Protein AF-0000000077735512 (afdb_homodimer)

Sequence (444 aa):
MRFQRARKKEQIESRRQEILCAAEQLFHEGGLDNVTFSHIAKQVSFTRQTIYTYYQTREEVLLDLLGQRLEHFYQSLEAMFPGDELLRRRAFCQRLAHHFIEHRETLRLFSLRHTVLEENVRYENLVAFNRIMLQVFPTVKHILRRQCPASSDETFDTLTFTLIPYFASIYPILEPHPNQLKAICEAIGHLDNPPTSEEVLVASLELMTSALTFAADTDEKKMRFQRARKKEQIESRRQEILCAAEQLFHEGGLDNVTFSHIAKQVSFTRQTIYTYYQTREEVLLDLLGQRLEHFYQSLEAMFPGDELLRRRAFCQRLAHHFIEHRETLRLFSLRHTVLEENVRYENLVAFNRIMLQVFPTVKHILRRQCPASSDETFDTLTFTLIPYFASIYPILEPHPNQLKAICEAIGHLDNPPTSEEVLVASLELMTSALTFAADTDEKK

Structure (mmCIF, N/CA/C/O backbone):
data_AF-0000000077735512-model_v1
#
loop_
_entity.id
_entity.type
_entity.pdbx_description
1 polymer 'TetR/AcrR family transcriptional regulator'
#
loop_
_atom_site.group_PDB
_atom_site.id
_atom_site.type_symbol
_atom_site.label_atom_id
_atom_site.label_alt_id
_atom_site.label_comp_id
_atom_site.label_asym_id
_atom_site.label_entity_id
_atom_site.label_seq_id
_atom_site.pdbx_PDB_ins_code
_atom_site.Cartn_x
_atom_site.Cartn_y
_atom_site.Cartn_z
_atom_site.occupancy
_atom_site.B_iso_or_equiv
_atom_site.auth_seq_id
_atom_site.auth_comp_id
_atom_site.auth_asym_id
_atom_site.auth_atom_id
_atom_site.pdbx_PDB_model_num
ATOM 1 N N . MET A 1 1 ? 46.312 -15.562 -10.93 1 69.69 1 MET A N 1
ATOM 2 C CA . MET A 1 1 ? 45.281 -16.016 -9.992 1 69.69 1 MET A CA 1
ATOM 3 C C . MET A 1 1 ? 44.25 -14.922 -9.727 1 69.69 1 MET A C 1
ATOM 5 O O . MET A 1 1 ? 43.062 -15.141 -9.867 1 69.69 1 MET A O 1
ATOM 9 N N . ARG A 1 2 ? 44.719 -13.75 -9.461 1 74.56 2 ARG A N 1
ATOM 10 C CA . ARG A 1 2 ? 43.844 -12.609 -9.195 1 74.56 2 ARG A CA 1
ATOM 11 C C . ARG A 1 2 ? 43.031 -12.234 -10.445 1 74.56 2 ARG A C 1
ATOM 13 O O . ARG A 1 2 ? 41.844 -11.922 -10.352 1 74.56 2 ARG A O 1
ATOM 20 N N . PHE A 1 3 ? 43.75 -12.398 -11.531 1 78.19 3 PHE A N 1
ATOM 21 C CA . PHE A 1 3 ? 43.125 -12.047 -12.805 1 78.19 3 PHE A CA 1
ATOM 22 C C . PHE A 1 3 ? 42.031 -13.031 -13.156 1 78.19 3 PHE A C 1
ATOM 24 O O . PHE A 1 3 ? 40.969 -12.625 -13.648 1 78.19 3 PHE A O 1
ATOM 31 N N . GLN A 1 4 ? 42.219 -14.266 -12.984 1 75.38 4 GLN A N 1
ATOM 32 C CA . GLN A 1 4 ? 41.219 -15.305 -13.242 1 75.38 4 GLN A CA 1
ATOM 33 C C . GLN A 1 4 ? 40 -15.125 -12.352 1 75.38 4 GLN A C 1
ATOM 35 O O . GLN A 1 4 ? 38.844 -15.281 -12.805 1 75.38 4 GLN A O 1
ATOM 40 N N . ARG A 1 5 ? 40.312 -14.742 -11.125 1 74.88 5 ARG A N 1
ATOM 41 C CA . ARG A 1 5 ? 39.188 -14.508 -10.195 1 74.88 5 ARG A CA 1
ATOM 42 C C . ARG A 1 5 ? 38.375 -13.297 -10.625 1 74.88 5 ARG A C 1
ATOM 44 O O . ARG A 1 5 ? 37.156 -13.32 -10.547 1 74.88 5 ARG A O 1
ATOM 51 N N . 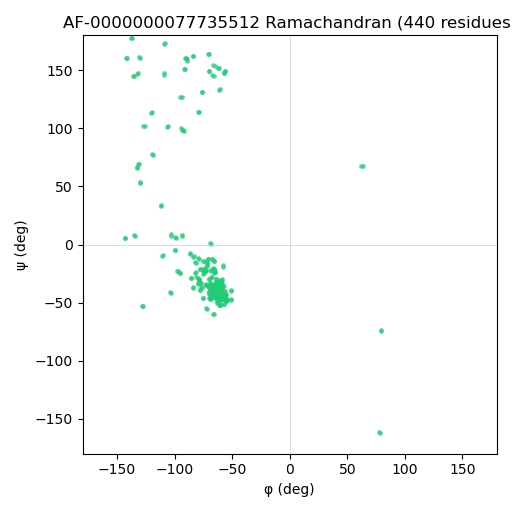ALA A 1 6 ? 39.031 -12.32 -11.023 1 75.12 6 ALA A N 1
ATOM 52 C CA . ALA A 1 6 ? 38.375 -11.109 -11.5 1 75.12 6 ALA A CA 1
ATOM 53 C C . ALA A 1 6 ? 37.5 -11.406 -12.727 1 75.12 6 ALA A C 1
ATOM 55 O O . ALA A 1 6 ? 36.406 -10.898 -12.836 1 75.12 6 ALA A O 1
ATOM 56 N N . ARG A 1 7 ? 38 -12.164 -13.578 1 74.19 7 ARG A N 1
ATOM 57 C CA . ARG A 1 7 ? 37.25 -12.539 -14.789 1 74.19 7 ARG A CA 1
ATOM 58 C C . ARG A 1 7 ? 36.031 -13.367 -14.445 1 74.19 7 ARG A C 1
ATOM 60 O O . ARG A 1 7 ? 34.969 -13.195 -15.062 1 74.19 7 ARG A O 1
ATOM 67 N N . LYS A 1 8 ? 36.25 -14.141 -13.445 1 84.62 8 LYS A N 1
ATOM 68 C CA . LYS A 1 8 ? 35.125 -14.969 -13.016 1 84.62 8 LYS A CA 1
ATOM 69 C C . LYS A 1 8 ? 34.031 -14.125 -12.375 1 84.62 8 LYS A C 1
ATOM 71 O O . LYS A 1 8 ? 32.844 -14.312 -12.664 1 84.62 8 LYS A O 1
ATOM 76 N N . LYS A 1 9 ? 34.562 -13.172 -11.594 1 84.94 9 LYS A N 1
ATOM 77 C CA . LYS A 1 9 ? 33.594 -12.289 -10.945 1 84.94 9 LYS A CA 1
ATOM 78 C C . LYS A 1 9 ? 32.844 -11.445 -11.977 1 84.94 9 LYS A C 1
ATOM 80 O O . LYS A 1 9 ? 31.641 -11.227 -11.852 1 84.94 9 LYS A O 1
ATOM 85 N N . GLU A 1 10 ? 33.531 -11.008 -12.891 1 85.31 10 GLU A N 1
ATOM 86 C CA . GLU A 1 10 ? 32.938 -10.219 -13.961 1 85.31 10 GLU A CA 1
ATOM 87 C C . GLU A 1 10 ? 31.938 -11.047 -14.766 1 85.31 10 GLU A C 1
ATOM 89 O O . GLU A 1 10 ? 30.891 -10.539 -15.156 1 85.31 10 GLU A O 1
ATOM 94 N N . GLN A 1 11 ? 32.281 -12.234 -15.047 1 88 11 GLN A N 1
ATOM 95 C CA . GLN A 1 11 ? 31.375 -13.117 -15.781 1 88 11 GLN A CA 1
ATOM 96 C C . GLN A 1 11 ? 30.094 -13.383 -14.984 1 88 11 GLN A C 1
ATOM 98 O O . GLN A 1 11 ? 29 -13.422 -15.555 1 88 11 GLN A O 1
ATOM 103 N N . ILE A 1 12 ? 30.312 -13.531 -13.742 1 91.31 12 ILE A N 1
ATOM 104 C CA . ILE A 1 12 ? 29.188 -13.781 -12.867 1 91.31 12 ILE A CA 1
ATOM 105 C C . ILE A 1 12 ? 28.234 -12.578 -12.883 1 91.31 12 ILE A C 1
ATOM 107 O O . ILE A 1 12 ? 27.031 -12.734 -13.039 1 91.31 12 ILE A O 1
ATOM 111 N N . GLU A 1 13 ? 28.812 -11.484 -12.773 1 93.44 13 GLU A N 1
ATOM 112 C CA . GLU A 1 13 ? 28.016 -10.266 -12.758 1 93.44 13 GLU A CA 1
ATOM 113 C C . GLU A 1 13 ? 27.344 -10.023 -14.109 1 93.44 13 GLU A C 1
ATOM 115 O O . GLU A 1 13 ? 26.203 -9.555 -14.18 1 93.44 13 GLU A O 1
ATOM 120 N N . SER A 1 14 ? 28.016 -10.312 -15.117 1 94.56 14 SER A N 1
ATOM 121 C CA . SER A 1 14 ? 27.469 -10.148 -16.453 1 94.56 14 SER A CA 1
ATOM 122 C C . SER A 1 14 ? 26.25 -11.039 -16.672 1 94.56 14 SER A C 1
ATOM 124 O O . SER A 1 14 ? 25.234 -10.594 -17.203 1 94.56 14 SER A O 1
ATOM 126 N N . ARG A 1 15 ? 26.344 -12.273 -16.234 1 95.56 15 ARG A N 1
ATOM 127 C CA . ARG A 1 15 ? 25.234 -13.203 -16.375 1 95.56 15 ARG A CA 1
ATOM 128 C C . ARG A 1 15 ? 24.062 -12.789 -15.5 1 95.56 15 ARG A C 1
ATOM 130 O O . ARG A 1 15 ? 22.906 -12.859 -15.922 1 95.56 15 ARG A O 1
ATOM 137 N N . ARG A 1 16 ? 24.422 -12.375 -14.32 1 96.88 16 ARG A N 1
ATOM 138 C CA . ARG A 1 16 ? 23.391 -11.859 -13.43 1 96.88 16 ARG A CA 1
ATOM 139 C C . AR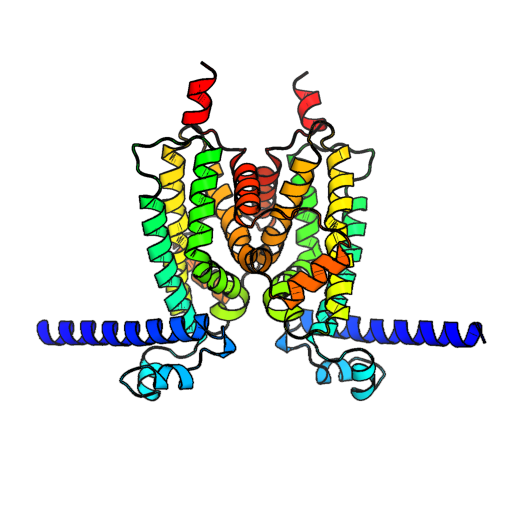G A 1 16 ? 22.625 -10.711 -14.078 1 96.88 16 ARG A C 1
ATOM 141 O O . ARG A 1 16 ? 21.391 -10.695 -14.07 1 96.88 16 ARG A O 1
ATOM 148 N N . GLN A 1 17 ? 23.359 -9.867 -14.695 1 97.25 17 GLN A N 1
ATOM 149 C CA . GLN A 1 17 ? 22.75 -8.703 -15.336 1 97.25 17 GLN A CA 1
ATOM 150 C C . GLN A 1 17 ? 21.891 -9.117 -16.531 1 97.25 17 GLN A C 1
ATOM 152 O O . GLN A 1 17 ? 20.844 -8.516 -16.797 1 97.25 17 GLN A O 1
ATOM 157 N N . GLU A 1 18 ? 22.328 -10.062 -17.219 1 97.69 18 GLU A N 1
ATOM 158 C CA . GLU A 1 18 ? 21.531 -10.57 -18.328 1 97.69 18 GLU A CA 1
ATOM 159 C C . GLU A 1 18 ? 20.188 -11.109 -17.844 1 97.69 18 GLU A C 1
ATOM 161 O O . GLU A 1 18 ? 19.156 -10.852 -18.469 1 97.69 18 GLU A O 1
ATOM 166 N N . ILE A 1 19 ? 20.219 -11.836 -16.766 1 98.31 19 ILE A N 1
ATOM 167 C CA . ILE A 1 19 ? 19 -12.406 -16.188 1 98.31 19 ILE A CA 1
ATOM 168 C C . ILE A 1 19 ? 18.062 -11.281 -15.758 1 98.31 19 ILE A C 1
ATOM 170 O O . ILE A 1 19 ? 16.875 -11.305 -16.078 1 98.31 19 ILE A O 1
ATOM 174 N N . LEU A 1 20 ? 18.641 -10.32 -15.117 1 98.31 20 LEU A N 1
ATOM 175 C CA . LEU A 1 20 ? 17.844 -9.219 -14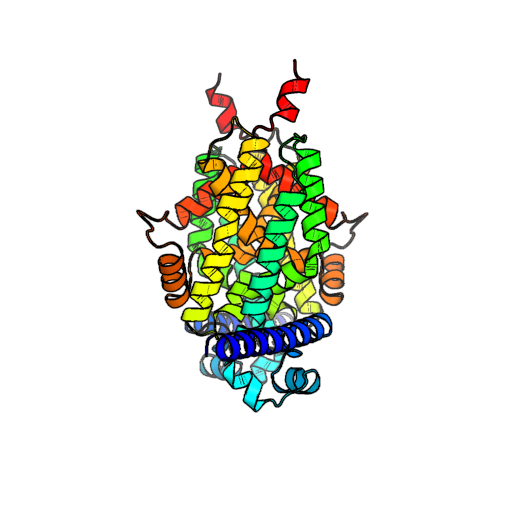.586 1 98.31 20 LEU A CA 1
ATOM 176 C C . LEU A 1 20 ? 17.219 -8.414 -15.719 1 98.31 20 LEU A C 1
ATOM 178 O O . LEU A 1 20 ? 16.047 -8.023 -15.641 1 98.31 20 LEU A O 1
ATOM 182 N N . CYS A 1 21 ? 17.969 -8.188 -16.766 1 98.12 21 CYS A N 1
ATOM 183 C CA . CYS A 1 21 ? 17.469 -7.445 -17.922 1 98.12 21 CYS A CA 1
ATOM 184 C C . CYS A 1 21 ? 16.328 -8.211 -18.594 1 98.12 21 CYS A C 1
ATOM 186 O O . CYS A 1 21 ? 15.32 -7.617 -18.969 1 98.12 21 CYS A O 1
ATOM 188 N N . ALA A 1 22 ? 16.516 -9.469 -18.719 1 98.5 22 ALA A N 1
ATOM 189 C CA . ALA A 1 22 ? 15.469 -10.305 -19.312 1 98.5 22 ALA A CA 1
ATOM 190 C C . ALA A 1 22 ? 14.211 -10.289 -18.453 1 98.5 22 ALA A C 1
ATOM 192 O O . ALA A 1 22 ? 13.102 -10.133 -18.984 1 98.5 22 ALA A O 1
ATOM 193 N N . ALA A 1 23 ? 14.352 -10.445 -17.156 1 98.44 23 ALA A N 1
ATOM 194 C CA . ALA A 1 23 ? 13.227 -10.438 -16.234 1 98.44 23 ALA A CA 1
ATOM 195 C C . ALA A 1 23 ? 12.484 -9.102 -16.297 1 98.44 23 ALA A C 1
ATOM 197 O O . ALA A 1 23 ? 11.25 -9.07 -16.25 1 98.44 23 ALA A O 1
ATOM 198 N N . GLU A 1 24 ? 13.242 -8.047 -16.406 1 98 24 GLU A N 1
ATOM 199 C CA . GLU A 1 24 ? 12.656 -6.719 -16.484 1 98 24 GLU A CA 1
ATOM 200 C C . GLU A 1 24 ? 11.789 -6.57 -17.719 1 98 24 GLU A C 1
ATOM 202 O O . GLU A 1 24 ? 10.68 -6.039 -17.656 1 98 24 GLU A O 1
ATOM 207 N N . GLN A 1 25 ? 12.328 -6.984 -18.781 1 97.88 25 GLN A N 1
ATOM 208 C CA . GLN A 1 25 ? 11.594 -6.91 -20.047 1 97.88 25 GLN A CA 1
ATOM 209 C C . GLN A 1 25 ? 10.32 -7.754 -19.984 1 97.88 25 GLN A C 1
ATOM 211 O O . GLN A 1 25 ? 9.25 -7.305 -20.406 1 97.88 25 GLN A O 1
ATOM 216 N N . LEU A 1 26 ? 10.43 -8.93 -19.516 1 98.06 26 LEU A N 1
ATOM 217 C CA . LEU A 1 26 ? 9.289 -9.828 -19.391 1 98.06 26 LEU A CA 1
ATOM 218 C C . LEU A 1 26 ? 8.234 -9.25 -18.469 1 98.06 26 LEU A C 1
ATOM 220 O O . LEU A 1 26 ? 7.039 -9.297 -18.766 1 98.06 26 LEU A O 1
ATOM 224 N N . PHE A 1 27 ? 8.68 -8.672 -17.391 1 96.81 27 PHE A N 1
ATOM 225 C CA . PHE A 1 27 ? 7.766 -8.062 -16.438 1 96.81 27 PHE A CA 1
ATOM 226 C C . PHE A 1 27 ? 7.043 -6.875 -17.062 1 96.81 27 PHE A C 1
ATOM 228 O O . PHE A 1 27 ? 5.84 -6.695 -16.875 1 96.81 27 PHE A O 1
ATOM 235 N N . HIS A 1 28 ? 7.773 -6.102 -17.766 1 95.19 28 HIS A N 1
ATOM 236 C CA . HIS A 1 28 ? 7.203 -4.949 -18.453 1 95.19 28 HIS A CA 1
ATOM 237 C C . HIS A 1 28 ? 6.117 -5.375 -19.438 1 95.19 28 HIS A C 1
ATOM 239 O O . HIS A 1 28 ? 5.051 -4.754 -19.5 1 95.19 28 HIS A O 1
ATOM 245 N N . GLU A 1 29 ? 6.305 -6.449 -20.047 1 94.44 29 GLU A N 1
ATOM 246 C CA . GLU A 1 29 ? 5.438 -6.887 -21.141 1 94.44 29 GLU A CA 1
ATOM 247 C C . GLU A 1 29 ? 4.207 -7.609 -20.609 1 94.44 29 GLU A C 1
ATOM 249 O O . GLU A 1 29 ? 3.109 -7.465 -21.156 1 94.44 29 GLU A O 1
ATOM 254 N N . GLY A 1 30 ? 4.434 -8.383 -19.516 1 91.69 30 GLY A N 1
ATOM 255 C CA . GLY A 1 30 ? 3.318 -9.242 -19.156 1 91.69 30 GLY A CA 1
ATOM 256 C C . GLY A 1 30 ? 3.146 -9.398 -17.656 1 91.69 30 GLY A C 1
ATOM 257 O O . GLY A 1 30 ? 2.334 -10.203 -17.203 1 91.69 30 GLY A O 1
ATOM 258 N N . GLY A 1 31 ? 3.898 -8.688 -16.953 1 91.31 31 GLY A N 1
ATOM 259 C CA . GLY A 1 31 ? 3.742 -8.742 -15.516 1 91.31 31 GLY A CA 1
ATOM 260 C C . GLY A 1 31 ? 4.371 -9.977 -14.898 1 91.31 31 GLY A C 1
ATOM 261 O O . GLY A 1 31 ? 5.211 -10.633 -15.516 1 91.31 31 GLY A O 1
ATOM 262 N N . LEU A 1 32 ? 3.982 -10.289 -13.711 1 90.69 32 LEU A N 1
ATOM 263 C CA . LEU A 1 32 ? 4.594 -11.32 -12.883 1 90.69 32 LEU A CA 1
ATOM 264 C C . LEU A 1 32 ? 4.492 -12.688 -13.555 1 90.69 32 LEU A C 1
ATOM 266 O O . LEU A 1 32 ? 5.465 -13.445 -13.578 1 90.69 32 LEU A O 1
ATOM 270 N N . ASP A 1 33 ? 3.371 -13 -14.109 1 90.25 33 ASP A N 1
ATOM 271 C CA . ASP A 1 33 ? 3.115 -14.32 -14.68 1 90.25 33 ASP A CA 1
ATOM 272 C C . ASP A 1 33 ? 4.008 -14.57 -15.891 1 90.25 33 ASP A C 1
ATOM 274 O O . ASP A 1 33 ? 4.258 -15.727 -16.25 1 90.25 33 ASP A O 1
ATOM 278 N N . ASN A 1 34 ? 4.422 -13.516 -16.469 1 96.06 34 ASN A N 1
ATOM 279 C CA . ASN A 1 34 ? 5.25 -13.617 -17.672 1 96.06 34 ASN A CA 1
ATOM 280 C C . ASN A 1 34 ? 6.711 -13.883 -17.312 1 96.06 34 ASN A C 1
ATOM 282 O O . ASN A 1 34 ? 7.512 -14.227 -18.188 1 96.06 34 ASN A O 1
ATOM 286 N N . VAL A 1 35 ? 7.059 -13.672 -16.094 1 97.75 35 VAL A N 1
ATOM 287 C CA . VAL A 1 35 ? 8.438 -13.867 -15.664 1 97.75 35 VAL A CA 1
ATOM 288 C C . VAL A 1 35 ? 8.609 -15.289 -15.133 1 97.75 35 VAL A C 1
ATOM 290 O O . VAL A 1 35 ? 8.25 -15.586 -13.992 1 97.75 35 VAL A O 1
ATOM 293 N N . THR A 1 36 ? 9.133 -16.156 -15.984 1 97.25 36 THR A N 1
ATOM 294 C CA . THR A 1 36 ? 9.477 -17.531 -15.625 1 97.25 36 THR A CA 1
ATOM 295 C C . THR A 1 36 ? 10.898 -17.859 -16.078 1 97.25 36 THR A C 1
ATOM 297 O O . THR A 1 36 ? 11.445 -17.203 -16.953 1 97.25 36 THR A O 1
ATOM 300 N N . PHE A 1 37 ? 11.422 -18.906 -15.469 1 97.62 37 PHE A N 1
ATOM 301 C CA . PHE A 1 37 ? 12.773 -19.297 -15.852 1 97.62 37 PHE A CA 1
ATOM 302 C C . PHE A 1 37 ? 12.82 -19.734 -17.297 1 97.62 37 PHE A C 1
ATOM 304 O O . PHE A 1 37 ? 13.805 -19.5 -18 1 97.62 37 PHE A O 1
ATOM 311 N N . SER A 1 38 ? 11.727 -20.344 -17.703 1 97.75 38 SER A N 1
ATOM 312 C CA . SER A 1 38 ? 11.648 -20.766 -19.094 1 97.75 38 SER A CA 1
ATOM 313 C C . SER A 1 38 ? 11.688 -19.562 -20.031 1 97.75 38 SER A C 1
ATOM 315 O O . SER A 1 38 ? 12.43 -19.562 -21.016 1 97.75 38 SER A O 1
ATOM 317 N N . HIS A 1 39 ? 10.922 -18.531 -19.781 1 98.19 39 HIS A N 1
ATOM 318 C CA . HIS A 1 39 ? 10.898 -17.328 -20.609 1 98.19 39 HIS A CA 1
ATOM 319 C C . HIS A 1 39 ? 12.227 -16.578 -20.547 1 98.19 39 HIS A C 1
ATOM 321 O O . HIS A 1 39 ? 12.695 -16.047 -21.547 1 98.19 39 HIS A O 1
ATOM 327 N N . ILE A 1 40 ? 12.828 -16.531 -19.359 1 98.44 40 ILE A N 1
ATOM 328 C CA . ILE A 1 40 ? 14.117 -15.859 -19.203 1 98.44 40 ILE A CA 1
ATOM 329 C C . ILE A 1 40 ? 15.188 -16.578 -20.016 1 98.44 40 ILE A C 1
ATOM 331 O O . ILE A 1 40 ? 15.984 -15.945 -20.703 1 98.44 40 ILE A O 1
ATOM 335 N N . ALA A 1 41 ? 15.156 -17.891 -19.969 1 98 41 ALA A N 1
ATOM 336 C CA . ALA A 1 41 ? 16.141 -18.719 -20.672 1 98 41 ALA A CA 1
ATOM 337 C C . ALA A 1 41 ? 16.125 -18.438 -22.172 1 98 41 ALA A C 1
ATOM 339 O O . ALA A 1 41 ? 17.156 -18.5 -22.844 1 98 41 ALA A O 1
ATOM 340 N N . LYS A 1 42 ? 14.992 -18.062 -22.688 1 97.75 42 LYS A N 1
ATOM 341 C CA . LYS A 1 42 ? 14.844 -17.781 -24.109 1 97.75 42 LYS A CA 1
ATOM 342 C C . LYS A 1 42 ? 15.477 -16.438 -24.469 1 97.75 42 LYS A C 1
ATOM 344 O O . LYS A 1 42 ? 15.727 -16.156 -25.641 1 97.75 42 LYS A O 1
ATOM 349 N N . GLN A 1 43 ? 15.805 -15.594 -23.516 1 97.06 43 GLN A N 1
ATOM 350 C CA . GLN A 1 43 ? 16.266 -14.234 -23.781 1 97.06 43 GLN A CA 1
ATOM 351 C C . GLN A 1 43 ? 17.734 -14.078 -23.422 1 97.06 43 GLN A C 1
ATOM 353 O O . GLN A 1 43 ? 18.328 -13.023 -23.672 1 97.06 43 GLN A O 1
ATOM 358 N N . VAL A 1 44 ? 18.234 -15.07 -22.781 1 97.06 44 VAL A N 1
ATOM 359 C CA . VAL A 1 44 ? 19.625 -14.953 -22.359 1 97.06 44 VAL A CA 1
ATOM 360 C C . VAL A 1 44 ? 20.516 -15.875 -23.188 1 97.06 44 VAL A C 1
ATOM 362 O O . VAL A 1 44 ? 20.016 -16.688 -23.969 1 97.06 44 VAL A O 1
ATOM 365 N N . SER A 1 45 ? 21.828 -15.758 -23 1 95.5 45 SER A N 1
ATOM 366 C CA . SER A 1 45 ? 22.797 -16.438 -23.859 1 95.5 45 SER A CA 1
ATOM 367 C C . SER A 1 45 ? 23.219 -17.781 -23.281 1 95.5 45 SER A C 1
ATOM 369 O O . SER A 1 45 ? 24.203 -18.375 -23.719 1 95.5 45 SER A O 1
ATOM 371 N N . PHE A 1 46 ? 22.547 -18.203 -22.219 1 94.5 46 PHE A N 1
ATOM 372 C CA . PHE A 1 46 ? 22.906 -19.438 -21.547 1 94.5 46 PHE A CA 1
ATOM 373 C C . PHE A 1 46 ? 21.672 -20.25 -21.188 1 94.5 46 PHE A C 1
ATOM 375 O O . PHE A 1 46 ? 20.547 -19.828 -21.484 1 94.5 46 PHE A O 1
ATOM 382 N N . THR A 1 47 ? 21.844 -21.453 -20.594 1 93.31 47 THR A N 1
ATOM 383 C CA . THR A 1 47 ? 20.766 -22.422 -20.422 1 93.31 47 THR A CA 1
ATOM 384 C C . THR A 1 47 ? 19.953 -22.109 -19.172 1 93.31 47 THR A C 1
ATOM 386 O O . THR A 1 47 ? 20.422 -21.406 -18.281 1 93.31 47 THR A O 1
ATOM 389 N N . ARG A 1 48 ? 18.766 -22.672 -19.094 1 95.69 48 ARG A N 1
ATOM 390 C CA . ARG A 1 48 ? 17.891 -22.578 -17.938 1 95.69 48 ARG A CA 1
ATOM 391 C C . ARG A 1 48 ? 18.562 -23.125 -16.688 1 95.69 48 ARG A C 1
ATOM 393 O O . ARG A 1 48 ? 18.391 -22.594 -15.594 1 95.69 48 ARG A O 1
ATOM 400 N N . GLN A 1 49 ? 19.391 -24.156 -16.844 1 95.75 49 GLN A N 1
ATOM 401 C CA . GLN A 1 49 ? 20.094 -24.781 -15.727 1 95.75 49 GLN A CA 1
ATOM 402 C C . GLN A 1 49 ? 21.062 -23.797 -15.078 1 95.75 49 GLN A C 1
ATOM 404 O O . GLN A 1 49 ? 21.188 -23.766 -13.852 1 95.75 49 GLN A O 1
ATOM 409 N N . THR A 1 50 ? 21.656 -23.016 -15.898 1 95.94 50 THR A N 1
ATOM 410 C CA . THR A 1 50 ? 22.609 -22.016 -15.398 1 95.94 50 THR A CA 1
ATOM 411 C C . THR A 1 50 ? 21.891 -20.969 -14.562 1 95.94 50 THR A C 1
ATOM 413 O O . THR A 1 50 ? 22.438 -20.453 -13.586 1 95.94 50 THR A O 1
ATOM 416 N N . ILE A 1 51 ? 20.641 -20.609 -14.938 1 97.56 51 ILE A N 1
ATOM 417 C CA . ILE A 1 51 ? 19.859 -19.609 -14.203 1 97.56 51 ILE A CA 1
ATOM 418 C C . ILE A 1 51 ? 19.672 -20.078 -12.758 1 97.56 51 ILE A C 1
ATOM 420 O O . ILE A 1 51 ? 19.766 -19.266 -11.828 1 97.56 51 ILE A O 1
ATOM 424 N N . TYR A 1 52 ? 19.609 -21.312 -12.555 1 96.56 52 TYR A N 1
ATOM 425 C CA . TYR A 1 52 ? 19.344 -21.906 -11.242 1 96.56 52 TYR A CA 1
ATOM 426 C C . TYR A 1 52 ? 20.578 -21.781 -10.336 1 96.56 52 TYR A C 1
ATOM 428 O O . TYR A 1 52 ? 20.453 -21.891 -9.117 1 96.56 52 TYR A O 1
ATOM 436 N N . THR A 1 53 ? 21.719 -21.609 -10.945 1 95.88 53 THR A N 1
ATOM 437 C CA . THR A 1 53 ? 22.922 -21.391 -10.141 1 95.88 53 THR A CA 1
ATOM 438 C C . THR A 1 53 ? 22.906 -20.016 -9.5 1 95.88 53 THR A C 1
ATOM 440 O O . THR A 1 53 ? 23.594 -19.766 -8.516 1 95.88 53 THR A O 1
ATOM 443 N N . TYR A 1 54 ? 22.078 -19.141 -10.031 1 96.5 54 TYR A N 1
ATOM 444 C CA . TYR A 1 54 ? 22.016 -17.766 -9.547 1 96.5 54 TYR A CA 1
ATOM 445 C C . TYR A 1 54 ? 20.781 -17.562 -8.672 1 96.5 54 TYR A C 1
ATOM 447 O O . TYR A 1 54 ? 20.859 -16.906 -7.629 1 96.5 54 TYR A O 1
ATOM 455 N N . TYR A 1 55 ? 19.688 -18.141 -9.133 1 97.75 55 TYR A N 1
ATOM 456 C CA . TYR A 1 55 ? 18.406 -17.938 -8.461 1 97.75 55 TYR A CA 1
ATOM 457 C C . TYR A 1 55 ? 17.656 -19.25 -8.32 1 97.75 55 TYR A C 1
ATOM 459 O O . TYR A 1 55 ? 17.656 -20.078 -9.242 1 97.75 55 TYR A O 1
ATOM 467 N N . GLN A 1 56 ? 16.953 -19.344 -7.207 1 97 56 GLN A N 1
ATOM 468 C CA . GLN A 1 56 ? 16.203 -20.562 -6.977 1 97 56 GLN A CA 1
ATOM 469 C C . GLN A 1 56 ? 14.734 -20.391 -7.375 1 97 56 GLN A C 1
ATOM 471 O O . GLN A 1 56 ? 14.031 -21.359 -7.617 1 97 56 GLN A O 1
ATOM 476 N N . THR A 1 57 ? 14.258 -19.094 -7.391 1 96.5 57 THR A N 1
ATOM 477 C CA . THR A 1 57 ? 12.867 -18.797 -7.746 1 96.5 57 THR A CA 1
ATOM 478 C C . THR A 1 57 ? 12.773 -17.531 -8.578 1 96.5 57 THR A C 1
ATOM 480 O O . THR A 1 57 ? 13.703 -16.719 -8.586 1 96.5 57 THR A O 1
ATOM 483 N N . ARG A 1 58 ? 11.68 -17.359 -9.273 1 96.69 58 ARG A N 1
ATOM 484 C CA . ARG A 1 58 ? 11.453 -16.125 -10.008 1 96.69 58 ARG A CA 1
ATOM 485 C C . ARG A 1 58 ? 11.344 -14.93 -9.062 1 96.69 58 ARG A C 1
ATOM 487 O O . ARG A 1 58 ? 11.711 -13.812 -9.422 1 96.69 58 ARG A O 1
ATOM 494 N N . GLU A 1 59 ? 10.875 -15.18 -7.859 1 96.69 59 GLU A N 1
ATOM 495 C CA . GLU A 1 59 ? 10.758 -14.125 -6.855 1 96.69 59 GLU A CA 1
ATOM 496 C C . GLU A 1 59 ? 12.133 -13.578 -6.469 1 96.69 59 GLU A C 1
ATOM 498 O O . GLU A 1 59 ? 12.289 -12.375 -6.254 1 96.69 59 GLU A O 1
ATOM 503 N N . GLU A 1 60 ? 13.078 -14.453 -6.414 1 97.62 60 GLU A N 1
ATOM 504 C CA . GLU A 1 60 ? 14.438 -14.008 -6.113 1 97.62 60 GLU A CA 1
ATOM 505 C C . GLU A 1 60 ? 14.977 -13.094 -7.211 1 97.62 60 GLU A C 1
ATOM 507 O O . GLU A 1 60 ? 15.648 -12.102 -6.93 1 97.62 60 GLU A O 1
ATOM 512 N N . VAL A 1 61 ? 14.672 -13.445 -8.438 1 98.25 61 VAL A N 1
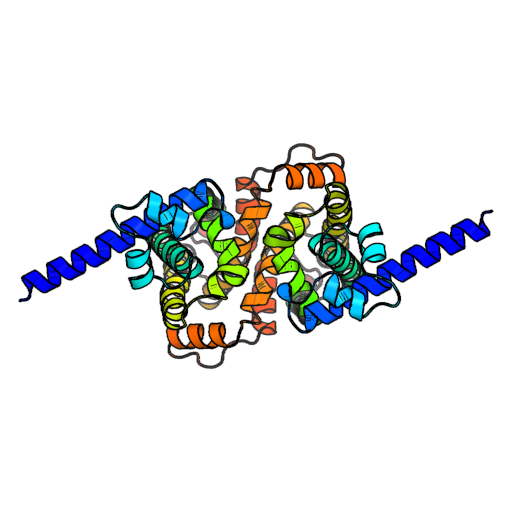ATOM 513 C CA . VAL A 1 61 ? 15.102 -12.625 -9.57 1 98.25 61 VAL A CA 1
ATOM 514 C C . VAL A 1 61 ? 14.477 -11.242 -9.469 1 98.25 61 VAL A C 1
ATOM 516 O O . VAL A 1 61 ? 15.172 -10.227 -9.562 1 98.25 61 VAL A O 1
ATOM 519 N N . LEU A 1 62 ? 13.234 -11.203 -9.242 1 98.19 62 LEU A N 1
ATOM 520 C CA . LEU A 1 62 ? 12.492 -9.945 -9.234 1 98.19 62 LEU A CA 1
ATOM 521 C C . LEU A 1 62 ? 12.844 -9.109 -8.008 1 98.19 62 LEU A C 1
ATOM 523 O O . LEU A 1 62 ? 12.859 -7.875 -8.078 1 98.19 62 LEU A O 1
ATOM 527 N N . LEU A 1 63 ? 13.078 -9.75 -6.898 1 97.88 63 LEU A N 1
ATOM 528 C CA . LEU A 1 63 ? 13.531 -9.039 -5.711 1 97.88 63 LEU A CA 1
ATOM 529 C C . LEU A 1 63 ? 14.883 -8.383 -5.949 1 97.88 63 LEU A C 1
ATOM 531 O O . LEU A 1 63 ? 15.109 -7.242 -5.547 1 97.88 63 LEU A O 1
ATOM 535 N N . ASP A 1 64 ? 15.758 -9.141 -6.566 1 98 64 ASP A N 1
ATOM 536 C CA . ASP A 1 64 ? 17.062 -8.594 -6.934 1 98 64 ASP A CA 1
ATOM 537 C C . ASP A 1 64 ? 16.906 -7.422 -7.902 1 98 64 ASP A C 1
ATOM 539 O O . ASP A 1 64 ? 17.562 -6.391 -7.742 1 98 64 ASP A O 1
ATOM 543 N N . LEU A 1 65 ? 16.078 -7.578 -8.867 1 98.38 65 LEU A N 1
ATOM 544 C CA . LEU A 1 65 ? 15.773 -6.5 -9.805 1 98.38 65 LEU A CA 1
ATOM 545 C C . LEU A 1 65 ? 15.25 -5.27 -9.078 1 98.38 65 LEU A C 1
ATOM 547 O O . LEU A 1 65 ? 15.688 -4.148 -9.344 1 98.38 65 LEU A O 1
ATOM 551 N N . LEU A 1 66 ? 14.336 -5.461 -8.188 1 98.06 66 LEU A N 1
ATOM 552 C CA . LEU A 1 66 ? 13.789 -4.359 -7.398 1 98.06 66 LEU A CA 1
ATOM 553 C C . LEU A 1 66 ? 14.883 -3.666 -6.602 1 98.06 66 LEU A C 1
ATOM 555 O O . LEU A 1 66 ? 14.922 -2.436 -6.523 1 98.06 66 LEU A O 1
ATOM 559 N N . GLY A 1 67 ? 15.727 -4.48 -5.996 1 97.88 67 GLY A N 1
ATOM 560 C CA . GLY A 1 67 ? 16.859 -3.908 -5.277 1 97.88 67 GLY A CA 1
ATOM 561 C C . GLY A 1 67 ? 17.703 -2.998 -6.141 1 97.88 67 GLY A C 1
ATOM 562 O O . GLY A 1 67 ? 18.047 -1.885 -5.73 1 97.88 67 GLY A O 1
ATOM 563 N N . GLN A 1 68 ? 18 -3.459 -7.289 1 97.12 68 GLN A N 1
ATOM 564 C CA . GLN A 1 68 ? 18.797 -2.668 -8.227 1 97.12 68 GLN A CA 1
ATOM 565 C C . GLN A 1 68 ? 18.078 -1.38 -8.609 1 97.12 68 GLN A C 1
ATOM 567 O O . GLN A 1 68 ? 18.688 -0.31 -8.648 1 97.12 68 GLN A O 1
ATOM 572 N N . ARG A 1 69 ? 16.875 -1.48 -8.883 1 97.12 69 ARG A N 1
ATOM 573 C CA . ARG A 1 69 ? 16.078 -0.313 -9.25 1 97.12 69 ARG A CA 1
ATOM 574 C C . ARG A 1 69 ? 16.016 0.69 -8.102 1 97.12 69 ARG A C 1
ATOM 576 O O . ARG A 1 69 ? 16.062 1.901 -8.328 1 97.12 69 ARG A O 1
ATOM 583 N N . LEU A 1 70 ? 15.906 0.198 -6.914 1 97.19 70 LEU A N 1
ATOM 584 C CA . LEU A 1 70 ? 15.844 1.075 -5.75 1 97.19 70 LEU A CA 1
ATOM 585 C C . LEU A 1 70 ? 17.156 1.818 -5.559 1 97.19 70 LEU A C 1
ATOM 587 O O . LEU A 1 70 ? 17.172 3.002 -5.215 1 97.19 70 LEU A O 1
ATOM 591 N N . GLU A 1 71 ? 18.219 1.112 -5.738 1 96.44 71 GLU A N 1
ATOM 592 C CA . GLU A 1 71 ? 19.516 1.77 -5.645 1 96.44 71 GLU A CA 1
ATOM 593 C C . GLU A 1 71 ? 19.625 2.93 -6.633 1 96.44 71 GLU A C 1
ATOM 595 O O . GLU A 1 71 ? 20.078 4.016 -6.277 1 96.44 71 GLU A O 1
ATOM 600 N N . HIS A 1 72 ? 19.188 2.643 -7.824 1 95.19 72 HIS A N 1
ATOM 601 C CA . HIS A 1 72 ? 19.172 3.697 -8.828 1 95.19 72 HIS A CA 1
ATOM 602 C C . HIS A 1 72 ? 18.219 4.816 -8.438 1 95.19 72 HIS A C 1
ATOM 604 O O . HIS A 1 72 ? 18.516 5.996 -8.648 1 95.19 72 HIS A O 1
ATOM 610 N N . PHE A 1 73 ? 17.156 4.457 -7.941 1 95.69 73 PHE A N 1
ATOM 611 C CA . PHE A 1 73 ? 16.141 5.414 -7.5 1 95.69 73 PHE A CA 1
ATOM 612 C C . PHE A 1 73 ? 16.719 6.359 -6.449 1 95.69 73 PHE A C 1
ATOM 614 O O . PHE A 1 73 ? 16.5 7.57 -6.512 1 95.69 73 PHE A O 1
ATOM 621 N N . TYR A 1 74 ? 17.422 5.828 -5.457 1 94.62 74 TYR A N 1
ATOM 622 C CA . TYR A 1 74 ? 18.016 6.629 -4.395 1 94.62 74 TYR A CA 1
ATOM 623 C C . TYR A 1 74 ? 19.047 7.59 -4.953 1 94.62 74 TYR A C 1
ATOM 625 O O . TYR A 1 74 ? 19.109 8.758 -4.555 1 94.62 74 TYR A O 1
ATOM 633 N N . GLN A 1 75 ? 19.812 7.074 -5.906 1 94.19 75 GLN A N 1
ATOM 634 C CA . GLN A 1 75 ? 20.812 7.918 -6.531 1 94.19 75 GLN A CA 1
ATOM 635 C C . GLN A 1 75 ? 20.172 9.07 -7.297 1 94.19 75 GLN A C 1
ATOM 637 O O . GLN A 1 75 ? 20.625 10.219 -7.188 1 94.19 75 GLN A O 1
ATOM 642 N N . SER A 1 76 ? 19.172 8.75 -7.992 1 94.81 76 SER A N 1
ATOM 643 C CA . SER A 1 76 ? 18.484 9.773 -8.766 1 94.81 76 SER A CA 1
ATOM 644 C C . SER A 1 76 ? 17.766 10.758 -7.855 1 94.81 76 SER A C 1
ATOM 646 O O . SER A 1 76 ? 17.656 11.945 -8.172 1 94.81 76 SER A O 1
ATOM 648 N N . LEU A 1 77 ? 17.266 10.312 -6.734 1 93.25 77 LEU A N 1
ATOM 649 C CA . LEU A 1 77 ? 16.594 11.164 -5.754 1 93.25 77 LEU A CA 1
ATOM 650 C C . LEU A 1 77 ? 17.562 12.203 -5.195 1 93.25 77 LEU A C 1
ATOM 652 O O . LEU A 1 77 ? 17.219 13.383 -5.09 1 93.25 77 LEU A O 1
ATOM 656 N N . GLU A 1 78 ? 18.688 11.82 -4.855 1 91.62 78 GLU A N 1
ATOM 657 C CA . GLU A 1 78 ? 19.703 12.727 -4.34 1 91.62 78 GLU A CA 1
ATOM 658 C C . GLU A 1 78 ? 20.109 13.766 -5.387 1 91.62 78 GLU A C 1
ATOM 660 O O . GLU A 1 78 ? 20.297 14.938 -5.062 1 91.62 78 GLU A O 1
ATOM 665 N N . ALA A 1 79 ? 20.188 13.289 -6.609 1 92.19 79 ALA A N 1
ATOM 666 C CA . ALA A 1 79 ? 20.594 14.172 -7.703 1 92.19 79 ALA A CA 1
ATOM 667 C C . ALA A 1 79 ? 19.516 15.219 -7.984 1 92.19 79 ALA A C 1
ATOM 669 O O . ALA A 1 79 ? 19.828 16.344 -8.406 1 92.19 79 ALA A O 1
ATOM 670 N N . MET A 1 80 ? 18.312 14.906 -7.719 1 92.19 80 MET A N 1
ATOM 671 C CA . MET A 1 80 ? 17.172 15.773 -7.996 1 92.19 80 MET A CA 1
ATOM 672 C C . MET A 1 80 ? 17.109 16.922 -7.004 1 92.19 80 MET A C 1
ATOM 674 O O . MET A 1 80 ? 16.5 17.953 -7.281 1 92.19 80 MET A O 1
ATOM 678 N N . PHE A 1 81 ? 17.656 16.766 -5.852 1 91.31 81 PHE A N 1
ATOM 679 C CA . PHE A 1 81 ? 17.656 17.797 -4.824 1 91.31 81 PHE A CA 1
ATOM 680 C C . PHE A 1 81 ? 19.094 18.188 -4.469 1 91.31 81 PHE A C 1
ATOM 682 O O . PHE A 1 81 ? 19.562 17.906 -3.363 1 91.31 81 PHE A O 1
ATOM 689 N N . PRO A 1 82 ? 19.656 19 -5.359 1 82.56 82 PRO A N 1
ATOM 690 C CA . PRO A 1 82 ? 21.047 19.391 -5.086 1 82.56 82 PRO A CA 1
ATOM 691 C C . PRO A 1 82 ? 21.172 20.281 -3.85 1 82.56 82 PRO A C 1
ATOM 693 O O . PRO A 1 82 ? 20.234 21 -3.506 1 82.56 82 PRO A O 1
ATOM 696 N N . GLY A 1 83 ? 22.219 20.172 -3.105 1 78.44 83 GLY A N 1
ATOM 697 C CA . GLY A 1 83 ? 22.453 20.766 -1.801 1 78.44 83 GLY A CA 1
ATOM 698 C C . GLY A 1 83 ? 22.359 22.281 -1.81 1 78.44 83 GLY A C 1
ATOM 699 O O . GLY A 1 83 ? 22.125 22.891 -0.769 1 78.44 83 GLY A O 1
ATOM 700 N N . ASP A 1 84 ? 22.438 22.875 -2.889 1 81.88 84 ASP A N 1
ATOM 701 C CA . ASP A 1 84 ? 22.469 24.328 -2.945 1 81.88 84 ASP A CA 1
ATOM 702 C C . ASP A 1 84 ? 21.125 24.891 -3.365 1 81.88 84 ASP A C 1
ATOM 704 O O . ASP A 1 84 ? 20.953 26.109 -3.504 1 81.88 84 ASP A O 1
ATOM 708 N N . GLU A 1 85 ? 20.125 24.047 -3.457 1 90.94 85 GLU A N 1
ATOM 709 C CA . GLU A 1 85 ? 18.797 24.5 -3.902 1 90.94 85 GLU A CA 1
ATOM 710 C C . GLU A 1 85 ? 17.75 24.25 -2.832 1 90.94 85 GLU A C 1
ATOM 712 O O . GLU A 1 85 ? 17.453 23.109 -2.496 1 90.94 85 GLU A O 1
ATOM 717 N N . LEU A 1 86 ? 17.234 25.281 -2.309 1 93.81 86 LEU A N 1
ATOM 718 C CA . LEU A 1 86 ? 16.109 25.203 -1.392 1 93.81 86 LEU A CA 1
ATOM 719 C C . LEU A 1 86 ? 14.789 25.422 -2.133 1 93.81 86 LEU A C 1
ATOM 721 O O . LEU A 1 86 ? 14.656 26.359 -2.91 1 93.81 86 LEU A O 1
ATOM 725 N N . LEU A 1 87 ? 13.961 24.516 -1.931 1 95.62 87 LEU A N 1
ATOM 726 C CA . LEU A 1 87 ? 12.672 24.578 -2.621 1 95.62 87 LEU A CA 1
ATOM 727 C C . LEU A 1 87 ? 11.547 24.891 -1.646 1 95.62 87 LEU A C 1
ATOM 729 O O . LEU A 1 87 ? 11.594 24.484 -0.482 1 95.62 87 LEU A O 1
ATOM 733 N N . ARG A 1 88 ? 10.602 25.594 -2.221 1 95.94 88 ARG A N 1
ATOM 734 C CA . ARG A 1 88 ? 9.336 25.656 -1.49 1 95.94 88 ARG A CA 1
ATOM 735 C C . ARG A 1 88 ? 8.664 24.297 -1.423 1 95.94 88 ARG A C 1
ATOM 737 O O . ARG A 1 88 ? 8.914 23.438 -2.271 1 95.94 88 ARG A O 1
ATOM 744 N N . ARG A 1 89 ? 7.863 24.094 -0.423 1 96.44 89 ARG A N 1
ATOM 745 C CA . ARG A 1 89 ? 7.227 22.797 -0.17 1 96.44 89 ARG A CA 1
ATOM 746 C C . ARG A 1 89 ? 6.535 22.281 -1.423 1 96.44 89 ARG A C 1
ATOM 748 O O . ARG A 1 89 ? 6.723 21.109 -1.803 1 96.44 89 ARG A O 1
ATOM 755 N N . ARG A 1 90 ? 5.77 23.141 -2.066 1 96.06 90 ARG A N 1
ATOM 756 C CA . ARG A 1 90 ? 5.023 22.719 -3.244 1 96.06 90 ARG A CA 1
ATOM 757 C C . ARG A 1 90 ? 5.965 22.266 -4.355 1 96.06 90 ARG A C 1
ATOM 759 O O . ARG A 1 90 ? 5.734 21.234 -4.992 1 96.06 90 ARG A O 1
ATOM 766 N N . ALA A 1 91 ? 6.969 23 -4.598 1 96.5 91 ALA A N 1
ATOM 767 C CA . ALA A 1 91 ? 7.938 22.641 -5.629 1 96.5 91 ALA A CA 1
ATOM 768 C C . ALA A 1 91 ? 8.648 21.344 -5.289 1 96.5 91 ALA A C 1
ATOM 770 O O . ALA A 1 91 ? 8.914 20.516 -6.172 1 96.5 91 ALA A O 1
ATOM 771 N N . PHE A 1 92 ? 9.023 21.25 -4.043 1 97.12 92 PHE A N 1
ATOM 772 C CA . PHE A 1 92 ? 9.625 20 -3.568 1 97.12 92 PHE A CA 1
ATOM 773 C C . PHE A 1 92 ? 8.727 18.812 -3.857 1 97.12 92 PHE A C 1
ATOM 775 O O . PHE A 1 92 ? 9.172 17.812 -4.43 1 97.12 92 PHE A O 1
ATOM 782 N N . CYS A 1 93 ? 7.461 18.922 -3.533 1 97.81 93 CYS A N 1
ATOM 783 C CA . CYS A 1 93 ? 6.484 17.859 -3.717 1 97.81 93 CYS A CA 1
ATOM 784 C C . CYS A 1 93 ? 6.262 17.562 -5.195 1 97.81 93 CYS A C 1
ATOM 786 O O . CYS A 1 93 ? 6.117 16.406 -5.594 1 97.81 93 CYS A O 1
ATOM 788 N N . GLN A 1 94 ? 6.234 18.562 -6.004 1 97.5 94 GLN A N 1
ATOM 789 C CA . GLN A 1 94 ? 6.074 18.406 -7.445 1 97.5 94 GLN A CA 1
ATOM 790 C C . GLN A 1 94 ? 7.238 17.609 -8.039 1 97.5 94 GLN A C 1
ATOM 792 O O . GLN A 1 94 ? 7.031 16.703 -8.844 1 97.5 94 GLN A O 1
ATOM 797 N N . ARG A 1 95 ? 8.391 17.938 -7.633 1 96.5 95 ARG A N 1
ATOM 798 C CA . ARG A 1 95 ? 9.578 17.25 -8.117 1 96.5 95 ARG A CA 1
ATOM 799 C C . ARG A 1 95 ? 9.57 15.781 -7.688 1 96.5 95 ARG A C 1
ATOM 801 O O . ARG A 1 95 ? 9.875 14.891 -8.484 1 96.5 95 ARG A O 1
ATOM 808 N N . LEU A 1 96 ? 9.266 15.617 -6.449 1 96.81 96 LEU A N 1
ATOM 809 C CA . LEU A 1 96 ? 9.188 14.25 -5.934 1 96.81 96 LEU A CA 1
ATOM 810 C C . LEU A 1 96 ? 8.117 13.453 -6.668 1 96.81 96 LEU A C 1
ATOM 812 O O . LEU A 1 96 ? 8.352 12.312 -7.066 1 96.81 96 LEU A O 1
ATOM 816 N N . ALA A 1 97 ? 6.953 14.047 -6.883 1 96.56 97 ALA A N 1
ATOM 817 C CA . ALA A 1 97 ? 5.867 13.391 -7.605 1 96.56 97 ALA A CA 1
ATOM 818 C C . ALA A 1 97 ? 6.297 13.016 -9.023 1 96.56 97 ALA A C 1
ATOM 820 O O . ALA A 1 97 ? 6.043 11.898 -9.484 1 96.56 97 ALA A O 1
ATOM 821 N N . HIS A 1 98 ? 6.941 13.922 -9.641 1 94.94 98 HIS A N 1
ATOM 822 C CA . HIS A 1 98 ? 7.426 13.68 -10.992 1 94.94 98 HIS A CA 1
ATOM 823 C C . HIS A 1 98 ? 8.406 12.516 -11.031 1 94.94 98 HIS A C 1
ATOM 825 O O . HIS A 1 98 ? 8.359 11.688 -11.938 1 94.94 98 HIS A O 1
ATOM 831 N N . HIS A 1 99 ? 9.25 12.469 -10.102 1 94.44 99 HIS A N 1
ATOM 832 C CA . HIS A 1 99 ? 10.234 11.398 -10.008 1 94.44 99 HIS A CA 1
ATOM 833 C C . HIS A 1 99 ? 9.555 10.039 -9.875 1 94.44 99 HIS A C 1
ATOM 835 O O . HIS A 1 99 ? 9.953 9.07 -10.539 1 94.44 99 HIS A O 1
ATOM 841 N N . PHE A 1 100 ? 8.562 9.984 -9.086 1 94.44 100 PHE A N 1
ATOM 842 C CA . PHE A 1 100 ? 7.848 8.734 -8.875 1 94.44 100 PHE A CA 1
ATOM 843 C C . PHE A 1 100 ? 7.105 8.312 -10.133 1 94.44 100 PHE A C 1
ATOM 845 O O . PHE A 1 100 ? 7.078 7.133 -10.484 1 94.44 100 PHE A O 1
ATOM 852 N N . ILE A 1 101 ? 6.551 9.258 -10.828 1 93.38 101 ILE A N 1
ATOM 853 C CA . ILE A 1 101 ? 5.848 8.969 -12.078 1 93.38 101 ILE A CA 1
ATOM 854 C C . ILE A 1 101 ? 6.832 8.414 -13.109 1 93.38 101 ILE A C 1
ATOM 856 O O . ILE A 1 101 ? 6.52 7.461 -13.82 1 93.38 101 ILE A O 1
ATOM 860 N N . GLU A 1 102 ? 8.008 8.945 -13.109 1 92.81 102 GLU A N 1
ATOM 861 C CA . GLU A 1 102 ? 9.047 8.5 -14.031 1 92.81 102 GLU A CA 1
ATOM 862 C C . GLU A 1 102 ? 9.516 7.086 -13.703 1 92.81 102 GLU A C 1
ATOM 864 O O . GLU A 1 102 ? 10.062 6.391 -14.562 1 92.81 102 GLU A O 1
ATOM 869 N N . HIS A 1 103 ? 9.312 6.695 -12.508 1 93.56 103 HIS A N 1
ATOM 870 C CA . HIS A 1 103 ? 9.742 5.379 -12.055 1 93.56 103 HIS A CA 1
ATOM 871 C C . HIS A 1 103 ? 8.555 4.473 -11.773 1 93.56 103 HIS A C 1
ATOM 873 O O . HIS A 1 103 ? 8.594 3.65 -10.852 1 93.56 103 HIS A O 1
ATOM 879 N N . ARG A 1 104 ? 7.523 4.594 -12.477 1 91.75 104 ARG A N 1
ATOM 880 C CA . ARG A 1 104 ? 6.262 3.908 -12.219 1 91.75 104 ARG A CA 1
ATOM 881 C C . ARG A 1 104 ? 6.438 2.395 -12.281 1 91.75 104 ARG A C 1
ATOM 883 O O . ARG A 1 104 ? 5.777 1.658 -11.547 1 91.75 104 ARG A O 1
ATOM 890 N N . GLU A 1 105 ? 7.332 1.91 -13.148 1 92.56 105 GLU A N 1
ATOM 891 C CA . GLU A 1 105 ? 7.57 0.472 -13.219 1 92.56 105 GLU A CA 1
ATOM 892 C C . GLU A 1 105 ? 8.203 -0.05 -11.93 1 92.56 105 GLU A C 1
ATOM 894 O O . GLU A 1 105 ? 7.945 -1.184 -11.523 1 92.56 105 GLU A O 1
ATOM 899 N N . THR A 1 106 ? 9.039 0.754 -11.375 1 95.5 106 THR A N 1
ATOM 900 C CA . THR A 1 106 ? 9.617 0.409 -10.078 1 95.5 106 THR A CA 1
ATOM 901 C C . THR A 1 106 ? 8.539 0.358 -9 1 95.5 106 THR A C 1
ATOM 903 O O . THR A 1 106 ? 8.523 -0.553 -8.172 1 95.5 106 THR A O 1
ATOM 906 N N . LEU A 1 107 ? 7.59 1.302 -9.094 1 94.5 107 LEU A N 1
ATOM 907 C CA . LEU A 1 107 ? 6.48 1.314 -8.141 1 94.5 107 LEU A CA 1
ATOM 908 C C . LEU A 1 107 ? 5.598 0.085 -8.328 1 94.5 107 LEU A C 1
ATOM 910 O O . LEU A 1 107 ? 5.09 -0.471 -7.348 1 94.5 107 LEU A O 1
ATOM 914 N N . ARG A 1 108 ? 5.457 -0.298 -9.547 1 93.88 108 ARG A N 1
ATOM 915 C CA . ARG A 1 108 ? 4.695 -1.507 -9.844 1 93.88 108 ARG A CA 1
ATOM 916 C C . ARG A 1 108 ? 5.328 -2.729 -9.18 1 93.88 108 ARG A C 1
ATOM 918 O O . ARG A 1 108 ? 4.645 -3.494 -8.5 1 93.88 108 ARG A O 1
ATOM 925 N N . LEU A 1 109 ? 6.594 -2.893 -9.422 1 94.94 109 LEU A N 1
ATOM 926 C CA . LEU A 1 109 ? 7.32 -4.004 -8.82 1 94.94 109 LEU A CA 1
ATOM 927 C C . LEU A 1 109 ? 7.309 -3.895 -7.297 1 94.94 109 LEU A C 1
ATOM 929 O O . LEU A 1 109 ? 7.16 -4.898 -6.598 1 94.94 109 LEU A O 1
ATOM 933 N N . PHE A 1 110 ? 7.41 -2.67 -6.809 1 95.56 110 PHE A N 1
ATOM 934 C CA . PHE A 1 110 ? 7.426 -2.4 -5.375 1 95.56 110 PHE A CA 1
ATOM 935 C C . PHE A 1 110 ? 6.113 -2.82 -4.727 1 95.56 110 PHE A C 1
ATOM 937 O O . PHE A 1 110 ? 6.098 -3.303 -3.594 1 95.56 110 PHE A O 1
ATOM 944 N N . SER A 1 111 ? 5.062 -2.656 -5.398 1 92.94 111 SER A N 1
ATOM 945 C CA . SER A 1 111 ? 3.74 -2.992 -4.883 1 92.94 111 SER A CA 1
ATOM 946 C C . SER A 1 111 ? 3.6 -4.496 -4.66 1 92.94 111 SER A C 1
ATOM 948 O O . SER A 1 111 ? 2.713 -4.938 -3.928 1 92.94 111 SER A O 1
ATOM 950 N N . LEU A 1 112 ? 4.504 -5.312 -5.199 1 91.75 112 LEU A N 1
ATOM 951 C CA . LEU A 1 112 ? 4.453 -6.77 -5.094 1 91.75 112 LEU A CA 1
ATOM 952 C C . LEU A 1 112 ? 5.398 -7.266 -4.008 1 91.75 112 LEU A C 1
ATOM 954 O O . LEU A 1 112 ? 5.43 -8.461 -3.705 1 91.75 112 LEU A O 1
ATOM 958 N N . ARG A 1 113 ? 6.141 -6.371 -3.434 1 91.44 113 ARG A N 1
ATOM 959 C CA . ARG A 1 113 ? 7.266 -6.719 -2.572 1 91.44 113 ARG A CA 1
ATOM 960 C C . ARG A 1 113 ? 6.812 -7.605 -1.416 1 91.44 113 ARG A C 1
ATOM 962 O O . ARG A 1 113 ? 7.324 -8.719 -1.242 1 91.44 113 ARG A O 1
ATOM 969 N N . HIS A 1 114 ? 5.77 -7.219 -0.665 1 85.94 114 HIS A N 1
ATOM 970 C CA . HIS A 1 114 ? 5.406 -7.895 0.577 1 85.94 114 HIS A CA 1
ATOM 971 C C . HIS A 1 114 ? 4.504 -9.094 0.307 1 85.94 114 HIS A C 1
ATOM 973 O O . HIS A 1 114 ? 4.539 -10.078 1.049 1 85.94 114 HIS A O 1
ATOM 979 N N . THR A 1 115 ? 3.732 -9.047 -0.752 1 81.69 115 THR A N 1
ATOM 980 C CA . THR A 1 115 ? 2.691 -10.047 -0.94 1 81.69 115 THR A CA 1
ATOM 981 C C . THR A 1 115 ? 3.191 -11.188 -1.824 1 81.69 115 THR A C 1
ATOM 983 O O . THR A 1 115 ? 2.68 -12.305 -1.752 1 81.69 115 THR A O 1
ATOM 986 N N . VAL A 1 116 ? 4.16 -10.883 -2.613 1 87.19 116 VAL A N 1
ATOM 987 C CA . VAL A 1 116 ? 4.57 -11.898 -3.578 1 87.19 116 VAL A CA 1
ATOM 988 C C . VAL A 1 116 ? 6.078 -12.125 -3.482 1 87.19 116 VAL A C 1
ATOM 990 O O . VAL A 1 116 ? 6.527 -13.219 -3.137 1 87.19 116 VAL A O 1
ATOM 993 N N . LEU A 1 117 ? 6.82 -11.094 -3.572 1 91.31 117 LEU A N 1
ATOM 994 C CA . LEU A 1 117 ? 8.258 -11.219 -3.789 1 91.31 117 LEU A CA 1
ATOM 995 C C . LEU A 1 117 ? 8.945 -11.789 -2.553 1 91.31 117 LEU A C 1
ATOM 997 O O . LEU A 1 117 ? 9.805 -12.664 -2.664 1 91.31 117 LEU A O 1
ATOM 1001 N N . GLU A 1 118 ? 8.516 -11.43 -1.412 1 89.88 118 GLU A N 1
ATOM 1002 C CA . GLU A 1 118 ? 9.234 -11.805 -0.196 1 89.88 118 GLU A CA 1
ATOM 1003 C C . GLU A 1 118 ? 8.805 -13.18 0.301 1 89.88 118 GLU A C 1
ATOM 1005 O O . GLU A 1 118 ? 9.383 -13.703 1.257 1 89.88 118 GLU A O 1
ATOM 1010 N N . GLU A 1 119 ? 7.816 -13.875 -0.195 1 82.75 119 GLU A N 1
ATOM 1011 C CA . GLU A 1 119 ? 7.273 -15.141 0.281 1 82.75 119 GLU A CA 1
ATOM 1012 C C . GLU A 1 119 ? 8.117 -16.312 -0.198 1 82.75 119 GLU A C 1
ATOM 1014 O O . GLU A 1 119 ? 8.156 -17.359 0.448 1 82.75 119 GLU A O 1
ATOM 1019 N N . ASN A 1 120 ? 8.82 -16.25 -1.334 1 85.69 120 ASN A N 1
ATOM 1020 C CA . ASN A 1 120 ? 9.531 -17.375 -1.907 1 85.69 120 ASN A CA 1
ATOM 1021 C C . ASN A 1 120 ? 10.969 -17.016 -2.264 1 85.69 120 ASN A C 1
ATOM 1023 O O . ASN A 1 120 ? 11.414 -17.25 -3.393 1 85.69 120 ASN A O 1
ATOM 1027 N N . VAL A 1 121 ? 11.586 -16.5 -1.27 1 94.31 121 VAL A N 1
ATOM 1028 C CA . VAL A 1 121 ? 12.984 -16.125 -1.453 1 94.31 121 VAL A CA 1
ATOM 1029 C C . VAL A 1 121 ? 13.812 -16.656 -0.287 1 94.31 121 VAL A C 1
ATOM 1031 O O . VAL A 1 121 ? 13.305 -16.828 0.824 1 94.31 121 VAL A O 1
ATOM 1034 N N . ARG A 1 122 ? 15.062 -17 -0.574 1 94.38 122 ARG A N 1
ATOM 1035 C CA . ARG A 1 122 ? 15.977 -17.422 0.485 1 94.38 122 ARG A CA 1
ATOM 1036 C C . ARG A 1 122 ? 16.203 -16.297 1.488 1 94.38 122 ARG A C 1
ATOM 1038 O O . ARG A 1 122 ? 16.125 -15.117 1.137 1 94.38 122 ARG A O 1
ATOM 1045 N N . TYR A 1 123 ? 16.484 -16.688 2.684 1 94.25 123 TYR A N 1
ATOM 1046 C CA . TYR A 1 123 ? 16.688 -15.766 3.797 1 94.25 123 TYR A CA 1
ATOM 1047 C C . TYR A 1 123 ? 17.766 -14.742 3.467 1 94.25 123 TYR A C 1
ATOM 1049 O O . TYR A 1 123 ? 17.609 -13.555 3.725 1 94.25 123 TYR A O 1
ATOM 1057 N N . GLU A 1 124 ? 18.797 -15.156 2.9 1 94.38 124 GLU A N 1
ATOM 1058 C CA . GLU A 1 124 ? 19.922 -14.273 2.609 1 94.38 124 GLU A CA 1
ATOM 1059 C C . GLU A 1 124 ? 19.531 -13.195 1.599 1 94.38 124 GLU A C 1
ATOM 1061 O O . GLU A 1 124 ? 20.047 -12.078 1.65 1 94.38 124 GLU A O 1
ATOM 1066 N N . ASN A 1 125 ? 18.688 -13.539 0.658 1 95.88 125 ASN A N 1
ATOM 1067 C CA . ASN A 1 125 ? 18.188 -12.562 -0.309 1 95.88 125 ASN A CA 1
ATOM 1068 C C . ASN A 1 125 ? 17.312 -11.5 0.361 1 95.88 125 ASN A C 1
ATOM 1070 O O . ASN A 1 125 ? 17.359 -10.328 -0.01 1 95.88 125 ASN A O 1
ATOM 1074 N N . LEU A 1 126 ? 16.578 -11.945 1.312 1 94.81 126 LEU A N 1
ATOM 1075 C CA . LEU A 1 126 ? 15.742 -11.016 2.066 1 94.81 126 LEU A CA 1
ATOM 1076 C C . LEU A 1 126 ? 16.609 -10.031 2.848 1 94.81 126 LEU A C 1
ATOM 1078 O O . LEU A 1 126 ? 16.312 -8.828 2.861 1 94.81 126 LEU A O 1
ATOM 1082 N N . VAL A 1 127 ? 17.641 -10.539 3.465 1 95.5 127 VAL A N 1
ATOM 1083 C CA . VAL A 1 127 ? 18.547 -9.688 4.242 1 95.5 127 VAL A CA 1
ATOM 1084 C C . VAL A 1 127 ? 19.219 -8.672 3.324 1 95.5 127 VAL A C 1
ATOM 1086 O O . VAL A 1 127 ? 19.266 -7.477 3.637 1 95.5 127 VAL A O 1
ATOM 1089 N N . ALA A 1 128 ? 19.688 -9.195 2.217 1 95.81 128 ALA A N 1
ATOM 1090 C CA . ALA A 1 128 ? 20.359 -8.32 1.256 1 95.81 128 ALA A CA 1
ATOM 1091 C C . ALA A 1 128 ? 19.406 -7.23 0.758 1 95.81 128 ALA A C 1
ATOM 1093 O O . ALA A 1 128 ? 19.781 -6.062 0.66 1 95.81 128 ALA A O 1
ATOM 1094 N N . PHE A 1 129 ? 18.25 -7.57 0.477 1 96.75 129 PHE A N 1
ATOM 1095 C CA . PHE A 1 129 ? 17.266 -6.609 0.005 1 96.75 129 PHE A CA 1
ATOM 1096 C C . PHE A 1 129 ? 16.953 -5.574 1.082 1 96.75 129 PHE A C 1
ATOM 1098 O O . PHE A 1 129 ? 16.859 -4.379 0.792 1 96.75 129 PHE A O 1
ATOM 1105 N N . ASN A 1 130 ? 16.781 -6.004 2.275 1 95.38 130 ASN A N 1
ATOM 1106 C CA . ASN A 1 130 ? 16.469 -5.09 3.371 1 95.38 130 ASN A CA 1
ATOM 1107 C C . ASN A 1 130 ? 17.594 -4.074 3.586 1 95.38 130 ASN A C 1
ATOM 1109 O O . ASN A 1 130 ? 17.328 -2.92 3.928 1 95.38 130 ASN A O 1
ATOM 1113 N N . ARG A 1 131 ? 18.797 -4.492 3.375 1 96 131 ARG A N 1
ATOM 1114 C CA . ARG A 1 131 ? 19.922 -3.568 3.486 1 96 131 ARG A CA 1
ATOM 1115 C C . ARG A 1 131 ? 19.812 -2.451 2.453 1 96 131 ARG A C 1
ATOM 1117 O O . ARG A 1 131 ? 20.109 -1.292 2.754 1 96 131 ARG A O 1
ATOM 1124 N N . ILE A 1 132 ? 19.375 -2.859 1.28 1 96.69 132 ILE A N 1
ATOM 1125 C CA . ILE A 1 132 ? 19.156 -1.868 0.232 1 96.69 132 ILE A CA 1
ATOM 1126 C C . ILE A 1 132 ? 17.984 -0.977 0.599 1 96.69 132 ILE A C 1
ATOM 1128 O O . ILE A 1 132 ? 18.078 0.251 0.525 1 96.69 132 ILE A O 1
ATOM 1132 N N . MET A 1 133 ? 16.938 -1.573 1.016 1 95.38 133 MET A N 1
ATOM 1133 C CA . MET A 1 133 ? 15.695 -0.87 1.348 1 95.38 133 MET A CA 1
ATOM 1134 C C . MET A 1 133 ? 15.938 0.169 2.438 1 95.38 133 MET A C 1
ATOM 1136 O O . MET A 1 133 ? 15.406 1.279 2.371 1 95.38 133 MET A O 1
ATOM 1140 N N . LEU A 1 134 ? 16.781 -0.124 3.375 1 94.06 134 LEU A N 1
ATOM 1141 C CA . LEU A 1 134 ? 17 0.72 4.543 1 94.06 134 LEU A CA 1
ATOM 1142 C C . LEU A 1 134 ? 17.75 1.989 4.168 1 94.06 134 LEU A C 1
ATOM 1144 O O . LEU A 1 134 ? 17.75 2.967 4.918 1 94.06 134 LEU A O 1
ATOM 1148 N N . GLN A 1 135 ? 18.328 1.993 3.031 1 95.38 135 GLN A N 1
ATOM 1149 C CA . GLN A 1 135 ? 19.078 3.162 2.588 1 95.38 135 GLN A CA 1
ATOM 1150 C C . GLN A 1 135 ? 18.141 4.348 2.326 1 95.38 135 GLN A C 1
ATOM 1152 O O . GLN A 1 135 ? 18.609 5.484 2.201 1 95.38 135 GLN A O 1
ATOM 1157 N N . VAL A 1 136 ? 16.906 4.082 2.291 1 95.06 136 VAL A N 1
ATOM 1158 C CA . VAL A 1 136 ? 15.938 5.148 2.074 1 95.06 136 VAL A CA 1
ATOM 1159 C C . VAL A 1 136 ? 16 6.145 3.23 1 95.06 136 VAL A C 1
ATOM 1161 O O . VAL A 1 136 ? 15.859 7.352 3.027 1 95.06 136 VAL A O 1
ATOM 1164 N N . PHE A 1 137 ? 16.281 5.695 4.383 1 94.75 137 PHE A N 1
ATOM 1165 C CA . PHE A 1 137 ? 16.188 6.531 5.574 1 94.75 137 PHE A CA 1
ATOM 1166 C C . PHE A 1 137 ? 17.328 7.555 5.598 1 94.75 137 PHE A C 1
ATOM 1168 O O . PHE A 1 137 ? 17.078 8.766 5.633 1 94.75 137 PHE A O 1
ATOM 1175 N N . PRO A 1 138 ? 18.547 7.102 5.508 1 95.44 138 PRO A N 1
ATOM 1176 C CA . PRO A 1 138 ? 19.594 8.117 5.465 1 95.44 138 PRO A CA 1
ATOM 1177 C C . PRO A 1 138 ? 19.5 9.016 4.23 1 95.44 138 PRO A C 1
ATOM 1179 O O . PRO A 1 138 ? 19.844 10.195 4.293 1 95.44 138 PRO A O 1
ATOM 1182 N N . THR A 1 139 ? 19.062 8.477 3.068 1 95.62 139 THR A N 1
ATOM 1183 C CA . THR A 1 139 ? 18.953 9.258 1.839 1 95.62 139 THR A CA 1
ATOM 1184 C C . THR A 1 139 ? 17.922 10.375 2.002 1 95.62 139 THR A C 1
ATOM 1186 O O . THR A 1 139 ? 18.219 11.539 1.74 1 95.62 139 THR A O 1
ATOM 1189 N N . VAL A 1 140 ? 16.766 10.078 2.467 1 95.69 140 VAL A N 1
ATOM 1190 C CA . VAL A 1 140 ? 15.695 11.047 2.631 1 95.69 140 VAL A CA 1
ATOM 1191 C C . VAL A 1 140 ? 16.047 12.039 3.732 1 95.69 140 VAL A C 1
ATOM 1193 O O . VAL A 1 140 ? 15.82 13.242 3.592 1 95.69 140 VAL A O 1
ATOM 1196 N N . LYS A 1 141 ? 16.609 11.516 4.797 1 95.75 141 LYS A N 1
ATOM 1197 C CA . LYS A 1 141 ? 17.016 12.391 5.895 1 95.75 141 LYS A CA 1
ATOM 1198 C C . LYS A 1 141 ? 18.031 13.438 5.418 1 95.75 141 LYS A C 1
ATOM 1200 O O . LYS A 1 141 ? 17.938 14.602 5.797 1 95.75 141 LYS A O 1
ATOM 1205 N N . HIS A 1 142 ? 18.938 13.016 4.637 1 95.19 142 HIS A N 1
ATOM 1206 C CA . HIS A 1 142 ? 19.938 13.93 4.094 1 95.19 142 HIS A CA 1
ATOM 1207 C C . HIS A 1 142 ? 19.297 15.047 3.281 1 95.19 142 HIS A C 1
ATOM 1209 O O . HIS A 1 142 ? 19.641 16.219 3.443 1 95.19 142 HIS A O 1
ATOM 1215 N N . ILE A 1 143 ? 18.359 14.727 2.494 1 95.94 143 ILE A N 1
ATOM 1216 C CA . ILE A 1 143 ? 17.672 15.68 1.642 1 95.94 143 ILE A CA 1
ATOM 1217 C C . ILE A 1 143 ? 16.812 16.625 2.502 1 95.94 143 ILE A C 1
ATOM 1219 O O . ILE A 1 143 ? 16.891 17.844 2.355 1 95.94 143 ILE A O 1
ATOM 1223 N N . LEU A 1 144 ? 16.062 16.062 3.441 1 96.19 144 LEU A N 1
ATOM 1224 C CA . LEU A 1 144 ? 15.117 16.844 4.238 1 96.19 144 LEU A CA 1
ATOM 1225 C C . LEU A 1 144 ? 15.852 17.75 5.215 1 96.19 144 LEU A C 1
ATOM 1227 O O . LEU A 1 144 ? 15.391 18.859 5.512 1 96.19 144 LEU A O 1
ATOM 1231 N N . ARG A 1 145 ? 16.969 17.297 5.746 1 95.31 145 ARG A N 1
ATOM 1232 C CA . ARG A 1 145 ? 17.766 18.125 6.652 1 95.31 145 ARG A CA 1
ATOM 1233 C C . ARG A 1 145 ? 18.172 19.438 5.984 1 95.31 145 ARG A C 1
ATOM 1235 O O . ARG A 1 145 ? 18.219 20.484 6.637 1 95.31 145 ARG A O 1
ATOM 1242 N N . ARG A 1 146 ? 18.422 19.375 4.762 1 94.56 146 ARG A N 1
ATOM 1243 C CA . ARG A 1 146 ? 18.781 20.562 4 1 94.56 146 ARG A CA 1
ATOM 1244 C C . ARG A 1 146 ? 17.562 21.438 3.713 1 94.56 146 ARG A C 1
ATOM 1246 O O . ARG A 1 146 ? 17.609 22.656 3.871 1 94.56 146 ARG A O 1
ATOM 1253 N N . GLN A 1 147 ? 16.484 20.828 3.283 1 95.88 147 GLN A N 1
ATOM 1254 C CA . GLN A 1 147 ? 15.281 21.547 2.883 1 95.88 147 GLN A CA 1
ATOM 1255 C C . GLN A 1 147 ? 14.539 22.109 4.098 1 95.88 147 GLN A C 1
ATOM 1257 O O . GLN A 1 147 ? 13.914 23.156 4.02 1 95.88 147 GLN A O 1
ATOM 1262 N N . CYS A 1 148 ? 14.609 21.344 5.211 1 96.44 148 CYS A N 1
ATOM 1263 C CA . CYS A 1 148 ? 13.836 21.641 6.414 1 96.44 148 CYS A CA 1
ATOM 1264 C C . CYS A 1 148 ? 14.719 21.562 7.656 1 96.44 148 CYS A C 1
ATOM 1266 O O . CYS A 1 148 ? 14.461 20.766 8.562 1 96.44 148 CYS A O 1
ATOM 1268 N N . PRO A 1 149 ? 15.672 22.438 7.812 1 94.75 149 PRO A N 1
ATOM 1269 C CA . PRO A 1 149 ? 16.641 22.344 8.914 1 94.75 149 PRO A CA 1
ATOM 1270 C C . PRO A 1 149 ? 15.984 22.547 10.281 1 94.75 149 PRO A C 1
ATOM 1272 O O . PRO A 1 149 ? 16.516 22.094 11.297 1 94.75 149 PRO A O 1
ATOM 1275 N N . ALA A 1 150 ? 14.852 23.156 10.32 1 95.44 150 ALA A N 1
ATOM 1276 C CA . ALA A 1 150 ? 14.188 23.453 11.594 1 95.44 150 ALA A CA 1
ATOM 1277 C C . ALA A 1 150 ? 13.383 22.25 12.07 1 95.44 150 ALA A C 1
ATOM 1279 O O . ALA A 1 150 ? 12.898 22.219 13.203 1 95.44 150 ALA A O 1
ATOM 1280 N N . SER A 1 151 ? 13.188 21.219 11.234 1 95.88 151 SER A N 1
ATOM 1281 C CA . SER A 1 151 ? 12.43 20.031 11.602 1 95.88 151 SER A CA 1
ATOM 1282 C C . SER A 1 151 ? 13.328 18.984 12.242 1 95.88 151 SER A C 1
ATOM 1284 O O . SER A 1 151 ? 14.539 18.969 12.016 1 95.88 151 SER A O 1
ATOM 1286 N N . SER A 1 152 ? 12.742 18.094 12.969 1 95.38 152 SER A N 1
ATOM 1287 C CA . SER A 1 152 ? 13.508 17.125 13.75 1 95.38 152 SER A CA 1
ATOM 1288 C C . SER A 1 152 ? 13.766 15.852 12.953 1 95.38 152 SER A C 1
ATOM 1290 O O . SER A 1 152 ? 13.016 15.523 12.023 1 95.38 152 SER A O 1
ATOM 1292 N N . ASP A 1 153 ? 14.758 15.062 13.359 1 94.88 153 ASP A N 1
ATOM 1293 C CA . ASP A 1 153 ? 15.055 13.766 12.773 1 94.88 153 ASP A CA 1
ATOM 1294 C C . ASP A 1 153 ? 13.891 12.797 12.945 1 94.88 153 ASP A C 1
ATOM 1296 O O . ASP A 1 153 ? 13.633 11.961 12.078 1 94.88 153 ASP A O 1
ATOM 1300 N N . GLU A 1 154 ? 13.219 12.977 14.016 1 93.5 154 GLU A N 1
ATOM 1301 C CA . GLU A 1 154 ? 12.062 12.125 14.289 1 93.5 154 GLU A CA 1
ATOM 1302 C C . GLU A 1 154 ? 10.961 12.344 13.258 1 93.5 154 GLU A C 1
ATOM 1304 O O . GLU A 1 154 ? 10.344 11.383 12.789 1 93.5 154 GLU A O 1
ATOM 1309 N N . THR A 1 155 ? 10.781 13.602 12.914 1 95.75 155 THR A N 1
ATOM 1310 C CA . THR A 1 155 ? 9.773 13.914 11.906 1 95.75 155 THR A CA 1
ATOM 1311 C C . THR A 1 155 ? 10.18 13.375 10.539 1 95.75 155 THR A C 1
ATOM 1313 O O . THR A 1 155 ? 9.344 12.883 9.781 1 95.75 155 THR A O 1
ATOM 1316 N N . PHE A 1 156 ? 11.508 13.406 10.258 1 96.81 156 PHE A N 1
ATOM 1317 C CA . PHE A 1 156 ? 12.008 12.852 9.008 1 96.81 156 PHE A CA 1
ATOM 1318 C C . PHE A 1 156 ? 11.75 11.352 8.945 1 96.81 156 PHE A C 1
ATOM 1320 O O . PHE A 1 156 ? 11.281 10.836 7.926 1 96.81 156 PHE A O 1
ATOM 1327 N N . ASP A 1 157 ? 12.031 10.68 10.023 1 94.94 157 ASP A N 1
ATOM 1328 C CA . ASP A 1 157 ? 11.828 9.234 10.094 1 94.94 157 ASP A CA 1
ATOM 1329 C C . ASP A 1 157 ? 10.352 8.875 9.938 1 94.94 157 ASP A C 1
ATOM 1331 O O . ASP A 1 157 ? 10.008 7.934 9.219 1 94.94 157 ASP A O 1
ATOM 1335 N N . THR A 1 158 ? 9.508 9.633 10.602 1 96.12 158 THR A N 1
ATOM 1336 C CA . THR A 1 158 ? 8.07 9.383 10.523 1 96.12 158 THR A CA 1
ATOM 1337 C C . THR A 1 158 ? 7.57 9.578 9.094 1 96.12 158 THR A C 1
ATOM 1339 O O . THR A 1 158 ? 6.777 8.781 8.594 1 96.12 158 THR A O 1
ATOM 1342 N N . LEU A 1 159 ? 8.023 10.625 8.477 1 97.69 159 LEU A N 1
ATOM 1343 C CA . LEU A 1 159 ? 7.637 10.875 7.094 1 97.69 159 LEU A CA 1
ATOM 1344 C C . LEU A 1 159 ? 8.07 9.727 6.191 1 97.69 159 LEU A C 1
ATOM 1346 O O . LEU A 1 159 ? 7.277 9.234 5.387 1 97.69 159 LEU A O 1
ATOM 1350 N N . THR A 1 160 ? 9.297 9.312 6.328 1 96.38 160 THR A N 1
ATOM 1351 C CA . THR A 1 160 ? 9.828 8.227 5.504 1 96.38 160 THR A CA 1
ATOM 1352 C C . THR A 1 160 ? 9.031 6.941 5.73 1 96.38 160 THR A C 1
ATOM 1354 O O . THR A 1 160 ? 8.617 6.285 4.773 1 96.38 160 THR A O 1
ATOM 1357 N N . PHE A 1 161 ? 8.742 6.652 6.969 1 94.94 161 PHE A N 1
ATOM 1358 C CA . PHE A 1 161 ? 7.973 5.465 7.324 1 94.94 161 PHE A CA 1
ATOM 1359 C C . PHE A 1 161 ? 6.562 5.543 6.754 1 94.94 161 PHE A C 1
ATOM 1361 O O . PHE A 1 161 ? 5.949 4.512 6.457 1 94.94 161 PHE A O 1
ATOM 1368 N N . THR A 1 162 ? 6.043 6.742 6.676 1 96.75 162 THR A N 1
ATOM 1369 C CA . THR A 1 162 ? 4.699 6.953 6.152 1 96.75 162 THR A CA 1
ATOM 1370 C C . THR A 1 162 ? 4.691 6.852 4.629 1 96.75 162 THR A C 1
ATOM 1372 O O . THR A 1 162 ? 3.775 6.266 4.047 1 96.75 162 THR A O 1
ATOM 1375 N N . LEU A 1 163 ? 5.719 7.32 4 1 96.94 163 LEU A N 1
ATOM 1376 C CA . LEU A 1 163 ? 5.801 7.332 2.545 1 96.94 163 LEU A CA 1
ATOM 1377 C C . LEU A 1 163 ? 5.961 5.918 1.997 1 96.94 163 LEU A C 1
ATOM 1379 O O . LEU A 1 163 ? 5.461 5.605 0.916 1 96.94 163 LEU A O 1
ATOM 1383 N N . ILE A 1 164 ? 6.551 5.047 2.717 1 95.94 164 ILE A N 1
ATOM 1384 C CA . ILE A 1 164 ? 6.898 3.715 2.23 1 95.94 164 ILE A CA 1
ATOM 1385 C C . ILE A 1 164 ? 5.621 2.922 1.951 1 95.94 164 ILE A C 1
ATOM 1387 O O . ILE A 1 164 ? 5.387 2.494 0.818 1 95.94 164 ILE A O 1
ATOM 1391 N N . PRO A 1 165 ? 4.777 2.713 2.969 1 95.44 165 PRO A N 1
ATOM 1392 C CA . PRO A 1 165 ? 3.551 1.986 2.631 1 95.44 165 PRO A CA 1
ATOM 1393 C C . PRO A 1 165 ? 2.693 2.723 1.605 1 95.44 165 PRO A C 1
ATOM 1395 O O . PRO A 1 165 ? 2.035 2.088 0.776 1 95.44 165 PRO A O 1
ATOM 1398 N N . TYR A 1 166 ? 2.643 4.023 1.64 1 96.62 166 TYR A N 1
ATOM 1399 C CA . TYR A 1 166 ? 1.89 4.793 0.654 1 96.62 166 TYR A CA 1
ATOM 1400 C C . TYR A 1 166 ? 2.338 4.449 -0.762 1 96.62 166 TYR A C 1
ATOM 1402 O O . TYR A 1 166 ? 1.515 4.105 -1.614 1 96.62 166 TYR A O 1
ATOM 1410 N N . PHE A 1 167 ? 3.619 4.449 -1.011 1 94.94 167 PHE A N 1
ATOM 1411 C CA . PHE A 1 167 ? 4.141 4.227 -2.354 1 94.94 167 PHE A CA 1
ATOM 1412 C C . PHE A 1 167 ? 4.102 2.746 -2.711 1 94.94 167 PHE A C 1
ATOM 1414 O O . PHE A 1 167 ? 4.117 2.387 -3.891 1 94.94 167 PHE A O 1
ATOM 1421 N N . ALA A 1 168 ? 4.039 1.944 -1.709 1 94.06 168 ALA A N 1
ATOM 1422 C CA . ALA A 1 168 ? 3.949 0.506 -1.948 1 94.06 168 ALA A CA 1
ATOM 1423 C C . ALA A 1 168 ? 2.586 0.127 -2.516 1 94.06 168 ALA A C 1
ATOM 1425 O O . ALA A 1 168 ? 2.398 -0.987 -3.01 1 94.06 168 ALA A O 1
ATOM 1426 N N . SER A 1 169 ? 1.643 1.002 -2.484 1 93.69 169 SER A N 1
ATOM 1427 C CA . SER A 1 169 ? 0.327 0.603 -2.975 1 93.69 169 SER A CA 1
ATOM 1428 C C . SER A 1 169 ? -0.274 1.673 -3.879 1 93.69 169 SER A C 1
ATOM 1430 O O . SER A 1 169 ? -1.434 1.57 -4.285 1 93.69 169 SER A O 1
ATOM 1432 N N . ILE A 1 170 ? 0.475 2.689 -4.23 1 93.12 170 ILE A N 1
ATOM 1433 C CA . ILE A 1 170 ? -0.107 3.816 -4.953 1 93.12 170 ILE A CA 1
ATOM 1434 C C . ILE A 1 170 ? -0.197 3.484 -6.441 1 93.12 170 ILE A C 1
ATOM 1436 O O . ILE A 1 170 ? -1.041 4.031 -7.156 1 93.12 170 ILE A O 1
ATOM 1440 N N . TYR A 1 171 ? 0.611 2.584 -6.957 1 91.12 171 TYR A N 1
ATOM 1441 C CA . TYR A 1 171 ? 0.729 2.316 -8.383 1 91.12 171 TYR A CA 1
ATOM 1442 C C . TYR A 1 171 ? -0.604 1.86 -8.969 1 91.12 171 TYR A C 1
ATOM 1444 O O . TYR A 1 171 ? -1.096 2.441 -9.938 1 91.12 171 TYR A O 1
ATOM 1452 N N . PRO A 1 172 ? -1.216 0.847 -8.344 1 87.12 172 PRO A N 1
ATOM 1453 C CA . PRO A 1 172 ? -2.467 0.372 -8.945 1 87.12 172 PRO A CA 1
ATOM 1454 C C . PRO A 1 172 ? -3.586 1.408 -8.875 1 87.12 172 PRO A C 1
ATOM 1456 O O . PRO A 1 172 ? -4.566 1.315 -9.617 1 87.12 172 PRO A O 1
ATOM 1459 N N . ILE A 1 173 ? -3.438 2.303 -8.008 1 86.44 173 ILE A N 1
ATOM 1460 C CA . ILE A 1 173 ? -4.434 3.363 -7.867 1 86.44 173 ILE A CA 1
ATOM 1461 C C . ILE A 1 173 ? -4.23 4.402 -8.969 1 86.44 173 ILE A C 1
ATOM 1463 O O . ILE A 1 173 ? -5.199 4.91 -9.539 1 86.44 173 ILE A O 1
ATOM 1467 N N . LEU A 1 174 ? -2.971 4.656 -9.234 1 87.12 174 LEU A N 1
ATOM 1468 C CA . LEU A 1 174 ? -2.645 5.664 -10.234 1 87.12 174 LEU A CA 1
ATOM 1469 C C . LEU A 1 174 ? -2.799 5.098 -11.641 1 87.12 174 LEU A C 1
ATOM 1471 O O . LEU A 1 174 ? -3.082 5.84 -12.586 1 87.12 174 LEU A O 1
ATOM 1475 N N . GLU A 1 175 ? -2.57 3.814 -11.789 1 87.62 175 GLU A N 1
ATOM 1476 C CA . GLU A 1 175 ? -2.619 3.146 -13.086 1 87.62 175 GLU A CA 1
ATOM 1477 C C . GLU A 1 175 ? -3.467 1.88 -13.023 1 87.62 175 GLU A C 1
ATOM 1479 O O . GLU A 1 175 ? -2.961 0.775 -13.234 1 87.62 175 GLU A O 1
ATOM 1484 N N . PRO A 1 176 ? -4.734 2.078 -12.867 1 84.88 176 PRO A N 1
ATOM 1485 C CA . PRO A 1 176 ? -5.605 0.903 -12.797 1 84.88 176 PRO A CA 1
ATOM 1486 C C . PRO A 1 176 ? -5.73 0.184 -14.141 1 84.88 176 PRO A C 1
ATOM 1488 O O . PRO A 1 176 ? -5.578 0.806 -15.195 1 84.88 176 PRO A O 1
ATOM 1491 N N . HIS A 1 177 ? -5.914 -1.071 -14.008 1 84.69 177 HIS A N 1
ATOM 1492 C CA . HIS A 1 177 ? -6.285 -1.798 -15.219 1 84.69 177 HIS A CA 1
ATOM 1493 C C . HIS A 1 177 ? -7.551 -1.219 -15.844 1 84.69 177 HIS A C 1
ATOM 1495 O O . HIS A 1 177 ? -8.414 -0.695 -15.133 1 84.69 177 HIS A O 1
ATOM 1501 N N . PRO 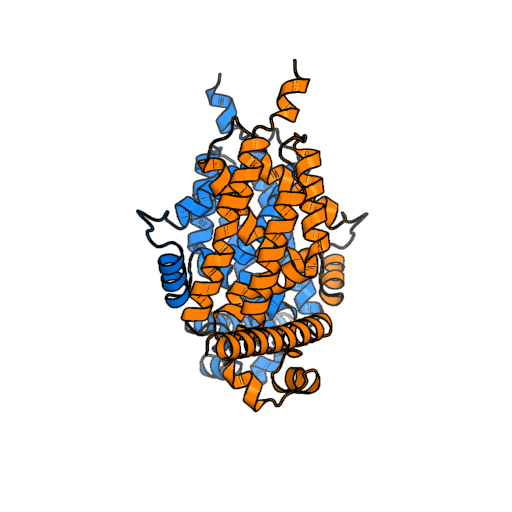A 1 178 ? -7.66 -1.274 -17.125 1 83.62 178 PRO A N 1
ATOM 1502 C CA . PRO A 1 178 ? -8.805 -0.662 -17.812 1 83.62 178 PRO A CA 1
ATOM 1503 C C . PRO A 1 178 ? -10.141 -1.093 -17.219 1 83.62 178 PRO A C 1
ATOM 1505 O O . PRO A 1 178 ? -11.039 -0.263 -17.047 1 83.62 178 PRO A O 1
ATOM 1508 N N . ASN A 1 179 ? -10.219 -2.34 -16.891 1 85.56 179 ASN A N 1
ATOM 1509 C CA . ASN A 1 179 ? -11.469 -2.836 -16.312 1 85.56 179 ASN A CA 1
ATOM 1510 C C . ASN A 1 179 ? -11.719 -2.244 -14.93 1 85.56 179 ASN A C 1
ATOM 1512 O O . ASN A 1 179 ? -12.867 -1.964 -14.57 1 85.56 179 ASN A O 1
ATOM 1516 N N . GLN A 1 180 ? -10.727 -2.027 -14.203 1 85.56 180 GLN A N 1
ATOM 1517 C CA . GLN A 1 180 ? -10.836 -1.411 -12.891 1 85.56 180 GLN A CA 1
ATOM 1518 C C . GLN A 1 180 ? -11.289 0.043 -13 1 85.56 180 GLN A C 1
ATOM 1520 O O . GLN A 1 180 ? -12.172 0.482 -12.258 1 85.56 180 GLN A O 1
ATOM 1525 N N . LEU A 1 181 ? -10.688 0.758 -13.93 1 84.88 181 LEU A N 1
ATOM 1526 C CA . LEU A 1 181 ? -11.047 2.154 -14.164 1 84.88 181 LEU A CA 1
ATOM 1527 C C . LEU A 1 181 ? -12.508 2.281 -14.57 1 84.88 181 LEU A C 1
ATOM 1529 O O . LEU A 1 181 ? -13.227 3.141 -14.062 1 84.88 181 LEU A O 1
ATOM 1533 N N . LYS A 1 182 ? -12.906 1.446 -15.469 1 87.94 182 LYS A N 1
ATOM 1534 C CA . LYS A 1 182 ? -14.297 1.451 -15.922 1 87.94 182 LYS A CA 1
ATOM 1535 C C . LYS A 1 182 ? -15.25 1.193 -14.766 1 87.94 182 LYS A C 1
ATOM 1537 O O . LYS A 1 182 ? -16.297 1.848 -14.656 1 87.94 182 LYS A O 1
ATOM 1542 N N . ALA A 1 183 ? -14.898 0.292 -13.969 1 89.06 183 ALA A N 1
ATOM 1543 C CA . ALA A 1 183 ? -15.742 -0.076 -12.836 1 89.06 183 ALA A CA 1
ATOM 1544 C C . ALA A 1 183 ? -15.852 1.072 -11.836 1 89.06 183 ALA A C 1
ATOM 1546 O O . ALA A 1 183 ? -16.922 1.333 -11.297 1 89.06 183 ALA A O 1
ATOM 1547 N N . ILE A 1 184 ? -14.773 1.733 -11.594 1 86.62 184 ILE A N 1
ATOM 1548 C CA . ILE A 1 184 ? -14.75 2.867 -10.68 1 86.62 184 ILE A CA 1
ATOM 1549 C C . ILE A 1 184 ? -15.617 3.996 -11.234 1 86.62 184 ILE A C 1
ATOM 1551 O O . ILE A 1 184 ? -16.406 4.59 -10.508 1 86.62 184 ILE A O 1
ATOM 1555 N N . CYS A 1 185 ? -15.469 4.266 -12.453 1 86.75 185 CYS A N 1
ATOM 1556 C CA . CYS A 1 185 ? -16.25 5.312 -13.109 1 86.75 185 CYS A CA 1
ATOM 1557 C C . CYS A 1 185 ? -17.734 5.016 -13.039 1 86.75 185 CYS A C 1
ATOM 1559 O O . CYS A 1 185 ? -18.547 5.91 -12.758 1 86.75 185 CYS A O 1
ATOM 1561 N N . GLU A 1 186 ? -18.031 3.832 -13.281 1 88.75 186 GLU A N 1
ATOM 1562 C CA . GLU A 1 186 ? -19.422 3.428 -13.203 1 88.75 186 GLU A CA 1
ATOM 1563 C C . GLU A 1 186 ? -19.969 3.561 -11.781 1 88.75 186 GLU A C 1
ATOM 1565 O O . GLU A 1 186 ? -21.109 3.979 -11.578 1 88.75 186 GLU A O 1
ATOM 1570 N N . ALA A 1 187 ? -19.188 3.172 -10.875 1 88.31 187 ALA A N 1
ATOM 1571 C CA . ALA A 1 187 ? -19.609 3.25 -9.477 1 88.31 187 ALA A CA 1
ATOM 1572 C C . ALA A 1 187 ? -19.812 4.699 -9.039 1 88.31 187 ALA A C 1
ATOM 1574 O O . ALA A 1 187 ? -20.719 4.996 -8.266 1 88.31 187 ALA A O 1
ATOM 1575 N N . ILE A 1 188 ? -18.891 5.59 -9.508 1 84.25 188 ILE A N 1
ATOM 1576 C CA . ILE A 1 188 ? -18.953 7 -9.133 1 84.25 188 ILE A CA 1
ATOM 1577 C C . ILE A 1 188 ? -20.078 7.684 -9.891 1 84.25 188 ILE A C 1
ATOM 1579 O O . ILE A 1 188 ? -20.719 8.609 -9.375 1 84.25 188 ILE A O 1
ATOM 1583 N N . GLY A 1 189 ? -20.5 7.055 -11.039 1 77.06 189 GLY A N 1
ATOM 1584 C CA . GLY A 1 189 ? -21.5 7.656 -11.906 1 77.06 189 GLY A CA 1
ATOM 1585 C C . GLY A 1 189 ? -20.922 8.742 -12.805 1 77.06 189 GLY A C 1
ATOM 1586 O O . GLY A 1 189 ? -20.938 8.617 -14.031 1 77.06 189 GLY A O 1
ATOM 1587 N N . HIS A 1 190 ? -20.594 9.984 -12.211 1 67.31 190 HIS A N 1
ATOM 1588 C CA . HIS A 1 190 ? -20.078 11.062 -13.039 1 67.31 190 HIS A CA 1
ATOM 1589 C C . HIS A 1 190 ? -18.766 11.602 -12.469 1 67.31 190 HIS A C 1
ATOM 1591 O O . HIS A 1 190 ? -18.641 11.828 -11.266 1 67.31 190 HIS A O 1
ATOM 1597 N N . LEU A 1 191 ? -17.719 11.117 -13.164 1 63.91 191 LEU A N 1
ATOM 1598 C CA . LEU A 1 191 ? -16.516 11.844 -12.766 1 63.91 191 LEU A CA 1
ATOM 1599 C C . LEU A 1 191 ? -16.25 13.008 -13.711 1 63.91 191 LEU A C 1
ATOM 1601 O O . LEU A 1 191 ? -15.969 12.812 -14.891 1 63.91 191 LEU A O 1
ATOM 1605 N N . ASP A 1 192 ? -16.625 14.141 -13.273 1 65.12 192 ASP A N 1
ATOM 1606 C CA . ASP A 1 192 ? -16.25 15.305 -14.078 1 65.12 192 ASP A CA 1
ATOM 1607 C C . ASP A 1 192 ? -14.805 15.703 -13.828 1 65.12 192 ASP A C 1
ATOM 1609 O O . ASP A 1 192 ? -14.43 16.047 -12.703 1 65.12 192 ASP A O 1
ATOM 1613 N N . ASN A 1 193 ? -13.836 15.625 -14.75 1 74.69 193 ASN A N 1
ATOM 1614 C CA . ASN A 1 193 ? -12.445 16.078 -14.797 1 74.69 193 ASN A CA 1
ATOM 1615 C C . ASN A 1 193 ? -11.594 15.375 -13.734 1 74.69 193 ASN A C 1
ATOM 1617 O O . ASN A 1 193 ? -11.172 16 -12.766 1 74.69 193 ASN A O 1
ATOM 1621 N N . PRO A 1 194 ? -11.359 14.148 -13.828 1 79.19 194 PRO A N 1
ATOM 1622 C CA . PRO A 1 194 ? -10.547 13.461 -12.828 1 79.19 194 PRO A CA 1
ATOM 1623 C C . PRO A 1 194 ? -9.133 14.016 -12.734 1 79.19 194 PRO A C 1
ATOM 1625 O O . PRO A 1 194 ? -8.547 14.414 -13.75 1 79.19 194 PRO A O 1
ATOM 1628 N N . PRO A 1 195 ? -8.672 14.25 -11.492 1 84.12 195 PRO A N 1
ATOM 1629 C CA . PRO A 1 195 ? -7.281 14.695 -11.367 1 84.12 195 PRO A CA 1
ATOM 1630 C C . PRO A 1 195 ? -6.293 13.727 -12.008 1 84.12 195 PRO A C 1
ATOM 1632 O O . PRO A 1 195 ? -6.574 12.531 -12.109 1 84.12 195 PRO A O 1
ATOM 1635 N N . THR A 1 196 ? -5.215 14.328 -12.492 1 88.62 196 THR A N 1
ATOM 1636 C CA . THR A 1 196 ? -4.141 13.5 -13.023 1 88.62 196 THR A CA 1
ATOM 1637 C C . THR A 1 196 ? -3.422 12.758 -11.898 1 88.62 196 THR A C 1
ATOM 1639 O O . THR A 1 196 ? -3.541 13.133 -10.727 1 88.62 196 THR A O 1
ATOM 1642 N N . SER A 1 197 ? -2.666 11.742 -12.25 1 90.75 197 SER A N 1
ATOM 1643 C CA . SER A 1 197 ? -1.845 11.008 -11.289 1 90.75 197 SER A CA 1
ATOM 1644 C C . SER A 1 197 ? -0.884 11.938 -10.555 1 90.75 197 SER A C 1
ATOM 1646 O O . SER A 1 197 ? -0.698 11.812 -9.344 1 90.75 197 SER A O 1
ATOM 1648 N N . GLU A 1 198 ? -0.35 12.836 -11.312 1 92.81 198 GLU A N 1
ATOM 1649 C CA . GLU A 1 198 ? 0.61 13.766 -10.727 1 92.81 198 GLU A CA 1
ATOM 1650 C C . GLU A 1 198 ? -0.062 14.68 -9.711 1 92.81 198 GLU A C 1
ATOM 1652 O O . GLU A 1 198 ? 0.49 14.945 -8.641 1 92.81 198 GLU A O 1
ATOM 1657 N N . GLU A 1 199 ? -1.209 15.156 -10.031 1 92.88 199 GLU A N 1
ATOM 1658 C CA . GLU A 1 199 ? -1.933 16.047 -9.133 1 92.88 199 GLU A CA 1
ATOM 1659 C C . GLU A 1 199 ? -2.281 15.344 -7.82 1 92.88 199 GLU A C 1
ATOM 1661 O O . GLU A 1 199 ? -2.17 15.93 -6.746 1 92.88 199 GLU A O 1
ATOM 1666 N N . VAL A 1 200 ? -2.664 14.094 -7.949 1 92.06 200 VAL A N 1
ATOM 1667 C CA . VAL A 1 200 ? -3.021 13.297 -6.777 1 92.06 200 VAL A CA 1
ATOM 1668 C C . VAL A 1 200 ? -1.793 13.094 -5.895 1 92.06 200 VAL A C 1
ATOM 1670 O O . VAL A 1 200 ? -1.854 13.297 -4.68 1 92.06 200 VAL A O 1
ATOM 1673 N N . LEU A 1 201 ? -0.695 12.797 -6.523 1 96.38 201 LEU A N 1
ATOM 1674 C CA . LEU A 1 201 ? 0.54 12.555 -5.785 1 96.38 201 LEU A CA 1
ATOM 1675 C C . LEU A 1 201 ? 1.025 13.828 -5.102 1 96.38 201 LEU A C 1
ATOM 1677 O O . LEU A 1 201 ? 1.431 13.797 -3.938 1 96.38 201 LEU A O 1
ATOM 1681 N N . VAL A 1 202 ? 0.951 14.914 -5.809 1 97.38 202 VAL A N 1
ATOM 1682 C CA . VAL A 1 202 ? 1.402 16.188 -5.254 1 97.38 202 VAL A CA 1
ATOM 1683 C C . VAL A 1 202 ? 0.548 16.547 -4.039 1 97.38 202 VAL A C 1
ATOM 1685 O O . VAL A 1 202 ? 1.076 16.938 -2.996 1 97.38 202 VAL A O 1
ATOM 1688 N N . ALA A 1 203 ? -0.741 16.391 -4.207 1 96.38 203 ALA A N 1
ATOM 1689 C CA . ALA A 1 203 ? -1.647 16.734 -3.113 1 96.38 203 ALA A CA 1
ATOM 1690 C C . ALA A 1 203 ? -1.355 15.883 -1.879 1 96.38 203 ALA A C 1
ATOM 1692 O O . ALA A 1 203 ? -1.32 16.391 -0.758 1 96.38 203 ALA A O 1
ATOM 1693 N N . SER A 1 204 ? -1.148 14.602 -2.066 1 97.12 204 SER A N 1
ATOM 1694 C CA . SER A 1 204 ? -0.839 13.688 -0.968 1 97.12 204 SER A CA 1
ATOM 1695 C C . SER A 1 204 ? 0.489 14.047 -0.311 1 97.12 204 SER A C 1
ATOM 1697 O O . SER A 1 204 ? 0.597 14.062 0.917 1 97.12 204 SER A O 1
ATOM 1699 N N . LEU A 1 205 ? 1.455 14.312 -1.139 1 97.94 205 LEU A N 1
ATOM 1700 C CA . LEU A 1 205 ? 2.777 14.656 -0.629 1 97.94 205 LEU A CA 1
ATOM 1701 C C . LEU A 1 205 ? 2.736 15.969 0.149 1 97.94 205 LEU A C 1
ATOM 1703 O O . LEU A 1 205 ? 3.377 16.094 1.196 1 97.94 205 LEU A O 1
ATOM 1707 N N . GLU A 1 206 ? 2.004 16.938 -0.381 1 97.31 206 GLU A N 1
ATOM 1708 C CA . GLU A 1 206 ? 1.853 18.203 0.33 1 97.31 206 GLU A CA 1
ATOM 1709 C C . GLU A 1 206 ? 1.199 17.984 1.693 1 97.31 206 GLU A C 1
ATOM 1711 O O . GLU A 1 206 ? 1.591 18.625 2.678 1 97.31 206 GLU A O 1
ATOM 1716 N N . LEU A 1 207 ? 0.245 17.125 1.657 1 96.94 207 LEU A N 1
ATOM 1717 C CA . LEU A 1 207 ? -0.423 16.797 2.914 1 96.94 207 LEU A CA 1
ATOM 1718 C C . LEU A 1 207 ? 0.554 16.172 3.902 1 96.94 207 LEU A C 1
ATOM 1720 O O . LEU A 1 207 ? 0.649 16.609 5.051 1 96.94 207 LEU A O 1
ATOM 1724 N N . MET A 1 208 ? 1.366 15.273 3.516 1 97.19 208 MET A N 1
ATOM 1725 C CA . MET A 1 208 ? 2.258 14.508 4.387 1 97.19 208 MET A CA 1
ATOM 1726 C C . MET A 1 208 ? 3.438 15.359 4.84 1 97.19 208 MET A C 1
ATOM 1728 O O . MET A 1 208 ? 4.062 15.07 5.859 1 97.19 208 MET A O 1
ATOM 1732 N N . THR A 1 209 ? 3.746 16.391 4.094 1 97.25 209 THR A N 1
ATOM 1733 C CA . THR A 1 209 ? 4.898 17.219 4.434 1 97.25 209 THR A CA 1
ATOM 1734 C C . THR A 1 209 ? 4.457 18.469 5.168 1 97.25 209 THR A C 1
ATOM 1736 O O . THR A 1 209 ? 5.27 19.359 5.422 1 97.25 209 THR A O 1
ATOM 1739 N N . SER A 1 210 ? 3.219 18.578 5.484 1 94.75 210 SER A N 1
ATOM 1740 C CA . SER A 1 210 ? 2.682 19.797 6.098 1 94.75 210 SER A CA 1
ATOM 1741 C C . SER A 1 210 ? 3.285 20.031 7.48 1 94.75 210 SER A C 1
ATOM 1743 O O . SER A 1 210 ? 3.303 21.156 7.973 1 94.75 210 SER A O 1
ATOM 1745 N N . ALA A 1 211 ? 3.773 18.938 8.109 1 93.19 211 ALA A N 1
ATOM 1746 C CA . ALA A 1 211 ? 4.359 19.031 9.445 1 93.19 211 ALA A CA 1
ATOM 1747 C C . ALA A 1 211 ? 5.789 19.562 9.375 1 93.19 211 ALA A C 1
ATOM 1749 O O . ALA A 1 211 ? 6.383 19.906 10.406 1 93.19 211 ALA A O 1
ATOM 1750 N N . LEU A 1 212 ? 6.359 19.625 8.227 1 95.25 212 LEU A N 1
ATOM 1751 C CA . LEU A 1 212 ? 7.738 20.078 8.055 1 95.25 212 LEU A CA 1
ATOM 1752 C C . LEU A 1 212 ? 7.793 21.578 7.82 1 95.25 212 LEU A C 1
ATOM 1754 O O . LEU A 1 212 ? 6.844 22.172 7.305 1 95.25 212 LEU A O 1
ATOM 1758 N N . THR A 1 213 ? 8.875 22.156 8.219 1 94.94 213 THR A N 1
ATOM 1759 C CA . THR A 1 213 ? 9.133 23.578 7.984 1 94.94 213 THR A CA 1
ATOM 1760 C C . THR A 1 213 ? 10.195 23.766 6.906 1 94.94 213 THR A C 1
ATOM 1762 O O . THR A 1 213 ? 11.391 23.609 7.176 1 94.94 213 THR A O 1
ATOM 1765 N N . PHE A 1 214 ? 9.758 24.062 5.77 1 95.19 214 PHE A N 1
ATOM 1766 C CA . PHE A 1 214 ? 10.68 24.281 4.66 1 95.19 214 PHE A CA 1
ATOM 1767 C C . PHE A 1 214 ? 11.359 25.641 4.781 1 95.19 214 PHE A C 1
ATOM 1769 O O . PHE A 1 214 ? 10.695 26.656 4.961 1 95.19 214 PHE A O 1
ATOM 1776 N N . ALA A 1 215 ? 12.633 25.672 4.641 1 93.25 215 ALA A N 1
ATOM 1777 C CA . ALA A 1 215 ? 13.422 26.891 4.793 1 93.25 215 ALA A CA 1
ATOM 1778 C C . ALA A 1 215 ? 12.984 27.953 3.793 1 93.25 215 ALA A C 1
ATOM 1780 O O . ALA A 1 215 ? 12.906 29.141 4.129 1 93.25 215 ALA A O 1
ATOM 1781 N N . ALA A 1 216 ? 12.664 27.531 2.572 1 91.69 216 ALA A N 1
ATOM 1782 C CA . ALA A 1 216 ? 12.312 28.469 1.499 1 91.69 216 ALA A CA 1
ATOM 1783 C C . ALA A 1 216 ? 10.922 29.047 1.722 1 91.69 216 ALA A C 1
ATOM 1785 O O . ALA A 1 216 ? 10.562 30.062 1.108 1 91.69 216 ALA A O 1
ATOM 1786 N N . ASP A 1 217 ? 10.109 28.344 2.479 1 90.25 217 ASP A N 1
ATOM 1787 C CA . ASP A 1 217 ? 8.773 28.859 2.775 1 90.25 217 ASP A CA 1
ATOM 1788 C C . ASP A 1 217 ? 8.82 29.922 3.865 1 90.25 217 ASP A C 1
ATOM 1790 O O . ASP A 1 217 ? 7.918 30.75 3.965 1 90.25 217 ASP A O 1
ATOM 1794 N N . THR A 1 218 ? 9.727 29.938 4.812 1 82.62 218 THR A N 1
ATOM 1795 C CA . THR A 1 218 ? 9.859 30.875 5.922 1 82.62 218 THR A CA 1
ATOM 1796 C C . THR A 1 218 ? 10.516 32.156 5.453 1 82.62 218 THR A C 1
ATOM 1798 O O . THR A 1 218 ? 10.25 33.25 6.008 1 82.62 218 THR A O 1
ATOM 1801 N N . ASP A 1 219 ? 11.398 32.188 4.527 1 68.94 219 ASP A N 1
ATOM 1802 C CA . ASP A 1 219 ? 12.07 33.375 4.059 1 68.94 219 ASP A CA 1
ATOM 1803 C C . ASP A 1 219 ? 11.078 34.344 3.428 1 68.94 219 ASP A C 1
ATOM 1805 O O . ASP A 1 219 ? 11.273 35.562 3.477 1 68.94 219 ASP A O 1
ATOM 1809 N N . GLU A 1 220 ? 10 33.906 2.811 1 51.91 220 GLU A N 1
ATOM 1810 C CA . GLU A 1 220 ? 9.102 34.875 2.189 1 51.91 220 GLU A CA 1
ATOM 1811 C C . GLU A 1 220 ? 8.234 35.562 3.234 1 51.91 220 GLU A C 1
ATOM 1813 O O . GLU A 1 220 ? 7.656 36.625 2.967 1 51.91 220 GLU A O 1
ATOM 1818 N N . LYS A 1 221 ? 7.727 35.156 4.336 1 49.03 221 LYS A N 1
ATOM 1819 C CA . LYS A 1 221 ? 6.945 35.938 5.289 1 49.03 221 LYS A CA 1
ATOM 1820 C C . LYS A 1 221 ? 7.812 37 5.977 1 49.03 221 LYS A C 1
ATOM 1822 O O . LYS A 1 221 ? 7.332 37.719 6.836 1 49.03 221 LYS A O 1
ATOM 1827 N N . LYS A 1 222 ? 9.055 37.219 5.773 1 42.59 222 LYS A N 1
ATOM 1828 C CA . LYS A 1 222 ? 9.789 38.406 6.207 1 42.59 222 LYS A CA 1
ATOM 1829 C C . LYS A 1 222 ? 9.828 39.469 5.105 1 42.59 222 LYS A C 1
ATOM 1831 O O . LYS A 1 222 ? 10.039 39.125 3.936 1 42.59 222 LYS A O 1
ATOM 1836 N N . MET B 1 1 ? -46.938 -16.078 -3.15 1 69.12 1 MET B N 1
ATOM 1837 C CA . MET B 1 1 ? -45.938 -15.734 -4.141 1 69.12 1 MET B CA 1
ATOM 1838 C C . MET B 1 1 ? -44.844 -14.859 -3.535 1 69.12 1 MET B C 1
ATOM 1840 O O . MET B 1 1 ? -43.656 -15.164 -3.643 1 69.12 1 MET B O 1
ATOM 1844 N N . ARG B 1 2 ? -45.219 -13.867 -2.832 1 74.06 2 ARG B N 1
ATOM 1845 C CA . ARG B 1 2 ? -44.281 -12.953 -2.189 1 74.06 2 ARG B CA 1
ATOM 1846 C C . ARG B 1 2 ? -43.5 -13.664 -1.096 1 74.06 2 ARG B C 1
ATOM 1848 O O . ARG B 1 2 ? -42.281 -13.445 -0.953 1 74.06 2 ARG B O 1
ATOM 1855 N N . PHE B 1 3 ? -44.25 -14.531 -0.459 1 77.62 3 PHE B N 1
ATOM 1856 C CA . PHE B 1 3 ? -43.625 -15.266 0.644 1 77.62 3 PHE B CA 1
ATOM 1857 C C . PHE B 1 3 ? -42.594 -16.25 0.131 1 77.62 3 PHE B C 1
ATOM 1859 O O . PHE B 1 3 ? -41.531 -16.391 0.732 1 77.62 3 PHE B O 1
ATOM 1866 N N . GLN B 1 4 ? -42.844 -16.922 -0.897 1 74.38 4 GLN B N 1
ATOM 1867 C CA . GLN B 1 4 ? -41.906 -17.859 -1.509 1 74.38 4 GLN B CA 1
ATOM 1868 C C . GLN B 1 4 ? -40.656 -17.156 -2.008 1 74.38 4 GLN B C 1
ATOM 1870 O O . GLN B 1 4 ? -39.531 -17.656 -1.849 1 74.38 4 GLN B O 1
ATOM 1875 N N . ARG B 1 5 ? -40.906 -15.992 -2.568 1 73.81 5 ARG B N 1
ATOM 1876 C CA . ARG B 1 5 ? -39.781 -15.211 -3.041 1 73.81 5 ARG B CA 1
ATOM 1877 C C . ARG B 1 5 ? -38.906 -14.758 -1.878 1 73.81 5 ARG B C 1
ATOM 1879 O O . ARG B 1 5 ? -37.688 -14.773 -1.973 1 73.81 5 ARG B O 1
ATOM 1886 N N . ALA B 1 6 ? -39.531 -14.367 -0.869 1 74 6 ALA B N 1
ATOM 1887 C CA . ALA B 1 6 ? -38.812 -13.945 0.329 1 74 6 ALA B CA 1
ATOM 1888 C C . ALA B 1 6 ? -37.969 -15.094 0.915 1 74 6 ALA B C 1
ATOM 1890 O O . ALA B 1 6 ? -36.844 -14.891 1.339 1 74 6 ALA B O 1
ATOM 1891 N N . ARG B 1 7 ? -38.531 -16.203 0.948 1 73.25 7 ARG B N 1
ATOM 1892 C CA . ARG B 1 7 ? -37.844 -17.391 1.464 1 73.25 7 ARG B CA 1
ATOM 1893 C C . ARG B 1 7 ? -36.656 -17.75 0.593 1 73.25 7 ARG B C 1
ATOM 1895 O O . ARG B 1 7 ? -35.594 -18.156 1.104 1 73.25 7 ARG B O 1
ATOM 1902 N N . LYS B 1 8 ? -36.875 -17.516 -0.644 1 84.19 8 LYS B N 1
ATOM 1903 C CA . LYS B 1 8 ? -35.812 -17.812 -1.576 1 84.19 8 LYS B CA 1
ATOM 1904 C C . LYS B 1 8 ? -34.656 -16.828 -1.408 1 84.19 8 LYS B C 1
ATOM 1906 O O . LYS B 1 8 ? -33.5 -17.234 -1.389 1 84.19 8 LYS B O 1
ATOM 1911 N N . LYS B 1 9 ? -35.094 -15.602 -1.223 1 84.62 9 LYS B N 1
ATOM 1912 C CA . LYS B 1 9 ? -34.094 -14.578 -1.024 1 84.62 9 LYS B CA 1
ATOM 1913 C C . LYS B 1 9 ? -33.312 -14.812 0.275 1 84.62 9 LYS B C 1
ATOM 1915 O O . LYS B 1 9 ? -32.094 -14.641 0.323 1 84.62 9 LYS B O 1
ATOM 1920 N N . GLU B 1 10 ? -34 -15.141 1.218 1 85.12 10 GLU B N 1
ATOM 1921 C CA . GLU B 1 10 ? -33.406 -15.438 2.508 1 85.12 10 GLU B CA 1
ATOM 1922 C C . GLU B 1 10 ? -32.469 -16.641 2.41 1 85.12 10 GLU B C 1
ATOM 1924 O O . GLU B 1 10 ? -31.391 -16.641 3.016 1 85.12 10 GLU B O 1
ATOM 1929 N N . GLN B 1 11 ? -32.875 -17.609 1.737 1 87.75 11 GLN B N 1
ATOM 1930 C CA . GLN B 1 11 ? -32.031 -18.797 1.549 1 87.75 11 GLN B CA 1
ATOM 1931 C C . GLN B 1 11 ? -30.766 -18.453 0.787 1 87.75 11 GLN B C 1
ATOM 1933 O O . GLN B 1 11 ? -29.688 -18.969 1.111 1 87.75 11 GLN B O 1
ATOM 1938 N N . ILE B 1 12 ? -30.953 -17.625 -0.156 1 91.06 12 ILE B N 1
ATOM 1939 C CA . ILE B 1 12 ? -29.797 -17.203 -0.958 1 91.06 12 ILE B CA 1
ATOM 1940 C C . ILE B 1 12 ? -28.797 -16.469 -0.077 1 91.06 12 ILE B C 1
ATOM 1942 O O . ILE B 1 12 ? -27.609 -16.75 -0.115 1 91.06 12 ILE B O 1
ATOM 1946 N N . GLU B 1 13 ? -29.312 -15.617 0.676 1 93.25 13 GLU B N 1
ATOM 1947 C CA . GLU B 1 13 ? -28.453 -14.836 1.552 1 93.25 13 GLU B CA 1
ATOM 1948 C C . GLU B 1 13 ? -27.797 -15.711 2.623 1 93.25 13 GLU B C 1
ATOM 1950 O O . GLU B 1 13 ? -26.641 -15.508 2.986 1 93.25 13 GLU B O 1
ATOM 1955 N N . SER B 1 14 ? -28.516 -16.609 3.088 1 94.44 14 SER B N 1
ATOM 1956 C CA . SER B 1 14 ? -27.984 -17.531 4.094 1 94.44 14 SER B CA 1
ATOM 1957 C C . SER B 1 14 ? -26.828 -18.344 3.541 1 94.44 14 SER B C 1
ATOM 1959 O O . SER B 1 14 ? -25.797 -18.5 4.203 1 94.44 14 SER B O 1
ATOM 1961 N N . ARG B 1 15 ? -26.984 -18.844 2.346 1 95.38 15 ARG B N 1
ATOM 1962 C CA . ARG B 1 15 ? -25.922 -19.625 1.723 1 95.38 15 ARG B CA 1
ATOM 1963 C C . ARG B 1 15 ? -24.703 -18.766 1.414 1 95.38 15 ARG B C 1
ATOM 1965 O O . ARG B 1 15 ? -23.562 -19.188 1.612 1 95.38 15 ARG B O 1
ATOM 1972 N N . ARG B 1 16 ? -25.016 -17.594 0.935 1 96.75 16 ARG B N 1
ATOM 1973 C CA . ARG B 1 16 ? -23.938 -16.656 0.692 1 96.75 16 ARG B CA 1
ATOM 1974 C C . ARG B 1 16 ? -23.125 -16.406 1.962 1 96.75 16 ARG B C 1
ATOM 1976 O O . ARG B 1 16 ? -21.891 -16.453 1.94 1 96.75 16 ARG B O 1
ATOM 1983 N N . GLN B 1 17 ? -23.828 -16.25 3.018 1 97.19 17 GLN B N 1
ATOM 1984 C CA . GLN B 1 17 ? -23.172 -15.984 4.293 1 97.19 17 GLN B CA 1
ATOM 1985 C C . GLN B 1 17 ? -22.375 -17.188 4.766 1 97.19 17 GLN B C 1
ATOM 1987 O O . GLN B 1 17 ? -21.312 -17.047 5.375 1 97.19 17 GLN B O 1
ATOM 1992 N N . GLU B 1 18 ? -22.875 -18.312 4.543 1 97.62 18 GLU B N 1
ATOM 1993 C CA . GLU B 1 18 ? -22.125 -19.516 4.891 1 97.62 18 GLU B CA 1
ATOM 1994 C C . GLU B 1 18 ? -20.812 -19.578 4.133 1 97.62 18 GLU B C 1
ATOM 1996 O O . GLU B 1 18 ? -19.766 -19.922 4.707 1 97.62 18 GLU B O 1
ATOM 2001 N N . ILE B 1 19 ? -20.844 -19.266 2.873 1 98.25 19 ILE B N 1
ATOM 2002 C CA . ILE B 1 19 ? -19.656 -19.281 2.035 1 98.25 19 ILE B CA 1
ATOM 2003 C C . ILE B 1 19 ? -18.641 -18.266 2.557 1 98.25 19 ILE B C 1
ATOM 2005 O O . ILE B 1 19 ? -17.453 -18.578 2.723 1 98.25 19 ILE B O 1
ATOM 2009 N N . LEU B 1 20 ? -19.156 -17.125 2.855 1 98.31 20 LEU B N 1
ATOM 2010 C CA . LEU B 1 20 ? -18.281 -16.031 3.297 1 98.31 20 LEU B CA 1
ATOM 2011 C C . LEU B 1 20 ? -17.641 -16.375 4.645 1 98.31 20 LEU B C 1
ATOM 2013 O O . LEU B 1 20 ? -16.453 -16.125 4.848 1 98.31 20 LEU B O 1
ATOM 2017 N N . CYS B 1 21 ? -18.406 -16.953 5.527 1 98.12 21 CYS B N 1
ATOM 2018 C CA . CYS B 1 21 ? -17.891 -17.344 6.836 1 98.12 21 CYS B CA 1
ATOM 2019 C C . CYS B 1 21 ? -16.812 -18.422 6.703 1 98.12 21 CYS B C 1
ATOM 2021 O O . CYS B 1 21 ? -15.781 -18.359 7.367 1 98.12 21 CYS B O 1
ATOM 2023 N N . ALA B 1 22 ? -17.062 -19.344 5.852 1 98.5 22 ALA B N 1
ATOM 2024 C CA . ALA B 1 22 ? -16.078 -20.391 5.594 1 98.5 22 ALA B CA 1
ATOM 2025 C C . ALA B 1 22 ? -14.805 -19.812 5.004 1 98.5 22 ALA B C 1
ATOM 2027 O O . ALA B 1 22 ? -13.703 -20.156 5.438 1 98.5 22 ALA B O 1
ATOM 2028 N N . ALA B 1 23 ? -14.93 -18.953 4.02 1 98.44 23 ALA B N 1
ATOM 2029 C CA . ALA B 1 23 ? -13.781 -18.312 3.381 1 98.44 23 ALA B CA 1
ATOM 2030 C C . ALA B 1 23 ? -12.969 -17.516 4.391 1 98.44 23 ALA B C 1
ATOM 2032 O O . ALA B 1 23 ? -11.734 -17.531 4.359 1 98.44 23 ALA B O 1
ATOM 2033 N N . GLU B 1 24 ? -13.672 -16.859 5.258 1 98 24 GLU B N 1
ATOM 2034 C CA . GLU B 1 24 ? -13.016 -16.047 6.285 1 98 24 GLU B CA 1
ATOM 2035 C C . GLU B 1 24 ? -12.172 -16.922 7.207 1 98 24 GLU B C 1
ATOM 2037 O O . GLU B 1 24 ? -11.031 -16.578 7.527 1 98 24 GLU B O 1
ATOM 2042 N N . GLN B 1 25 ? -12.758 -17.953 7.629 1 97.88 25 GLN B N 1
ATOM 2043 C CA . GLN B 1 25 ? -12.047 -18.875 8.508 1 97.88 25 GLN B CA 1
ATOM 2044 C C . GLN B 1 25 ? -10.82 -19.469 7.816 1 97.88 25 GLN B C 1
ATOM 2046 O O . GLN B 1 25 ? -9.742 -19.531 8.406 1 97.88 25 GLN B O 1
ATOM 2051 N N . LEU B 1 26 ? -10.984 -19.891 6.625 1 98.06 26 LEU B N 1
ATOM 2052 C CA . LEU B 1 26 ? -9.891 -20.469 5.848 1 98.06 26 LEU B CA 1
ATOM 2053 C C . LEU B 1 26 ? -8.781 -19.438 5.629 1 98.06 26 LEU B C 1
ATOM 2055 O O . LEU B 1 26 ? -7.602 -19.766 5.766 1 98.06 26 LEU B O 1
ATOM 2059 N N . PHE B 1 27 ? -9.18 -18.234 5.359 1 96.75 27 PHE B N 1
ATOM 2060 C CA . PHE B 1 27 ? -8.203 -17.172 5.152 1 96.75 27 PHE B CA 1
ATOM 2061 C C . PHE B 1 27 ? -7.438 -16.875 6.438 1 96.75 27 PHE B C 1
ATOM 2063 O O . PHE B 1 27 ? -6.223 -16.688 6.41 1 96.75 27 PHE B O 1
ATOM 2070 N N . HIS B 1 28 ? -8.148 -16.844 7.488 1 95.19 28 HIS B N 1
ATOM 2071 C CA . HIS B 1 28 ? -7.531 -16.609 8.789 1 95.19 28 HIS B CA 1
ATOM 2072 C C . HIS B 1 28 ? -6.496 -17.688 9.109 1 95.19 28 HIS B C 1
ATOM 2074 O O . HIS B 1 28 ? -5.402 -17.375 9.586 1 95.19 28 HIS B O 1
ATOM 2080 N N . GLU B 1 29 ? -6.75 -18.844 8.734 1 94.44 29 GLU B N 1
ATOM 2081 C CA . GLU B 1 29 ? -5.93 -20 9.117 1 94.44 29 GLU B CA 1
ATOM 2082 C C . GLU B 1 29 ? -4.727 -20.141 8.188 1 94.44 29 GLU B C 1
ATOM 2084 O O . GLU B 1 29 ? -3.637 -20.5 8.641 1 94.44 29 GLU B O 1
ATOM 2089 N N . GLY B 1 30 ? -4.969 -19.844 6.887 1 91.69 30 GLY B N 1
ATOM 2090 C CA . GLY B 1 30 ? -3.889 -20.203 5.98 1 91.69 30 GLY B CA 1
ATOM 2091 C C . GLY B 1 30 ? -3.689 -19.203 4.863 1 91.69 30 GLY B C 1
ATOM 2092 O O . GLY B 1 30 ? -2.91 -19.438 3.938 1 91.69 30 GLY B O 1
ATOM 2093 N N . GLY B 1 31 ? -4.391 -18.172 4.941 1 91.19 31 GLY B N 1
ATOM 2094 C CA . GLY B 1 31 ? -4.203 -17.141 3.926 1 91.19 31 GLY B CA 1
ATOM 2095 C C . GLY B 1 31 ? -4.879 -17.484 2.609 1 91.19 31 GLY B C 1
ATOM 2096 O O . GLY B 1 31 ? -5.762 -18.328 2.559 1 91.19 31 GLY B O 1
ATOM 2097 N N . LEU B 1 32 ? -4.48 -16.844 1.582 1 90.56 32 LEU B N 1
ATOM 2098 C CA . LEU B 1 32 ? -5.125 -16.891 0.273 1 90.56 32 LEU B CA 1
ATOM 2099 C C . LEU B 1 32 ? -5.105 -18.297 -0.29 1 90.56 32 LEU B C 1
ATOM 2101 O O . LEU B 1 32 ? -6.117 -18.781 -0.814 1 90.56 32 LEU B O 1
ATOM 2105 N N . ASP B 1 33 ? -4.016 -18.969 -0.172 1 90.12 33 ASP B N 1
ATOM 2106 C CA . ASP B 1 33 ? -3.84 -20.297 -0.772 1 90.12 33 ASP B CA 1
ATOM 2107 C C . ASP B 1 33 ? -4.773 -21.312 -0.129 1 90.12 33 ASP B C 1
ATOM 2109 O O . ASP B 1 33 ? -5.098 -22.344 -0.738 1 90.12 33 ASP B O 1
ATOM 2113 N N . ASN B 1 34 ? -5.152 -21.016 1.053 1 96.06 34 ASN B N 1
ATOM 2114 C CA . ASN B 1 34 ? -6.016 -21.938 1.792 1 96.06 34 ASN B CA 1
ATOM 2115 C C . ASN B 1 34 ? -7.477 -21.766 1.389 1 96.06 34 ASN B C 1
ATOM 2117 O O . ASN B 1 34 ? -8.312 -22.609 1.73 1 96.06 34 ASN B O 1
ATOM 2121 N N . VAL B 1 35 ? -7.781 -20.703 0.746 1 97.75 35 VAL B N 1
ATOM 2122 C CA . VAL B 1 35 ? -9.156 -20.438 0.34 1 97.75 35 VAL B CA 1
ATOM 2123 C C . VAL B 1 35 ? -9.398 -20.984 -1.066 1 97.75 35 VAL B C 1
ATOM 2125 O O . VAL B 1 35 ? -9.023 -20.359 -2.057 1 97.75 35 VAL B O 1
ATOM 2128 N N . THR B 1 36 ? -9.977 -22.172 -1.117 1 97.25 36 THR B N 1
ATOM 2129 C CA . THR B 1 36 ? -10.383 -22.797 -2.367 1 97.25 36 THR B CA 1
ATOM 2130 C C . THR B 1 36 ? -11.828 -23.281 -2.283 1 97.25 36 THR B C 1
ATOM 2132 O O . THR B 1 36 ? -12.367 -23.469 -1.188 1 97.25 36 THR B O 1
ATOM 2135 N N . PHE B 1 37 ? -12.406 -23.484 -3.453 1 97.56 37 PHE B N 1
ATOM 2136 C CA . PHE B 1 37 ? -13.789 -23.953 -3.451 1 97.56 37 PHE B CA 1
ATOM 2137 C C . PHE B 1 37 ? -13.883 -25.344 -2.811 1 97.56 37 PHE B C 1
ATOM 2139 O O . PHE B 1 37 ? -14.875 -25.641 -2.141 1 97.56 37 PHE B O 1
ATOM 2146 N N . SER B 1 38 ? -12.844 -26.109 -3.029 1 97.69 38 SER B N 1
ATOM 2147 C CA . SER B 1 38 ? -12.812 -27.422 -2.404 1 97.69 38 SER B CA 1
ATOM 2148 C C . SER B 1 38 ? -12.812 -27.312 -0.882 1 97.69 38 SER B C 1
ATOM 2150 O O . SER B 1 38 ? -13.586 -28 -0.205 1 97.69 38 SER B O 1
ATOM 2152 N N . HIS B 1 39 ? -11.992 -26.469 -0.306 1 98.19 39 HIS B N 1
ATOM 2153 C CA . HIS B 1 39 ? -11.914 -26.297 1.14 1 98.19 39 HIS B CA 1
ATOM 2154 C C . HIS B 1 39 ? -13.195 -25.672 1.683 1 98.19 39 HIS B C 1
ATOM 2156 O O . HIS B 1 39 ? -13.664 -26.047 2.762 1 98.19 39 HIS B O 1
ATOM 2162 N N . ILE B 1 40 ? -13.773 -24.719 0.946 1 98.38 40 ILE B N 1
ATOM 2163 C CA . ILE B 1 40 ? -15.016 -24.078 1.362 1 98.38 40 ILE B CA 1
ATOM 2164 C C . ILE B 1 40 ? -16.141 -25.109 1.398 1 98.38 40 ILE B C 1
ATOM 2166 O O . ILE B 1 40 ? -16.922 -25.172 2.355 1 98.38 40 ILE B O 1
ATOM 2170 N N . ALA B 1 41 ? -16.188 -25.969 0.399 1 97.94 41 ALA B N 1
ATOM 2171 C CA . ALA B 1 41 ? -17.234 -26.984 0.284 1 97.94 41 ALA B CA 1
ATOM 2172 C C . ALA B 1 41 ? -17.234 -27.906 1.496 1 97.94 41 ALA B C 1
ATOM 2174 O O . ALA B 1 41 ? -18.281 -28.391 1.911 1 97.94 41 ALA B O 1
ATOM 2175 N N . LYS B 1 42 ? -16.094 -28.109 2.084 1 97.69 42 LYS B N 1
ATOM 2176 C CA . LYS B 1 42 ? -15.969 -28.984 3.246 1 97.69 42 LYS B CA 1
ATOM 2177 C C . LYS B 1 42 ? -16.531 -28.312 4.5 1 97.69 42 LYS B C 1
ATOM 2179 O O . LYS B 1 42 ? -16.797 -28.984 5.5 1 97.69 42 LYS B O 1
ATOM 2184 N N . GLN B 1 43 ? -16.781 -27.031 4.496 1 97 43 GLN B N 1
ATOM 2185 C CA . GLN B 1 43 ? -17.188 -26.297 5.691 1 97 43 GLN B CA 1
ATOM 2186 C C . GLN B 1 43 ? -18.641 -25.844 5.609 1 97 43 GLN B C 1
ATOM 2188 O O . GLN B 1 43 ? -19.172 -25.297 6.57 1 97 43 GLN B O 1
ATOM 2193 N N . VAL B 1 44 ? -19.188 -26.016 4.465 1 97 44 VAL B N 1
ATOM 2194 C CA . VAL B 1 44 ? -20.547 -25.531 4.293 1 97 44 VAL B CA 1
ATOM 2195 C C . VAL B 1 44 ? -21.5 -26.719 4.188 1 97 44 VAL B C 1
ATOM 2197 O O . VAL B 1 44 ? -21.062 -27.875 4.094 1 97 44 VAL B O 1
ATOM 2200 N N . SER B 1 45 ? -22.797 -26.438 4.176 1 95.38 45 SER B N 1
ATOM 2201 C CA . SER B 1 45 ? -23.828 -27.469 4.281 1 95.38 45 SER B CA 1
ATOM 2202 C C . SER B 1 45 ? -24.297 -27.922 2.904 1 95.38 45 SER B C 1
ATOM 2204 O O . SER B 1 45 ? -25.312 -28.609 2.787 1 95.38 45 SER B O 1
ATOM 2206 N N . PHE B 1 46 ? -23.625 -27.453 1.872 1 94.44 46 PHE B N 1
ATOM 2207 C CA . PHE B 1 46 ? -24.047 -27.766 0.511 1 94.44 46 PHE B CA 1
ATOM 2208 C C . PHE B 1 46 ? -22.844 -28.094 -0.36 1 94.44 46 PHE B C 1
ATOM 2210 O O . PHE B 1 46 ? -21.703 -28.109 0.118 1 94.44 46 PHE B O 1
ATOM 2217 N N . THR B 1 47 ? -23.062 -28.453 -1.655 1 93.12 47 THR B N 1
ATOM 2218 C CA . THR B 1 47 ? -22.047 -29.031 -2.514 1 93.12 47 THR B CA 1
ATOM 2219 C C . THR B 1 47 ? -21.188 -27.938 -3.146 1 93.12 47 THR B C 1
ATOM 2221 O O . THR B 1 47 ? -21.594 -26.781 -3.201 1 93.12 47 THR B O 1
ATOM 2224 N N . ARG B 1 48 ? -20.031 -28.328 -3.637 1 95.56 48 ARG B N 1
ATOM 2225 C CA . ARG B 1 48 ? -19.125 -27.438 -4.363 1 95.56 48 ARG B CA 1
ATOM 2226 C C . ARG B 1 48 ? -19.812 -26.859 -5.594 1 95.56 48 ARG B C 1
ATOM 2228 O O . ARG B 1 48 ? -19.578 -25.688 -5.938 1 95.56 48 ARG B O 1
ATOM 2235 N N . GLN B 1 49 ? -20.688 -27.609 -6.238 1 95.69 49 GLN B N 1
ATOM 2236 C CA . GLN B 1 49 ? -21.391 -27.156 -7.426 1 95.69 49 GLN B CA 1
ATOM 2237 C C . GLN B 1 49 ? -22.297 -25.969 -7.109 1 95.69 49 GLN B C 1
ATOM 2239 O O . GLN B 1 49 ? -22.391 -25.031 -7.902 1 95.69 49 GLN B O 1
ATOM 2244 N N . THR B 1 50 ? -22.859 -26.031 -5.957 1 95.81 50 THR B N 1
ATOM 2245 C CA . THR B 1 50 ? -23.734 -24.938 -5.527 1 95.81 50 THR B CA 1
ATOM 2246 C C . THR B 1 50 ? -22.938 -23.656 -5.324 1 95.81 50 THR B C 1
ATOM 2248 O O . THR B 1 50 ? -23.438 -22.562 -5.594 1 95.81 50 THR B O 1
ATOM 2251 N N . ILE B 1 51 ? -21.688 -23.766 -4.844 1 97.5 51 ILE B N 1
ATOM 2252 C CA . ILE B 1 51 ? -20.844 -22.594 -4.621 1 97.5 51 ILE B CA 1
ATOM 2253 C C . ILE B 1 51 ? -20.656 -21.844 -5.934 1 97.5 51 ILE B C 1
ATOM 2255 O O . ILE B 1 51 ? -20.672 -20.609 -5.957 1 97.5 51 ILE B O 1
ATOM 2259 N N . TYR B 1 52 ? -20.656 -22.531 -6.996 1 96.5 52 TYR B N 1
ATOM 2260 C CA . TYR B 1 52 ? -20.391 -21.953 -8.312 1 96.5 52 TYR B CA 1
ATOM 2261 C C . TYR B 1 52 ? -21.578 -21.141 -8.797 1 96.5 52 TYR B C 1
ATOM 2263 O O . TYR B 1 52 ? -21.453 -20.312 -9.703 1 96.5 52 TYR B O 1
ATOM 2271 N N . THR B 1 53 ? -22.719 -21.406 -8.242 1 95.81 53 THR B N 1
ATOM 2272 C CA . THR B 1 53 ? -23.891 -20.609 -8.594 1 95.81 53 THR B CA 1
ATOM 2273 C C . THR B 1 53 ? -23.797 -19.203 -7.992 1 95.81 53 THR B C 1
ATOM 2275 O O . THR B 1 53 ? -24.453 -18.281 -8.461 1 95.81 53 THR B O 1
ATOM 2278 N N . TYR B 1 54 ? -22.938 -19.062 -7.008 1 96.5 54 TYR B N 1
ATOM 2279 C CA . TYR B 1 54 ? -22.797 -17.781 -6.316 1 96.5 54 TYR B CA 1
ATOM 2280 C C . TYR B 1 54 ? -21.531 -17.062 -6.773 1 96.5 54 TYR B C 1
ATOM 2282 O O . TYR B 1 54 ? -21.562 -15.844 -6.984 1 96.5 54 TYR B O 1
ATOM 2290 N N . TYR B 1 55 ? -20.484 -17.859 -6.926 1 97.69 55 TYR B N 1
ATOM 2291 C CA . TYR B 1 55 ? -19.172 -17.281 -7.262 1 97.69 55 TYR B CA 1
ATOM 2292 C C . TYR B 1 55 ? -18.484 -18.109 -8.352 1 97.69 55 TYR B C 1
ATOM 2294 O O . TYR B 1 55 ? -18.562 -19.344 -8.352 1 97.69 55 TYR B O 1
ATOM 2302 N N . GLN B 1 56 ? -17.781 -17.359 -9.18 1 97 56 GLN B N 1
ATOM 2303 C CA . GLN B 1 56 ? -17.078 -18.047 -10.266 1 97 56 GLN B CA 1
ATOM 2304 C C . GLN B 1 56 ? -15.617 -18.297 -9.898 1 97 56 GLN B C 1
ATOM 2306 O O . GLN B 1 56 ? -14.969 -19.172 -10.477 1 97 56 GLN B O 1
ATOM 2311 N N . THR B 1 57 ? -15.062 -17.484 -8.93 1 96.5 57 THR B N 1
ATOM 2312 C CA . THR B 1 57 ? -13.672 -17.625 -8.516 1 96.5 57 THR B CA 1
ATOM 2313 C C . THR B 1 57 ? -13.531 -17.391 -7.012 1 96.5 57 THR B C 1
ATOM 2315 O O . THR B 1 57 ? -14.414 -16.797 -6.383 1 96.5 57 THR B O 1
ATOM 2318 N N . ARG B 1 58 ? -12.453 -17.859 -6.449 1 96.62 58 ARG B N 1
ATOM 2319 C CA . ARG B 1 58 ? -12.172 -17.594 -5.043 1 96.62 58 ARG B CA 1
ATOM 2320 C C . ARG B 1 58 ? -11.969 -16.094 -4.797 1 96.62 58 ARG B C 1
ATOM 2322 O O . ARG B 1 58 ? -12.281 -15.594 -3.717 1 96.62 58 ARG B O 1
ATOM 2329 N N . GLU B 1 59 ? -11.484 -15.391 -5.805 1 96.69 59 GLU B N 1
ATOM 2330 C CA . GLU B 1 59 ? -11.289 -13.945 -5.695 1 96.69 59 GLU B CA 1
ATOM 2331 C C . GLU B 1 59 ? -12.617 -13.219 -5.52 1 96.69 59 GLU B C 1
ATOM 2333 O O . GLU B 1 59 ? -12.703 -12.25 -4.762 1 96.69 59 GLU B O 1
ATOM 2338 N N . GLU B 1 60 ? -13.609 -13.719 -6.176 1 97.62 60 GLU B N 1
ATOM 2339 C CA . GLU B 1 60 ? -14.938 -13.125 -6.016 1 97.62 60 GLU B CA 1
ATOM 2340 C C . GLU B 1 60 ? -15.453 -13.305 -4.59 1 97.62 60 GLU B C 1
ATOM 2342 O O . GLU B 1 60 ? -16.062 -12.391 -4.027 1 97.62 60 GLU B O 1
ATOM 2347 N N . VAL B 1 61 ? -15.195 -14.461 -4.035 1 98.19 61 VAL B N 1
ATOM 2348 C CA . VAL B 1 61 ? -15.602 -14.727 -2.66 1 98.19 61 VAL B CA 1
ATOM 2349 C C . VAL B 1 61 ? -14.898 -13.758 -1.713 1 98.19 61 VAL B C 1
ATOM 2351 O O . VAL B 1 61 ? -15.547 -13.109 -0.886 1 98.19 61 VAL B O 1
ATOM 2354 N N . LEU B 1 62 ? -13.656 -13.625 -1.868 1 98.19 62 LEU B N 1
ATOM 2355 C CA . LEU B 1 62 ? -12.852 -12.828 -0.956 1 98.19 62 LEU B CA 1
ATOM 2356 C C . LEU B 1 62 ? -13.125 -11.336 -1.147 1 98.19 62 LEU B C 1
ATOM 2358 O O . LEU B 1 62 ? -13.078 -10.562 -0.188 1 98.19 62 LEU B O 1
ATOM 2362 N N . LEU B 1 63 ? -13.367 -10.938 -2.363 1 97.88 63 LEU B N 1
ATOM 2363 C CA . LEU B 1 63 ? -13.75 -9.555 -2.619 1 97.88 63 LEU B CA 1
ATOM 2364 C C . LEU B 1 63 ? -15.078 -9.227 -1.942 1 97.88 63 LEU B C 1
ATOM 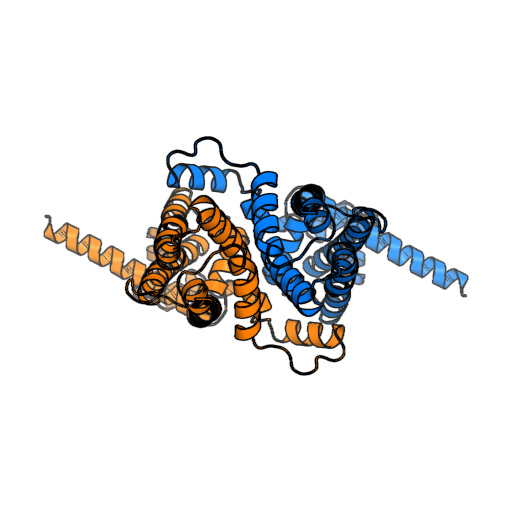2366 O O . LEU B 1 63 ? -15.227 -8.148 -1.355 1 97.88 63 LEU B O 1
ATOM 2370 N N . ASP B 1 64 ? -16 -10.141 -2.068 1 98 64 ASP B N 1
ATOM 2371 C CA . ASP B 1 64 ? -17.281 -9.977 -1.389 1 98 64 ASP B CA 1
ATOM 2372 C C . ASP B 1 64 ? -17.094 -9.922 0.126 1 98 64 ASP B C 1
ATOM 2374 O O . ASP B 1 64 ? -17.688 -9.078 0.8 1 98 64 ASP B O 1
ATOM 2378 N N . LEU B 1 65 ? -16.297 -10.789 0.64 1 98.38 65 LEU B N 1
ATOM 2379 C CA . LEU B 1 65 ? -15.961 -10.781 2.061 1 98.38 65 LEU B CA 1
ATOM 2380 C C . LEU B 1 65 ? -15.359 -9.445 2.469 1 98.38 65 LEU B C 1
ATOM 2382 O O . LEU B 1 65 ? -15.742 -8.867 3.492 1 98.38 65 LEU B O 1
ATOM 2386 N N . LEU B 1 66 ? -14.43 -8.961 1.709 1 98.06 66 LEU B N 1
ATOM 2387 C CA . LEU B 1 66 ? -13.805 -7.668 1.986 1 98.06 66 LEU B CA 1
ATOM 2388 C C . LEU B 1 66 ? -14.844 -6.555 1.995 1 98.06 66 LEU B C 1
ATOM 2390 O O . LEU B 1 66 ? -14.812 -5.672 2.857 1 98.06 66 LEU B O 1
ATOM 2394 N N . GLY B 1 67 ? -15.719 -6.602 1.006 1 97.88 67 GLY B N 1
ATOM 2395 C CA . GLY B 1 67 ? -16.797 -5.625 0.981 1 97.88 67 GLY B CA 1
ATOM 2396 C C . GLY B 1 67 ? -17.625 -5.609 2.256 1 97.88 67 GLY B C 1
ATOM 2397 O O . GLY B 1 67 ? -17.891 -4.547 2.818 1 97.88 67 GLY B O 1
ATOM 2398 N N . GLN B 1 68 ? -17.969 -6.758 2.689 1 97.12 68 GLN B N 1
ATOM 2399 C CA . GLN B 1 68 ? -18.734 -6.883 3.922 1 97.12 68 GLN B CA 1
ATOM 240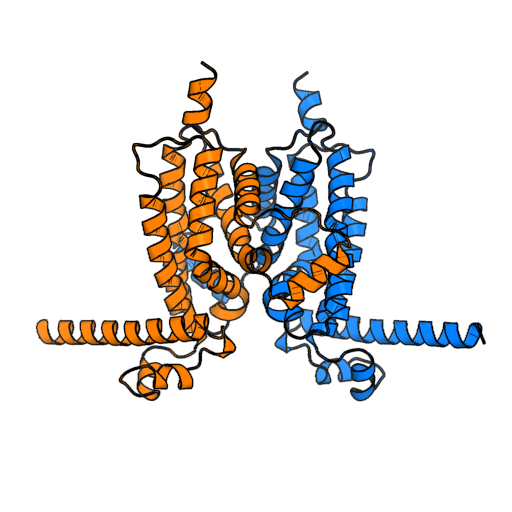0 C C . GLN B 1 68 ? -17.953 -6.344 5.117 1 97.12 68 GLN B C 1
ATOM 2402 O O . GLN B 1 68 ? -18.516 -5.633 5.957 1 97.12 68 GLN B O 1
ATOM 2407 N N . ARG B 1 69 ? -16.766 -6.676 5.199 1 97.12 69 ARG B N 1
ATOM 2408 C CA . ARG B 1 69 ? -15.922 -6.215 6.293 1 97.12 69 ARG B CA 1
ATOM 2409 C C . ARG B 1 69 ? -15.773 -4.695 6.27 1 97.12 69 ARG B C 1
ATOM 2411 O O . ARG B 1 69 ? -15.758 -4.051 7.32 1 97.12 69 ARG B O 1
ATOM 2418 N N . LEU B 1 70 ? -15.664 -4.145 5.098 1 97.19 70 LEU B N 1
ATOM 2419 C CA . LEU B 1 70 ? -15.531 -2.697 4.965 1 97.19 70 LEU B CA 1
ATOM 2420 C C . LEU B 1 70 ? -16.797 -1.992 5.422 1 97.19 70 LEU B C 1
ATOM 2422 O O . LEU B 1 70 ? -16.734 -0.946 6.074 1 97.19 70 LEU B O 1
ATOM 2426 N N . GLU B 1 71 ? -17.891 -2.549 5.059 1 96.38 71 GLU B N 1
ATOM 2427 C CA . GLU B 1 71 ? -19.156 -1.973 5.516 1 96.38 71 GLU B CA 1
ATOM 2428 C C . GLU B 1 71 ? -19.219 -1.926 7.039 1 96.38 71 GLU B C 1
ATOM 2430 O O . GLU B 1 71 ? -19.609 -0.91 7.621 1 96.38 71 GLU B O 1
ATOM 2435 N N . HIS B 1 72 ? -18.844 -3.016 7.609 1 95.12 72 HIS B N 1
ATOM 2436 C CA . HIS B 1 72 ? -18.797 -3.062 9.07 1 95.12 72 HIS B CA 1
ATOM 2437 C C . HIS B 1 72 ? -17.766 -2.078 9.617 1 95.12 72 HIS B C 1
ATOM 2439 O O . HIS B 1 72 ? -18 -1.434 10.641 1 95.12 72 HIS B O 1
ATOM 2445 N N . PHE B 1 73 ? -16.703 -2.002 8.992 1 95.75 73 PHE B N 1
ATOM 2446 C CA . PHE B 1 73 ? -15.633 -1.087 9.383 1 95.75 73 PHE B CA 1
ATOM 2447 C C . PHE B 1 73 ? -16.125 0.353 9.391 1 95.75 73 PHE B C 1
ATOM 2449 O O . PHE B 1 73 ? -15.852 1.104 10.328 1 95.75 73 PHE B O 1
ATOM 2456 N N . TYR B 1 74 ? -16.828 0.771 8.352 1 94.75 74 TYR B N 1
ATOM 2457 C CA . TYR B 1 74 ? -17.359 2.127 8.242 1 94.75 74 TYR B CA 1
ATOM 2458 C C . TYR B 1 74 ? -18.359 2.412 9.359 1 94.75 74 TYR B C 1
ATOM 2460 O O . TYR B 1 74 ? -18.344 3.488 9.953 1 94.75 74 TYR B O 1
ATOM 2468 N N . GLN B 1 75 ? -19.172 1.396 9.633 1 94.25 75 GLN B N 1
ATOM 2469 C CA . GLN B 1 75 ? -20.156 1.549 10.703 1 94.25 75 GLN B CA 1
ATOM 2470 C C . GLN B 1 75 ? -19.469 1.719 12.055 1 94.25 75 GLN B C 1
ATOM 2472 O O . GLN B 1 75 ? -19.844 2.592 12.836 1 94.25 75 GLN B O 1
ATOM 2477 N N . SER B 1 76 ? -18.5 0.939 12.258 1 94.81 76 SER B N 1
ATOM 2478 C CA . SER B 1 76 ? -17.781 1.015 13.516 1 94.81 76 SER B CA 1
ATOM 2479 C C . SER B 1 76 ? -16.969 2.311 13.625 1 94.81 76 SER B C 1
ATOM 2481 O O . SER B 1 76 ? -16.812 2.861 14.711 1 94.81 76 SER B O 1
ATOM 2483 N N . LEU B 1 77 ? -16.469 2.812 12.523 1 93.38 77 LEU B N 1
ATOM 2484 C CA . LEU B 1 77 ? -15.742 4.074 12.484 1 93.38 77 LEU B CA 1
ATOM 2485 C C . LEU B 1 77 ? -16.641 5.234 12.906 1 93.38 77 LEU B C 1
ATOM 2487 O O . LEU B 1 77 ? -16.234 6.082 13.703 1 93.38 77 LEU B O 1
ATOM 2491 N N . GLU B 1 78 ? -17.766 5.297 12.414 1 91.75 78 GLU B N 1
ATOM 2492 C CA . GLU B 1 78 ? -18.719 6.344 12.766 1 91.75 78 GLU B CA 1
ATOM 2493 C C . GLU B 1 78 ? -19.078 6.277 14.242 1 91.75 78 GLU B C 1
ATOM 2495 O O . GLU B 1 78 ? -19.188 7.312 14.906 1 91.75 78 GLU B O 1
ATOM 2500 N N . ALA B 1 79 ? -19.234 5.055 14.719 1 92.19 79 ALA B N 1
ATOM 2501 C CA . ALA B 1 79 ? -19.609 4.852 16.109 1 92.19 79 ALA B CA 1
ATOM 2502 C C . ALA B 1 79 ? -18.5 5.281 17.062 1 92.19 79 ALA B C 1
ATOM 2504 O O . ALA B 1 79 ? -18.75 5.727 18.172 1 92.19 79 ALA B O 1
ATOM 2505 N N . MET B 1 80 ? -17.312 5.215 16.625 1 92.31 80 MET B N 1
ATOM 2506 C CA . MET B 1 80 ? -16.125 5.523 17.422 1 92.31 80 MET B CA 1
ATOM 2507 C C . MET B 1 80 ? -15.969 7.027 17.609 1 92.31 80 MET B C 1
ATOM 2509 O O . MET B 1 80 ? -15.305 7.477 18.547 1 92.31 80 MET B O 1
ATOM 2513 N N . PHE B 1 81 ? -16.5 7.797 16.719 1 91.38 81 PHE B N 1
ATOM 2514 C CA . PHE B 1 81 ? -16.438 9.25 16.797 1 91.38 81 PHE B CA 1
ATOM 2515 C C . PHE B 1 81 ? -17.828 9.852 16.891 1 91.38 81 PHE B C 1
ATOM 2517 O O . PHE B 1 81 ? -18.281 10.508 15.945 1 91.38 81 PHE B O 1
ATOM 2524 N N . PRO B 1 82 ? -18.375 9.758 18.078 1 82.44 82 PRO B N 1
ATOM 2525 C CA . PRO B 1 82 ? -19.734 10.297 18.234 1 82.44 82 PRO B CA 1
ATOM 2526 C C . PRO B 1 82 ? -19.781 11.812 18.062 1 82.44 82 PRO B C 1
ATOM 2528 O O . PRO B 1 82 ? -18.797 12.5 18.344 1 82.44 82 PRO B O 1
ATOM 2531 N N . GLY B 1 83 ? -20.812 12.352 17.516 1 78.44 83 GLY B N 1
ATOM 2532 C CA . GLY B 1 83 ? -21 13.727 17.094 1 78.44 83 GLY B CA 1
ATOM 2533 C C . GLY B 1 83 ? -20.812 14.734 18.219 1 78.44 83 GLY B C 1
ATOM 2534 O O . GLY B 1 83 ? -20.531 15.906 17.969 1 78.44 83 GLY B O 1
ATOM 2535 N N . ASP B 1 84 ? -20.891 14.336 19.391 1 81.88 84 ASP B N 1
ATOM 2536 C CA . ASP B 1 84 ? -20.844 15.273 20.5 1 81.88 84 ASP B CA 1
ATOM 2537 C C . ASP B 1 84 ? -19.469 15.258 21.172 1 81.88 84 ASP B C 1
ATOM 2539 O O . ASP B 1 84 ? -19.25 15.953 22.172 1 81.88 84 ASP B O 1
ATOM 2543 N N . GLU B 1 85 ? -18.516 14.578 20.578 1 90.94 85 GLU B N 1
ATOM 2544 C CA . GLU B 1 85 ? -17.188 14.477 21.188 1 90.94 85 GLU B CA 1
ATOM 2545 C C . GLU B 1 85 ? -16.125 15.047 20.266 1 90.94 85 GLU B C 1
ATOM 2547 O O . GLU B 1 85 ? -15.883 14.508 19.172 1 90.94 85 GLU B O 1
ATOM 2552 N N . LEU B 1 86 ? -15.555 16.094 20.656 1 93.81 86 LEU B N 1
ATOM 2553 C CA . LEU B 1 86 ? -14.406 16.672 19.969 1 93.81 86 LEU B CA 1
ATOM 2554 C C . LEU B 1 86 ? -13.102 16.188 20.578 1 93.81 86 LEU B C 1
ATOM 2556 O O . LEU B 1 86 ? -12.938 16.234 21.812 1 93.81 86 LEU B O 1
ATOM 2560 N N . LEU B 1 87 ? -12.305 15.695 19.766 1 95.62 87 LEU B N 1
ATOM 2561 C CA . LEU B 1 87 ? -11.039 15.141 20.219 1 95.62 87 LEU B CA 1
ATOM 2562 C C . LEU B 1 87 ? -9.867 16.016 19.781 1 95.62 87 LEU B C 1
ATOM 2564 O O . LEU B 1 87 ? -9.906 16.609 18.703 1 95.62 87 LEU B O 1
ATOM 2568 N N . ARG B 1 88 ? -8.906 16.016 20.688 1 95.94 88 ARG B N 1
ATOM 2569 C CA . ARG B 1 88 ? -7.621 16.531 20.219 1 95.94 88 ARG B CA 1
ATOM 2570 C C . ARG B 1 88 ? -7.023 15.633 19.141 1 95.94 88 ARG B C 1
ATOM 2572 O O . ARG B 1 88 ? -7.332 14.445 19.078 1 95.94 88 ARG B O 1
ATOM 2579 N N . ARG B 1 89 ? -6.215 16.203 18.297 1 96.44 89 ARG B N 1
ATOM 2580 C CA . ARG B 1 89 ? -5.645 15.5 17.156 1 96.44 89 ARG B CA 1
ATOM 2581 C C . ARG B 1 89 ? -5.008 14.18 17.578 1 96.44 89 ARG B C 1
ATOM 2583 O O . ARG B 1 89 ? -5.266 13.133 16.984 1 96.44 89 ARG B O 1
ATOM 2590 N N . ARG B 1 90 ? -4.219 14.242 18.641 1 96.06 90 ARG B N 1
ATOM 2591 C CA . ARG B 1 90 ? -3.523 13.039 19.094 1 96.06 90 ARG B CA 1
ATOM 2592 C C . ARG B 1 90 ? -4.516 11.961 19.516 1 96.06 90 ARG B C 1
ATOM 2594 O O . ARG B 1 90 ? -4.352 10.789 19.172 1 96.06 90 ARG B O 1
ATOM 2601 N N . ALA B 1 91 ? -5.48 12.328 20.25 1 96.5 91 ALA B N 1
ATOM 2602 C CA . ALA B 1 91 ? -6.492 11.375 20.703 1 96.5 91 ALA B CA 1
ATOM 2603 C C . ALA B 1 91 ? -7.262 10.797 19.516 1 96.5 91 ALA B C 1
ATOM 2605 O O . ALA B 1 91 ? -7.59 9.609 19.516 1 96.5 91 ALA B O 1
ATOM 2606 N N . PHE B 1 92 ? -7.609 11.68 18.625 1 97.19 92 PHE B N 1
ATOM 2607 C CA . PHE B 1 92 ? -8.266 11.234 17.406 1 97.19 92 PHE B CA 1
ATOM 2608 C C . PHE B 1 92 ? -7.438 10.172 16.688 1 97.19 92 PHE B C 1
ATOM 2610 O O . PHE B 1 92 ? -7.945 9.109 16.344 1 97.19 92 PHE B O 1
ATOM 2617 N N . CYS B 1 93 ? -6.16 10.422 16.531 1 97.81 93 CYS B N 1
ATOM 2618 C CA . CYS B 1 93 ? -5.246 9.523 15.836 1 97.81 93 CYS B CA 1
ATOM 2619 C C . CYS B 1 93 ? -5.074 8.219 16.609 1 97.81 93 CYS B C 1
ATOM 2621 O O . CYS B 1 93 ? -5.004 7.141 16.016 1 97.81 93 CYS B O 1
ATOM 2623 N N . GLN B 1 94 ? -5.023 8.289 17.891 1 97.5 94 GLN B N 1
ATOM 2624 C CA . GLN B 1 94 ? -4.906 7.102 18.719 1 97.5 94 GLN B CA 1
ATOM 2625 C C . GLN B 1 94 ? -6.125 6.195 18.562 1 97.5 94 GLN B C 1
ATOM 2627 O O . GLN B 1 94 ? -5.988 4.977 18.422 1 97.5 94 GLN B O 1
ATOM 2632 N N . ARG B 1 95 ? -7.246 6.781 18.562 1 96.56 95 ARG B N 1
ATOM 2633 C CA . ARG B 1 95 ? -8.477 6.02 18.391 1 96.56 95 ARG B CA 1
ATOM 2634 C C . ARG B 1 95 ? -8.539 5.359 17.031 1 96.56 95 ARG B C 1
ATOM 2636 O O . ARG B 1 95 ? -8.914 4.191 16.906 1 96.56 95 ARG B O 1
ATOM 2643 N N . LEU B 1 96 ? -8.211 6.145 16.062 1 96.81 96 LEU B N 1
ATOM 2644 C CA . LEU B 1 96 ? -8.195 5.613 14.703 1 96.81 96 LEU B CA 1
ATOM 2645 C C . LEU B 1 96 ? -7.188 4.477 14.578 1 96.81 96 LEU B C 1
ATOM 2647 O O . LEU B 1 96 ? -7.492 3.432 14 1 96.81 96 LEU B O 1
ATOM 2651 N N . ALA B 1 97 ? -6.004 4.656 15.141 1 96.56 97 ALA B N 1
ATOM 2652 C CA . ALA B 1 97 ? -4.973 3.623 15.109 1 96.56 97 ALA B CA 1
ATOM 2653 C C . ALA B 1 97 ? -5.457 2.348 15.797 1 96.56 97 ALA B C 1
ATOM 2655 O O . ALA B 1 97 ? -5.273 1.247 15.266 1 96.56 97 ALA B O 1
ATOM 2656 N N . HIS B 1 98 ? -6.07 2.531 16.891 1 94.94 98 HIS B N 1
ATOM 2657 C CA . HIS B 1 98 ? -6.602 1.393 17.641 1 94.94 98 HIS B CA 1
ATOM 2658 C C . HIS B 1 98 ? -7.645 0.64 16.812 1 94.94 98 HIS B C 1
ATOM 2660 O O . HIS B 1 98 ? -7.66 -0.593 16.797 1 94.94 98 HIS B O 1
ATOM 2666 N N . HIS B 1 99 ? -8.461 1.344 16.172 1 94.44 99 HIS B N 1
ATOM 2667 C CA . HIS B 1 99 ? -9.5 0.744 15.344 1 94.44 99 HIS B CA 1
ATOM 2668 C C . HIS B 1 99 ? -8.891 -0.106 14.227 1 94.44 99 HIS B C 1
ATOM 2670 O O . HIS B 1 99 ? -9.344 -1.222 13.977 1 94.44 99 HIS B O 1
ATOM 2676 N N . PHE B 1 100 ? -7.883 0.392 13.648 1 94.44 100 PHE B N 1
ATOM 2677 C CA . PHE B 1 100 ? -7.23 -0.326 12.555 1 94.44 100 PHE B CA 1
ATOM 2678 C C . PHE B 1 100 ? -6.543 -1.585 13.078 1 94.44 100 PHE B C 1
ATOM 2680 O O . PHE B 1 100 ? -6.598 -2.635 12.43 1 94.44 100 PHE B O 1
ATOM 2687 N N . ILE B 1 101 ? -5.941 -1.493 14.227 1 93.38 101 ILE B N 1
ATOM 2688 C CA . ILE B 1 101 ? -5.285 -2.648 14.828 1 93.38 101 ILE B CA 1
ATOM 2689 C C . ILE B 1 101 ? -6.32 -3.729 15.133 1 93.38 101 ILE B C 1
ATOM 2691 O O . ILE B 1 101 ? -6.078 -4.914 14.906 1 93.38 101 ILE B O 1
ATOM 2695 N N . GLU B 1 102 ? -7.477 -3.318 15.547 1 92.81 102 GLU B N 1
ATOM 2696 C CA . GLU B 1 102 ? -8.555 -4.246 15.859 1 92.81 102 GLU B CA 1
ATOM 2697 C C . GLU B 1 102 ? -9.094 -4.918 14.602 1 92.81 102 GLU B C 1
ATOM 2699 O O . GLU B 1 102 ? -9.695 -5.988 14.672 1 92.81 102 GLU B O 1
ATOM 2704 N N . HIS B 1 103 ? -8.875 -4.305 13.508 1 93.56 103 HIS B N 1
ATOM 2705 C CA . HIS B 1 103 ? -9.367 -4.828 12.234 1 93.56 103 HIS B CA 1
ATOM 2706 C C . HIS B 1 103 ? -8.219 -5.285 11.344 1 93.56 103 HIS B C 1
ATOM 2708 O O . HIS B 1 103 ? -8.281 -5.152 10.117 1 93.56 103 HIS B O 1
ATOM 2714 N N . ARG B 1 104 ? -7.199 -5.781 11.891 1 91.75 104 ARG B N 1
ATOM 2715 C CA . ARG B 1 104 ? -5.969 -6.109 11.18 1 91.75 104 ARG B CA 1
ATOM 2716 C C . ARG B 1 104 ? -6.227 -7.156 10.102 1 91.75 104 ARG B C 1
ATOM 2718 O O . ARG B 1 104 ? -5.586 -7.137 9.047 1 91.75 104 ARG B O 1
ATOM 2725 N N . GLU B 1 105 ? -7.168 -8.078 10.344 1 92.5 105 GLU B N 1
ATOM 2726 C CA . GLU B 1 105 ? -7.48 -9.078 9.328 1 92.5 105 GLU B CA 1
ATOM 2727 C C . GLU B 1 105 ? -8.117 -8.445 8.094 1 92.5 105 GLU B C 1
ATOM 2729 O O . GLU B 1 105 ? -7.906 -8.914 6.973 1 92.5 105 GLU B O 1
ATOM 2734 N N . THR B 1 106 ? -8.898 -7.445 8.336 1 95.44 106 THR B N 1
ATOM 2735 C CA . THR B 1 106 ? -9.461 -6.688 7.223 1 95.44 106 THR B CA 1
ATOM 2736 C C . THR B 1 106 ? -8.359 -5.977 6.438 1 95.44 106 THR B C 1
ATOM 2738 O O . THR B 1 106 ? -8.375 -5.969 5.207 1 95.44 106 THR B O 1
ATOM 2741 N N . LEU B 1 107 ? -7.355 -5.465 7.18 1 94.5 107 LEU B N 1
ATOM 2742 C CA . LEU B 1 107 ? -6.223 -4.812 6.531 1 94.5 107 LEU B CA 1
ATOM 2743 C C . LEU B 1 107 ? -5.41 -5.812 5.719 1 94.5 107 LEU B C 1
ATOM 2745 O O . LEU B 1 107 ? -4.91 -5.488 4.641 1 94.5 107 LEU B O 1
ATOM 2749 N N . ARG B 1 108 ? -5.324 -6.98 6.246 1 93.81 108 ARG B N 1
ATOM 2750 C CA . ARG B 1 108 ? -4.637 -8.047 5.527 1 93.81 108 ARG B CA 1
ATOM 2751 C C . ARG B 1 108 ? -5.316 -8.344 4.195 1 93.81 108 ARG B C 1
ATOM 2753 O O . ARG B 1 108 ? -4.66 -8.383 3.152 1 93.81 108 ARG B O 1
ATOM 2760 N N . LEU B 1 109 ? -6.598 -8.562 4.262 1 94.94 109 LEU B N 1
ATOM 2761 C CA . LEU B 1 109 ? -7.371 -8.812 3.051 1 94.94 109 LEU B CA 1
ATOM 2762 C C . LEU B 1 109 ? -7.316 -7.613 2.113 1 94.94 109 LEU B C 1
ATOM 2764 O O . LEU B 1 109 ? -7.203 -7.773 0.896 1 94.94 109 LEU B O 1
ATOM 2768 N N . PHE B 1 110 ? -7.34 -6.422 2.697 1 95.56 110 PHE B N 1
ATOM 2769 C CA . PHE B 1 110 ? -7.309 -5.176 1.938 1 95.56 110 PHE B CA 1
ATOM 2770 C C . PHE B 1 110 ? -6.004 -5.051 1.161 1 95.56 110 PHE B C 1
ATOM 2772 O O . PHE B 1 110 ? -5.988 -4.535 0.042 1 95.56 110 PHE B O 1
ATOM 2779 N N . SER B 1 111 ? -4.953 -5.496 1.703 1 92.94 111 SER B N 1
ATOM 2780 C CA . SER B 1 111 ? -3.639 -5.414 1.078 1 92.94 111 SER B CA 1
ATOM 2781 C C . SER B 1 111 ? -3.574 -6.262 -0.188 1 92.94 111 SER B C 1
ATOM 2783 O O . SER B 1 111 ? -2.693 -6.062 -1.028 1 92.94 111 SER B O 1
ATOM 2785 N N . LEU B 1 112 ? -4.531 -7.156 -0.407 1 91.75 112 LEU B N 1
ATOM 2786 C CA . LEU B 1 112 ? -4.559 -8.055 -1.558 1 91.75 112 LEU B CA 1
ATOM 2787 C C . LEU B 1 112 ? -5.5 -7.531 -2.635 1 91.75 112 LEU B C 1
ATOM 2789 O O . LEU B 1 112 ? -5.578 -8.094 -3.727 1 91.75 112 LEU B O 1
ATOM 2793 N N . ARG B 1 113 ? -6.184 -6.469 -2.338 1 91.44 113 ARG B N 1
ATOM 2794 C CA . ARG B 1 113 ? -7.305 -6.004 -3.148 1 91.44 113 ARG B CA 1
ATOM 2795 C C . ARG B 1 113 ? -6.871 -5.762 -4.59 1 91.44 113 ARG B C 1
ATOM 2797 O O . ARG B 1 113 ? -7.434 -6.344 -5.52 1 91.44 113 ARG B O 1
ATOM 2804 N N . HIS B 1 114 ? -5.785 -5.004 -4.84 1 85.81 114 HIS B N 1
ATOM 2805 C CA . HIS B 1 114 ? -5.426 -4.555 -6.176 1 85.81 114 HIS B CA 1
ATOM 2806 C C . HIS B 1 114 ? -4.598 -5.605 -6.91 1 85.81 114 HIS B C 1
ATOM 2808 O O . HIS B 1 114 ? -4.668 -5.715 -8.133 1 85.81 114 HIS B O 1
ATOM 2814 N N . THR B 1 115 ? -3.861 -6.395 -6.18 1 81.75 115 THR B N 1
ATOM 2815 C CA . THR B 1 115 ? -2.879 -7.262 -6.82 1 81.75 115 THR B CA 1
ATOM 2816 C C . THR B 1 115 ? -3.457 -8.656 -7.062 1 81.75 115 THR B C 1
ATOM 2818 O O . THR B 1 115 ? -3 -9.375 -7.945 1 81.75 115 THR B O 1
ATOM 2821 N N . VAL B 1 116 ? -4.418 -8.969 -6.277 1 87.31 116 VAL B N 1
ATOM 2822 C CA . VAL B 1 116 ? -4.902 -10.344 -6.371 1 87.31 116 VAL B CA 1
ATOM 2823 C C . VAL B 1 116 ? -6.418 -10.352 -6.566 1 87.31 116 VAL B C 1
ATOM 2825 O O . VAL B 1 116 ? -6.914 -10.805 -7.598 1 87.31 116 VAL B O 1
ATOM 2828 N N . LEU B 1 117 ? -7.109 -9.688 -5.727 1 91.38 117 LEU B N 1
ATOM 2829 C CA . LEU B 1 117 ? -8.555 -9.859 -5.645 1 91.38 117 LEU B CA 1
ATOM 2830 C C . LEU B 1 117 ? -9.242 -9.289 -6.875 1 91.38 117 LEU B C 1
ATOM 2832 O O . LEU B 1 117 ? -10.148 -9.914 -7.43 1 91.38 117 LEU B O 1
ATOM 2836 N N . GLU B 1 118 ? -8.773 -8.234 -7.395 1 90 118 GLU B N 1
ATOM 2837 C CA . GLU B 1 118 ? -9.484 -7.539 -8.469 1 90 118 GLU B CA 1
ATOM 2838 C C . GLU B 1 118 ? -9.117 -8.117 -9.836 1 90 118 GLU B C 1
ATOM 2840 O O . GLU B 1 118 ? -9.703 -7.738 -10.852 1 90 118 GLU B O 1
ATOM 2845 N N . GLU B 1 119 ? -8.172 -8.992 -10.055 1 82.5 119 GLU B N 1
ATOM 2846 C CA . GLU B 1 119 ? -7.684 -9.516 -11.328 1 82.5 119 GLU B CA 1
ATOM 2847 C C . GLU B 1 119 ? -8.609 -10.602 -11.867 1 82.5 119 GLU B C 1
ATOM 2849 O O . GLU B 1 119 ? -8.695 -10.805 -13.086 1 82.5 119 GLU B O 1
ATOM 2854 N N . ASN B 1 120 ? -9.344 -11.375 -11.031 1 85.88 120 ASN B N 1
ATOM 2855 C CA . ASN B 1 120 ? -10.133 -12.523 -11.477 1 85.88 120 ASN B CA 1
ATOM 2856 C C . ASN B 1 120 ? -11.555 -12.461 -10.93 1 85.88 120 ASN B C 1
ATOM 2858 O O . ASN B 1 120 ? -12.039 -13.43 -10.336 1 85.88 120 ASN B O 1
ATOM 2862 N N . VAL B 1 121 ? -12.117 -11.359 -11.195 1 94.25 121 VAL B N 1
ATOM 2863 C CA . VAL B 1 121 ? -13.492 -11.172 -10.758 1 94.25 121 VAL B CA 1
ATOM 2864 C C . VAL B 1 121 ? -14.328 -10.609 -11.906 1 94.25 121 VAL B C 1
ATOM 2866 O O . VAL B 1 121 ? -13.805 -9.914 -12.781 1 94.25 121 VAL B O 1
ATOM 2869 N N . ARG B 1 122 ? -15.602 -11 -11.945 1 94.38 122 ARG B N 1
ATOM 2870 C CA . ARG B 1 122 ? -16.516 -10.445 -12.938 1 94.38 122 ARG B CA 1
ATOM 2871 C C . ARG B 1 122 ? -16.656 -8.938 -12.766 1 94.38 122 ARG B C 1
ATOM 2873 O O . ARG B 1 122 ? -16.531 -8.414 -11.656 1 94.38 122 ARG B O 1
ATOM 2880 N N . TYR B 1 123 ? -16.938 -8.289 -13.852 1 94.25 123 TYR B N 1
ATOM 2881 C CA . TYR B 1 123 ? -17.062 -6.84 -13.906 1 94.25 123 TYR B CA 1
ATOM 2882 C C . TYR B 1 123 ? -18.094 -6.34 -12.898 1 94.25 123 TYR B C 1
ATOM 2884 O O . TYR B 1 123 ? -17.859 -5.359 -12.188 1 94.25 123 TYR B O 1
ATOM 2892 N N . GLU B 1 124 ? -19.156 -6.969 -12.789 1 94.38 124 GLU B N 1
ATOM 2893 C CA . GLU B 1 124 ? -20.234 -6.531 -11.914 1 94.38 124 GLU B CA 1
ATOM 2894 C C . GLU B 1 124 ? -19.812 -6.586 -10.445 1 94.38 124 GLU B C 1
ATOM 2896 O O . GLU B 1 124 ? -20.25 -5.77 -9.641 1 94.38 124 GLU B O 1
ATOM 2901 N N . ASN B 1 125 ? -19 -7.551 -10.086 1 95.75 125 ASN B N 1
ATOM 2902 C CA . ASN B 1 125 ? -18.469 -7.648 -8.727 1 95.75 125 ASN B CA 1
ATOM 2903 C C . ASN B 1 125 ? -17.531 -6.492 -8.414 1 95.75 125 ASN B C 1
ATOM 2905 O O . ASN B 1 125 ? -17.516 -5.98 -7.293 1 95.75 125 ASN B O 1
ATOM 2909 N N . LEU B 1 126 ? -16.797 -6.125 -9.406 1 94.75 126 LEU B N 1
ATOM 2910 C CA . LEU B 1 126 ? -15.898 -4.988 -9.25 1 94.75 126 LEU B CA 1
ATOM 2911 C C . LEU B 1 126 ? -16.688 -3.701 -9.016 1 94.75 126 LEU B C 1
ATOM 2913 O O . LEU B 1 126 ? -16.328 -2.906 -8.141 1 94.75 126 LEU B O 1
ATOM 2917 N N . VAL B 1 127 ? -17.734 -3.525 -9.773 1 95.38 127 VAL B N 1
ATOM 2918 C CA . VAL B 1 127 ? -18.562 -2.336 -9.641 1 95.38 127 VAL B CA 1
ATOM 2919 C C . VAL B 1 127 ? -19.203 -2.301 -8.258 1 95.38 127 VAL B C 1
ATOM 2921 O O . VAL B 1 127 ? -19.172 -1.271 -7.578 1 95.38 127 VAL B O 1
ATOM 2924 N N . ALA B 1 128 ? -19.734 -3.445 -7.895 1 95.69 128 ALA B N 1
ATOM 2925 C CA . ALA B 1 128 ? -20.375 -3.535 -6.586 1 95.69 128 ALA B CA 1
ATOM 2926 C C . ALA B 1 128 ? -19.375 -3.232 -5.469 1 95.69 128 ALA B C 1
ATOM 2928 O O . ALA B 1 128 ? -19.703 -2.506 -4.523 1 95.69 128 ALA B O 1
ATOM 2929 N N . PHE B 1 129 ? -18.266 -3.729 -5.559 1 96.69 129 PHE B N 1
ATOM 2930 C CA . PHE B 1 129 ? -17.234 -3.49 -4.551 1 96.69 129 PHE B CA 1
ATOM 2931 C C . PHE B 1 129 ? -16.844 -2.016 -4.508 1 96.69 129 PHE B C 1
ATOM 2933 O O . PHE B 1 129 ? -16.688 -1.439 -3.43 1 96.69 129 PHE B O 1
ATOM 2940 N N . ASN B 1 130 ? -16.656 -1.419 -5.637 1 95.25 130 ASN B N 1
ATOM 2941 C CA . ASN B 1 130 ? -16.281 -0.012 -5.695 1 95.25 130 ASN B CA 1
ATOM 2942 C C . ASN B 1 130 ? -17.328 0.884 -5.062 1 95.25 130 ASN B C 1
ATOM 2944 O O . ASN B 1 130 ? -17 1.896 -4.441 1 95.25 130 ASN B O 1
ATOM 2948 N N . ARG B 1 131 ? -18.562 0.501 -5.188 1 95.88 131 ARG B N 1
ATOM 2949 C CA . ARG B 1 131 ? -19.641 1.261 -4.551 1 95.88 131 ARG B CA 1
ATOM 2950 C C . ARG B 1 131 ? -19.5 1.233 -3.031 1 95.88 131 ARG B C 1
ATOM 2952 O O . ARG B 1 131 ? -19.719 2.244 -2.363 1 95.88 131 ARG B O 1
ATOM 2959 N N . ILE B 1 132 ? -19.094 0.073 -2.562 1 96.62 132 ILE B N 1
ATOM 2960 C CA . ILE B 1 132 ? -18.859 -0.056 -1.13 1 96.62 132 ILE B CA 1
ATOM 2961 C C . ILE B 1 132 ? -17.625 0.748 -0.742 1 96.62 132 ILE B C 1
ATOM 2963 O O . ILE B 1 132 ? -17.641 1.518 0.221 1 96.62 132 ILE B O 1
ATOM 2967 N N . MET B 1 133 ? -16.609 0.598 -1.491 1 95.31 133 MET B N 1
ATOM 2968 C CA . MET B 1 133 ? -15.32 1.245 -1.22 1 95.31 133 MET B CA 1
ATOM 2969 C C . MET B 1 133 ? -15.477 2.762 -1.173 1 95.31 133 MET B C 1
ATOM 2971 O O . MET B 1 133 ? -14.898 3.422 -0.311 1 95.31 133 MET B O 1
ATOM 2975 N N . LEU B 1 134 ? -16.297 3.316 -1.999 1 94 134 LEU B N 1
ATOM 2976 C CA . LEU B 1 134 ? -16.438 4.762 -2.15 1 94 134 LEU B CA 1
ATOM 2977 C C . LEU B 1 134 ? -17.141 5.371 -0.942 1 94 134 LEU B C 1
ATOM 2979 O O . LEU B 1 134 ? -17.062 6.582 -0.721 1 94 134 LEU B O 1
ATOM 2983 N N . GLN B 1 135 ? -17.75 4.551 -0.171 1 95.31 135 GLN B N 1
ATOM 2984 C CA . GLN B 1 135 ? -18.438 5.047 1.009 1 95.31 135 GLN B CA 1
ATOM 2985 C C . GLN B 1 135 ? -17.469 5.598 2.041 1 95.31 135 GLN B C 1
ATOM 2987 O O . GLN B 1 135 ? -17.859 6.293 2.977 1 95.31 135 GLN B O 1
ATOM 2992 N N . VAL B 1 136 ? -16.25 5.332 1.853 1 95.06 136 VAL B N 1
ATOM 2993 C CA . VAL B 1 136 ? -15.227 5.832 2.766 1 95.06 136 VAL B CA 1
ATOM 2994 C C . VAL B 1 136 ? -15.203 7.359 2.729 1 95.06 136 VAL B C 1
ATOM 2996 O O . VAL B 1 136 ? -15 8.008 3.76 1 95.06 136 VAL B O 1
ATOM 2999 N N . PHE B 1 137 ? -15.477 7.926 1.626 1 94.75 137 PHE B N 1
ATOM 3000 C CA . PHE B 1 137 ? -15.32 9.367 1.447 1 94.75 137 PHE B CA 1
ATOM 3001 C C . PHE B 1 137 ? -16.391 10.125 2.219 1 94.75 137 PHE B C 1
ATOM 3003 O O . PHE B 1 137 ? -16.078 10.945 3.084 1 94.75 137 PHE B O 1
ATOM 3010 N N . PRO B 1 138 ? -17.625 9.812 1.972 1 95.44 138 PRO B N 1
ATOM 3011 C CA . PRO B 1 138 ? -18.625 10.523 2.781 1 95.44 138 PRO B CA 1
ATOM 3012 C C . PRO B 1 138 ? -18.516 10.195 4.27 1 95.44 138 PRO B C 1
ATOM 3014 O O . PRO B 1 138 ? -18.797 11.055 5.113 1 95.44 138 PRO B O 1
ATOM 3017 N N . THR B 1 139 ? -18.141 8.961 4.637 1 95.62 139 THR B N 1
ATOM 3018 C CA . THR B 1 139 ? -18.016 8.562 6.035 1 95.62 139 THR B CA 1
ATOM 3019 C C . THR B 1 139 ? -16.922 9.375 6.73 1 95.62 139 THR B C 1
ATOM 3021 O O . THR B 1 139 ? -17.172 9.977 7.777 1 95.62 139 THR B O 1
ATOM 3024 N N . VAL B 1 140 ? -15.781 9.461 6.176 1 95.62 140 VAL B N 1
ATOM 3025 C CA . VAL B 1 140 ? -14.648 10.172 6.762 1 95.62 140 VAL B CA 1
ATOM 3026 C C . VAL B 1 140 ? -14.93 11.672 6.77 1 95.62 140 VAL B C 1
ATOM 3028 O O . VAL B 1 140 ? -14.641 12.359 7.75 1 95.62 140 VAL B O 1
ATOM 3031 N N . LYS B 1 141 ? -15.492 12.141 5.676 1 95.81 141 LYS B N 1
ATOM 3032 C CA . LYS B 1 141 ? -15.828 13.562 5.594 1 95.81 141 LYS B CA 1
ATOM 3033 C C . LYS B 1 141 ? -16.781 13.961 6.715 1 95.81 141 LYS B C 1
ATOM 3035 O O . LYS B 1 141 ? -16.625 15.016 7.332 1 95.81 141 LYS B O 1
ATOM 3040 N N . HIS B 1 142 ? -17.734 13.141 6.949 1 95.25 142 HIS B N 1
ATOM 3041 C CA . HIS B 1 142 ? -18.703 13.398 8.008 1 95.25 142 HIS B CA 1
ATOM 3042 C C . HIS B 1 142 ? -18.016 13.508 9.367 1 95.25 142 HIS B C 1
ATOM 3044 O O . HIS B 1 142 ? -18.297 14.43 10.141 1 95.25 142 HIS B O 1
ATOM 3050 N N . ILE B 1 143 ? -17.125 12.664 9.633 1 95.94 143 ILE B N 1
ATOM 3051 C CA . ILE B 1 143 ? -16.406 12.633 10.898 1 95.94 143 ILE B CA 1
ATOM 3052 C C . ILE B 1 143 ? -15.492 13.852 11 1 95.94 143 ILE B C 1
ATOM 3054 O O . ILE B 1 143 ? -15.5 14.562 12.008 1 95.94 143 ILE B O 1
ATOM 3058 N N . LEU B 1 144 ? -14.734 14.141 9.938 1 96.25 144 LEU B N 1
ATOM 3059 C CA . LEU B 1 144 ? -13.734 15.203 9.961 1 96.25 144 LEU B CA 1
ATOM 3060 C C . LEU B 1 144 ? -14.398 16.578 10 1 96.25 144 LEU B C 1
ATOM 3062 O O . LEU B 1 144 ? -13.867 17.516 10.609 1 96.25 144 LEU B O 1
ATOM 3066 N N . ARG B 1 145 ? -15.531 16.734 9.344 1 95.31 145 ARG B N 1
ATOM 3067 C CA . ARG B 1 145 ? -16.25 18 9.367 1 95.31 145 ARG B CA 1
ATOM 3068 C C . ARG B 1 145 ? -16.609 18.391 10.797 1 95.31 145 ARG B C 1
ATOM 3070 O O . ARG B 1 145 ? -16.578 19.578 11.141 1 95.31 145 ARG B O 1
ATOM 3077 N N . ARG B 1 146 ? -16.891 17.453 11.578 1 94.5 146 ARG B N 1
ATOM 3078 C CA . ARG B 1 146 ? -17.203 17.703 12.977 1 94.5 146 ARG B CA 1
ATOM 3079 C C . ARG B 1 146 ? -15.945 18.016 13.789 1 94.5 146 ARG B C 1
ATOM 3081 O O . ARG B 1 146 ? -15.93 18.938 14.594 1 94.5 146 ARG B O 1
ATOM 3088 N N . GLN B 1 147 ? -14.906 17.234 13.594 1 95.88 147 GLN B N 1
ATOM 3089 C CA . GLN B 1 147 ? -13.672 17.344 14.359 1 95.88 147 GLN B CA 1
ATOM 3090 C C . GLN B 1 147 ? -12.875 18.578 13.945 1 95.88 147 GLN B C 1
ATOM 3092 O O . GLN B 1 147 ? -12.195 19.188 14.766 1 95.88 147 GLN B O 1
ATOM 3097 N N . CYS B 1 148 ? -12.953 18.906 12.648 1 96.44 148 CYS B N 1
ATOM 3098 C CA . CYS B 1 148 ? -12.141 19.953 12.039 1 96.44 148 CYS B CA 1
ATOM 3099 C C . CYS B 1 148 ? -13 20.875 11.172 1 96.44 148 CYS B C 1
ATOM 3101 O O . CYS B 1 148 ? -12.758 21.016 9.977 1 96.44 148 CYS B O 1
ATOM 3103 N N . PRO B 1 149 ? -13.906 21.625 11.742 1 94.69 149 PRO B N 1
ATOM 3104 C CA . PRO B 1 149 ? -14.844 22.438 10.961 1 94.69 149 PRO B CA 1
ATOM 3105 C C . PRO B 1 149 ? -14.156 23.547 10.18 1 94.69 149 PRO B C 1
ATOM 3107 O O . PRO B 1 149 ? -14.688 24.031 9.18 1 94.69 149 PRO B O 1
ATOM 3110 N N . ALA B 1 150 ? -12.992 23.953 10.578 1 95.31 150 ALA B N 1
ATOM 3111 C CA . ALA B 1 150 ? -12.281 25.047 9.922 1 95.31 150 ALA B CA 1
ATOM 3112 C C . ALA B 1 150 ? -11.523 24.547 8.695 1 95.31 150 ALA B C 1
ATOM 3114 O O . ALA B 1 150 ? -11.016 25.359 7.91 1 95.31 150 ALA B O 1
ATOM 3115 N N . SER B 1 151 ? -11.422 23.234 8.5 1 95.88 151 SER B N 1
ATOM 3116 C CA . SER B 1 151 ? -10.719 22.656 7.352 1 95.88 151 SER B CA 1
ATOM 3117 C C . SER B 1 151 ? -11.656 22.484 6.164 1 95.88 151 SER B C 1
ATOM 3119 O O . SER B 1 151 ? -12.867 22.375 6.336 1 95.88 151 SER B O 1
ATOM 3121 N N . SER B 1 152 ? -11.086 22.406 4.988 1 95.31 152 SER B N 1
ATOM 3122 C CA . SER B 1 152 ? -11.883 22.375 3.768 1 95.31 152 SER B CA 1
ATOM 3123 C C . SER B 1 152 ? -12.234 20.953 3.365 1 95.31 152 SER B C 1
ATOM 3125 O O . SER B 1 152 ? -11.523 20 3.725 1 95.31 152 SER B O 1
ATOM 3127 N N . ASP B 1 153 ? -13.25 20.766 2.529 1 94.88 153 ASP B N 1
ATOM 3128 C CA . ASP B 1 153 ? -13.633 19.484 1.964 1 94.88 153 ASP B CA 1
ATOM 3129 C C . ASP B 1 153 ? -12.516 18.906 1.102 1 94.88 153 ASP B C 1
ATOM 3131 O O . ASP B 1 153 ? -12.32 17.688 1.057 1 94.88 153 ASP B O 1
ATOM 3135 N N . GLU B 1 154 ? -11.805 19.781 0.503 1 93.5 154 GLU B N 1
ATOM 3136 C CA . GLU B 1 154 ? -10.688 19.359 -0.335 1 93.5 154 GLU B CA 1
ATOM 3137 C C . GLU B 1 154 ? -9.602 18.672 0.496 1 93.5 154 GLU B C 1
ATOM 3139 O O . GLU B 1 154 ? -9.047 17.656 0.083 1 93.5 154 GLU B O 1
ATOM 3144 N N . THR B 1 155 ? -9.359 19.25 1.653 1 95.75 155 THR B N 1
ATOM 3145 C CA . THR B 1 155 ? -8.367 18.672 2.543 1 95.75 155 THR B CA 1
ATOM 3146 C C . THR B 1 155 ? -8.836 17.312 3.059 1 95.75 155 THR B C 1
ATOM 3148 O O . THR B 1 155 ? -8.039 16.375 3.184 1 95.75 155 THR B O 1
ATOM 3151 N N . PHE B 1 156 ? -10.164 17.188 3.307 1 96.81 156 PHE B N 1
ATOM 3152 C CA . PHE B 1 156 ? -10.719 15.914 3.738 1 96.81 156 PHE B CA 1
ATOM 3153 C C . PHE B 1 156 ? -10.547 14.852 2.656 1 96.81 156 PHE B C 1
ATOM 3155 O O . PHE B 1 156 ? -10.133 13.727 2.943 1 96.81 156 PHE B O 1
ATOM 3162 N N . ASP B 1 157 ? -10.828 15.227 1.442 1 94.88 157 ASP B N 1
ATOM 3163 C CA . ASP B 1 157 ? -10.703 14.305 0.317 1 94.88 157 ASP B CA 1
ATOM 3164 C C . ASP B 1 157 ? -9.25 13.867 0.122 1 94.88 157 ASP B C 1
ATOM 3166 O O . ASP B 1 157 ? -8.977 12.688 -0.098 1 94.88 157 ASP B O 1
ATOM 3170 N N . THR B 1 158 ? -8.352 14.82 0.222 1 96.12 158 THR B N 1
ATOM 3171 C CA . THR B 1 158 ? -6.938 14.516 0.059 1 96.12 158 THR B CA 1
ATOM 3172 C C . THR B 1 158 ? -6.461 13.562 1.15 1 96.12 158 THR B C 1
ATOM 3174 O O . THR B 1 158 ? -5.723 12.617 0.874 1 96.12 158 THR B O 1
ATOM 3177 N N . LEU B 1 159 ? -6.875 13.828 2.354 1 97.69 159 LEU B N 1
ATOM 3178 C CA . LEU B 1 159 ? -6.504 12.945 3.453 1 97.69 159 LEU B CA 1
ATOM 3179 C C . LEU B 1 159 ? -7.02 11.531 3.211 1 97.69 159 LEU B C 1
ATOM 3181 O O . LEU B 1 159 ? -6.273 10.562 3.365 1 97.69 159 LEU B O 1
ATOM 3185 N N . THR B 1 160 ? -8.266 11.422 2.84 1 96.38 160 THR B N 1
ATOM 3186 C CA . THR B 1 160 ? -8.867 10.117 2.596 1 96.38 160 THR B CA 1
ATOM 3187 C C . THR B 1 160 ? -8.133 9.383 1.473 1 96.38 160 THR B C 1
ATOM 3189 O O . THR B 1 160 ? -7.781 8.211 1.616 1 96.38 160 THR B O 1
ATOM 3192 N N . PHE B 1 161 ? -7.832 10.094 0.421 1 94.94 161 PHE B N 1
ATOM 3193 C CA . PHE B 1 161 ? -7.117 9.523 -0.716 1 94.94 161 PHE B CA 1
ATOM 3194 C C . PHE B 1 161 ? -5.719 9.078 -0.309 1 94.94 161 PHE B C 1
ATOM 3196 O O . PHE B 1 161 ? -5.164 8.141 -0.894 1 94.94 161 PHE B O 1
ATOM 3203 N N . THR B 1 162 ? -5.145 9.797 0.626 1 96.81 162 THR B N 1
ATOM 3204 C CA . THR B 1 162 ? -3.805 9.477 1.105 1 96.81 162 THR B CA 1
ATOM 3205 C C . THR B 1 162 ? -3.84 8.273 2.047 1 96.81 162 THR B C 1
ATOM 3207 O O . THR B 1 162 ? -2.973 7.398 1.979 1 96.81 162 THR B O 1
ATOM 3210 N N . LEU B 1 163 ? -4.855 8.18 2.84 1 96.94 163 LEU B N 1
ATOM 3211 C CA . LEU B 1 163 ? -4.977 7.109 3.826 1 96.94 163 LEU B CA 1
ATOM 3212 C C . LEU B 1 163 ? -5.227 5.766 3.145 1 96.94 163 LEU B C 1
ATOM 3214 O O . LEU B 1 163 ? -4.77 4.727 3.625 1 96.94 163 LEU B O 1
ATOM 3218 N N . ILE B 1 164 ? -5.852 5.746 2.027 1 95.88 164 ILE B N 1
ATOM 3219 C CA . ILE B 1 164 ? -6.277 4.516 1.37 1 95.88 164 ILE B CA 1
ATOM 3220 C C . ILE B 1 164 ? -5.055 3.709 0.94 1 95.88 164 ILE B C 1
ATOM 3222 O O . ILE B 1 164 ? -4.871 2.57 1.377 1 95.88 164 ILE B O 1
ATOM 3226 N N . PRO B 1 165 ? -4.199 4.277 0.089 1 95.44 165 PRO B N 1
ATOM 3227 C CA . PRO B 1 165 ? -3.023 3.473 -0.253 1 95.44 165 PRO B CA 1
ATOM 3228 C C . PRO B 1 165 ? -2.152 3.156 0.96 1 95.44 165 PRO B C 1
ATOM 3230 O O . PRO B 1 165 ? -1.552 2.08 1.03 1 95.44 165 PRO B O 1
ATOM 3233 N N . TYR B 1 166 ? -2.033 4.051 1.906 1 96.62 166 TYR B N 1
ATOM 3234 C CA . TYR B 1 166 ? -1.267 3.793 3.119 1 96.62 166 TYR B CA 1
ATOM 3235 C C . TYR B 1 166 ? -1.766 2.535 3.822 1 96.62 166 TYR B C 1
ATOM 3237 O O . TYR B 1 166 ? -0.984 1.629 4.117 1 96.62 166 TYR B O 1
ATOM 3245 N N . PHE B 1 167 ? -3.043 2.428 4.012 1 94.94 167 PHE B N 1
ATOM 3246 C CA . PHE B 1 167 ? -3.609 1.31 4.754 1 94.94 167 PHE B CA 1
ATOM 3247 C C . PHE B 1 167 ? -3.656 0.053 3.895 1 94.94 167 PHE B C 1
ATOM 3249 O O . PHE B 1 167 ? -3.713 -1.062 4.414 1 94.94 167 PHE B O 1
ATOM 3256 N N . ALA B 1 168 ? -3.613 0.249 2.633 1 94.06 168 ALA B N 1
ATOM 3257 C CA . ALA B 1 168 ? -3.605 -0.894 1.724 1 94.06 168 ALA B CA 1
ATOM 3258 C C . ALA B 1 168 ? -2.275 -1.639 1.791 1 94.06 168 ALA B C 1
ATOM 3260 O O . ALA B 1 168 ? -2.16 -2.76 1.292 1 94.06 168 ALA B O 1
ATOM 3261 N N . SER B 1 169 ? -1.292 -1.077 2.396 1 93.75 169 SER B N 1
ATOM 3262 C CA . SER B 1 169 ? -0.008 -1.771 2.393 1 93.75 169 SER B CA 1
ATOM 3263 C C . SER B 1 169 ? 0.627 -1.765 3.779 1 93.75 169 SER B C 1
ATOM 3265 O O . SER B 1 169 ? 1.77 -2.199 3.945 1 93.75 169 SER B O 1
ATOM 3267 N N . ILE B 1 170 ? -0.068 -1.299 4.781 1 93.19 170 ILE B N 1
ATOM 3268 C CA . ILE B 1 170 ? 0.559 -1.113 6.086 1 93.19 170 ILE B CA 1
ATOM 3269 C C . ILE B 1 170 ? 0.595 -2.443 6.836 1 93.19 170 ILE B C 1
ATOM 3271 O O . ILE B 1 170 ? 1.445 -2.65 7.703 1 93.19 170 ILE B O 1
ATOM 3275 N N . TYR B 1 171 ? -0.273 -3.389 6.535 1 91.25 171 TYR B N 1
ATOM 3276 C CA . TYR B 1 171 ? -0.44 -4.621 7.297 1 91.25 171 TYR B CA 1
ATOM 3277 C C . TYR B 1 171 ? 0.853 -5.43 7.316 1 91.25 171 TYR B C 1
ATOM 3279 O O . TYR B 1 171 ? 1.349 -5.793 8.383 1 91.25 171 TYR B O 1
ATOM 3287 N N . PRO B 1 172 ? 1.43 -5.684 6.133 1 87.06 172 PRO B N 1
ATOM 3288 C CA . PRO B 1 172 ? 2.639 -6.512 6.152 1 87.06 172 PRO B CA 1
ATOM 3289 C C . PRO B 1 172 ? 3.809 -5.828 6.855 1 87.06 172 PRO B C 1
ATOM 3291 O O . PRO B 1 172 ? 4.762 -6.496 7.262 1 87.06 172 PRO B O 1
ATOM 3294 N N . ILE B 1 173 ? 3.734 -4.574 6.938 1 86.38 173 ILE B N 1
ATOM 3295 C CA . ILE B 1 173 ? 4.785 -3.822 7.613 1 86.38 173 ILE B CA 1
ATOM 3296 C C . ILE B 1 173 ? 4.605 -3.934 9.125 1 86.38 173 ILE B C 1
ATOM 3298 O O . ILE B 1 173 ? 5.582 -4.07 9.867 1 86.38 173 ILE B O 1
ATOM 3302 N N . LEU B 1 174 ? 3.352 -3.889 9.523 1 87.25 174 LEU B N 1
ATOM 3303 C CA . LEU B 1 174 ? 3.051 -3.945 10.953 1 87.25 174 LEU B CA 1
ATOM 3304 C C . LEU B 1 174 ? 3.143 -5.375 11.469 1 87.25 174 LEU B C 1
ATOM 3306 O O . LEU B 1 174 ? 3.441 -5.598 12.648 1 87.25 174 LEU B O 1
ATOM 3310 N N . GLU B 1 175 ? 2.852 -6.336 10.617 1 87.56 175 GLU B N 1
ATOM 3311 C CA . GLU B 1 175 ? 2.834 -7.746 10.992 1 87.56 175 GLU B CA 1
ATOM 3312 C C . GLU B 1 175 ? 3.615 -8.594 9.992 1 87.56 175 GLU B C 1
ATOM 3314 O O . GLU B 1 175 ? 3.047 -9.453 9.32 1 87.56 175 GLU B O 1
ATOM 3319 N N . PRO B 1 176 ? 4.891 -8.406 10 1 84.94 176 PRO B N 1
ATOM 3320 C CA . PRO B 1 176 ? 5.699 -9.188 9.062 1 84.94 176 PRO B CA 1
ATOM 3321 C C . PRO B 1 176 ? 5.754 -10.664 9.43 1 84.94 176 PRO B C 1
ATOM 3323 O O . PRO B 1 176 ? 5.613 -11.023 10.602 1 84.94 176 PRO B O 1
ATOM 3326 N N . HIS B 1 177 ? 5.875 -11.43 8.406 1 84.62 177 HIS B N 1
ATOM 3327 C CA . HIS B 1 177 ? 6.184 -12.836 8.664 1 84.62 177 HIS B CA 1
ATOM 3328 C C . HIS B 1 177 ? 7.465 -12.977 9.477 1 84.62 177 HIS B C 1
ATOM 3330 O O . HIS B 1 177 ? 8.367 -12.141 9.375 1 84.62 177 HIS B O 1
ATOM 3336 N N . PRO B 1 178 ? 7.543 -13.969 10.297 1 83.69 178 PRO B N 1
ATOM 3337 C CA . PRO B 1 178 ? 8.703 -14.133 11.18 1 83.69 178 PRO B CA 1
ATOM 3338 C C . PRO B 1 178 ? 10.031 -14.055 10.43 1 83.69 178 PRO B C 1
ATOM 3340 O O . PRO B 1 178 ? 10.977 -13.422 10.906 1 83.69 178 PRO B O 1
ATOM 3343 N N . ASN B 1 179 ? 10.047 -14.633 9.273 1 85.56 179 ASN B N 1
ATOM 3344 C CA . ASN B 1 179 ? 11.273 -14.609 8.484 1 85.56 179 ASN B CA 1
ATOM 3345 C C . ASN B 1 179 ? 11.594 -13.195 7.996 1 85.56 179 ASN B C 1
ATOM 3347 O O . ASN B 1 179 ? 12.758 -12.805 7.934 1 85.56 179 ASN B O 1
ATOM 3351 N N . GLN B 1 180 ? 10.617 -12.461 7.699 1 85.62 180 GLN B N 1
ATOM 3352 C CA . GLN B 1 180 ? 10.789 -11.07 7.277 1 85.62 180 GLN B CA 1
ATOM 3353 C C . GLN B 1 180 ? 11.312 -10.211 8.422 1 85.62 180 GLN B C 1
ATOM 3355 O O . GLN B 1 180 ? 12.242 -9.414 8.234 1 85.62 180 GLN B O 1
ATOM 3360 N N . LEU B 1 181 ? 10.742 -10.391 9.586 1 85 181 LEU B N 1
ATOM 3361 C CA . LEU B 1 181 ? 11.172 -9.656 10.766 1 85 181 LEU B CA 1
ATOM 3362 C C . LEU B 1 181 ? 12.625 -9.953 11.102 1 85 181 LEU B C 1
ATOM 3364 O O . LEU B 1 181 ? 13.406 -9.031 11.383 1 85 181 LEU B O 1
ATOM 3368 N N . LYS B 1 182 ? 12.953 -11.203 11.078 1 88 182 LYS B N 1
ATOM 3369 C CA . LYS B 1 182 ? 14.328 -11.609 11.352 1 88 182 LYS B CA 1
ATOM 3370 C C . LYS B 1 182 ? 15.297 -10.969 10.359 1 88 182 LYS B C 1
ATOM 3372 O O . LYS B 1 182 ? 16.375 -10.508 10.75 1 88 182 LYS B O 1
ATOM 3377 N N . ALA B 1 183 ? 14.914 -10.961 9.164 1 89.19 183 ALA B N 1
ATOM 3378 C CA . ALA B 1 183 ? 15.766 -10.406 8.109 1 89.19 183 ALA B CA 1
ATOM 3379 C C . ALA B 1 183 ? 15.961 -8.906 8.297 1 89.19 183 ALA B C 1
ATOM 3381 O O . ALA B 1 183 ? 17.062 -8.383 8.102 1 89.19 183 ALA B O 1
ATOM 3382 N N . ILE B 1 184 ? 14.93 -8.219 8.664 1 86.81 184 ILE B N 1
ATOM 3383 C CA . ILE B 1 184 ? 14.992 -6.781 8.891 1 86.81 184 ILE B CA 1
ATOM 3384 C C . ILE B 1 184 ? 15.898 -6.488 10.078 1 86.81 184 ILE B C 1
ATOM 3386 O O . ILE B 1 184 ? 16.75 -5.594 10.016 1 86.81 184 ILE B O 1
ATOM 3390 N N . CYS B 1 185 ? 15.75 -7.211 11.102 1 86.94 185 CYS B N 1
ATOM 3391 C CA . CYS B 1 185 ? 16.562 -7.039 12.297 1 86.94 185 CYS B CA 1
ATOM 3392 C C . CYS B 1 185 ? 18.047 -7.258 11.984 1 86.94 185 CYS B C 1
ATOM 3394 O O . CYS B 1 185 ? 18.891 -6.5 12.445 1 86.94 185 CYS B O 1
ATOM 3396 N N . GLU B 1 186 ? 18.266 -8.25 11.266 1 88.88 186 GLU B N 1
ATOM 3397 C CA . GLU B 1 186 ? 19.641 -8.531 10.883 1 88.88 186 GLU B CA 1
ATOM 3398 C C . GLU B 1 186 ? 20.203 -7.414 10.016 1 88.88 186 GLU B C 1
ATOM 3400 O O . GLU B 1 186 ? 21.375 -7.043 10.156 1 88.88 186 GLU B O 1
ATOM 3405 N N . ALA B 1 187 ? 19.438 -6.961 9.141 1 88.5 187 ALA B N 1
ATOM 3406 C CA . ALA B 1 187 ? 19.875 -5.891 8.25 1 88.5 187 ALA B CA 1
ATOM 3407 C C . ALA B 1 187 ? 20.172 -4.613 9.031 1 88.5 187 ALA B C 1
ATOM 3409 O O . ALA B 1 187 ? 21.125 -3.887 8.711 1 88.5 187 ALA B O 1
ATOM 3410 N N . ILE B 1 188 ? 19.297 -4.316 10.008 1 84.5 188 ILE B N 1
ATOM 3411 C CA . ILE B 1 188 ? 19.438 -3.102 10.805 1 84.5 188 ILE B CA 1
ATOM 3412 C C . ILE B 1 188 ? 20.594 -3.266 11.789 1 84.5 188 ILE B C 1
ATOM 3414 O O . ILE B 1 188 ? 21.297 -2.299 12.109 1 84.5 188 ILE B O 1
ATOM 3418 N N . GLY B 1 189 ? 20.938 -4.555 12.094 1 77.25 189 GLY B N 1
ATOM 3419 C CA . GLY B 1 189 ? 21.938 -4.855 13.109 1 77.25 189 GLY B CA 1
ATOM 3420 C C . GLY B 1 189 ? 21.391 -4.762 14.523 1 77.25 189 GLY B C 1
ATOM 3421 O O . GLY B 1 189 ? 21.375 -5.758 15.25 1 77.25 189 GLY B O 1
ATOM 3422 N N . HIS B 1 190 ? 21.156 -3.482 15.062 1 67.25 190 HIS B N 1
ATOM 3423 C CA . HIS B 1 190 ? 20.656 -3.342 16.422 1 67.25 190 HIS B CA 1
ATOM 3424 C C . HIS B 1 190 ? 19.391 -2.49 16.469 1 67.25 190 HIS B C 1
ATOM 3426 O O . HIS B 1 190 ? 19.328 -1.439 15.82 1 67.25 190 HIS B O 1
ATOM 3432 N N . LEU B 1 191 ? 18.312 -3.271 16.594 1 63.81 191 LEU B N 1
ATOM 3433 C CA . LEU B 1 191 ? 17.156 -2.424 16.891 1 63.81 191 LEU B CA 1
ATOM 3434 C C . LEU B 1 191 ? 16.922 -2.32 18.391 1 63.81 191 LEU B C 1
ATOM 3436 O O . LEU B 1 191 ? 16.609 -3.316 19.047 1 63.81 191 LEU B O 1
ATOM 3440 N N . ASP B 1 192 ? 17.375 -1.273 18.922 1 65.06 192 ASP B N 1
ATOM 3441 C CA . ASP B 1 192 ? 17.062 -1.063 20.344 1 65.06 192 ASP B CA 1
ATOM 3442 C C . ASP B 1 192 ? 15.633 -0.537 20.5 1 65.06 192 ASP B C 1
ATOM 3444 O O . ASP B 1 192 ? 15.297 0.541 20 1 65.06 192 ASP B O 1
ATOM 3448 N N . ASN B 1 193 ? 14.648 -1.213 21.094 1 74.75 193 ASN B N 1
ATOM 3449 C CA . ASN B 1 193 ? 13.289 -0.875 21.484 1 74.75 193 ASN B CA 1
ATOM 3450 C C . ASN B 1 193 ? 12.43 -0.514 20.281 1 74.75 193 ASN B C 1
ATOM 3452 O O . ASN B 1 193 ? 12.055 0.647 20.109 1 74.75 193 ASN B O 1
ATOM 3456 N N . PRO B 1 194 ? 12.125 -1.396 19.438 1 79.25 194 PRO B N 1
ATOM 3457 C CA . PRO B 1 194 ? 11.297 -1.07 18.266 1 79.25 194 PRO B CA 1
ATOM 3458 C C . PRO B 1 194 ? 9.914 -0.561 18.656 1 79.25 194 PRO B C 1
ATOM 3460 O O . PRO B 1 194 ? 9.328 -1.021 19.641 1 79.25 194 PRO B O 1
ATOM 3463 N N . PRO B 1 195 ? 9.5 0.547 18.016 1 84.19 195 PRO B N 1
ATOM 3464 C CA . PRO B 1 195 ? 8.133 1.006 18.297 1 84.19 195 PRO B CA 1
ATOM 3465 C C . PRO B 1 195 ? 7.082 -0.068 18.031 1 84.19 195 PRO B C 1
ATOM 3467 O O . PRO B 1 195 ? 7.301 -0.954 17.203 1 84.19 195 PRO B O 1
ATOM 3470 N N . THR B 1 196 ? 6.023 0.033 18.828 1 88.5 196 THR B N 1
ATOM 3471 C CA . THR B 1 196 ? 4.895 -0.859 18.594 1 88.5 196 THR B CA 1
ATOM 3472 C C . THR B 1 196 ? 4.164 -0.479 17.312 1 88.5 196 THR B C 1
ATOM 3474 O O . THR B 1 196 ? 4.332 0.63 16.797 1 88.5 196 THR B O 1
ATOM 3477 N N . SER B 1 197 ? 3.348 -1.38 16.812 1 90.81 197 SER B N 1
ATOM 3478 C CA . SER B 1 197 ? 2.512 -1.119 15.641 1 90.81 197 SER B CA 1
ATOM 3479 C C . SER B 1 197 ? 1.617 0.096 15.867 1 90.81 197 SER B C 1
ATOM 3481 O O . SER B 1 197 ? 1.451 0.922 14.961 1 90.81 197 SER B O 1
ATOM 3483 N N . GLU B 1 198 ? 1.114 0.167 17.047 1 92.88 198 GLU B N 1
ATOM 3484 C CA . GLU B 1 198 ? 0.22 1.275 17.359 1 92.88 198 GLU B CA 1
ATOM 3485 C C . GLU B 1 198 ? 0.965 2.607 17.344 1 92.88 198 GLU B C 1
ATOM 3487 O O . GLU B 1 198 ? 0.453 3.605 16.844 1 92.88 198 GLU B O 1
ATOM 3492 N N . GLU B 1 199 ? 2.121 2.625 17.891 1 92.88 199 GLU B N 1
ATOM 3493 C CA . GLU B 1 199 ? 2.914 3.85 17.922 1 92.88 199 GLU B CA 1
ATOM 3494 C C . GLU B 1 199 ? 3.256 4.332 16.516 1 92.88 199 GLU B C 1
ATOM 3496 O O . GLU B 1 199 ? 3.201 5.527 16.234 1 92.88 199 GLU B O 1
ATOM 3501 N N . VAL B 1 200 ? 3.572 3.377 15.672 1 92.12 200 VAL B N 1
ATOM 3502 C CA . VAL B 1 200 ? 3.916 3.695 14.289 1 92.12 200 VAL B CA 1
ATOM 3503 C C . VAL B 1 200 ? 2.699 4.281 13.57 1 92.12 200 VAL B C 1
ATOM 3505 O O . VAL B 1 200 ? 2.801 5.312 12.906 1 92.12 200 VAL B O 1
ATOM 3508 N N . LEU B 1 201 ? 1.576 3.676 13.797 1 96.38 201 LEU B N 1
ATOM 3509 C CA . LEU B 1 201 ? 0.348 4.129 13.148 1 96.38 201 LEU B CA 1
ATOM 3510 C C . LEU B 1 201 ? -0.051 5.512 13.648 1 96.38 201 LEU B C 1
ATOM 3512 O O . LEU B 1 201 ? -0.427 6.379 12.859 1 96.38 201 LEU B O 1
ATOM 3516 N N . VAL B 1 202 ? 0.06 5.707 14.93 1 97.38 202 VAL B N 1
ATOM 3517 C CA . VAL B 1 202 ? -0.307 6.992 15.508 1 97.38 202 VAL B CA 1
ATOM 3518 C C . VAL B 1 202 ? 0.595 8.094 14.953 1 97.38 202 VAL B C 1
ATOM 3520 O O . VAL B 1 202 ? 0.115 9.156 14.555 1 97.38 202 VAL B O 1
ATOM 3523 N N . ALA B 1 203 ? 1.87 7.797 14.914 1 96.44 203 ALA B N 1
ATOM 3524 C CA . ALA B 1 203 ? 2.82 8.781 14.406 1 96.44 203 ALA B CA 1
ATOM 3525 C C . ALA B 1 203 ? 2.512 9.148 12.961 1 96.44 203 ALA B C 1
ATOM 3527 O O . ALA B 1 203 ? 2.533 10.328 12.594 1 96.44 203 ALA B O 1
ATOM 3528 N N . SER B 1 204 ? 2.23 8.164 12.141 1 97.12 204 SER B N 1
ATOM 3529 C CA . SER B 1 204 ? 1.901 8.391 10.734 1 97.12 204 SER B CA 1
ATOM 3530 C C . SER B 1 204 ? 0.61 9.188 10.594 1 97.12 204 SER B C 1
ATOM 3532 O O . SER B 1 204 ? 0.533 10.117 9.781 1 97.12 204 SER B O 1
ATOM 3534 N N . LEU B 1 205 ? -0.352 8.805 11.367 1 97.94 205 LEU B N 1
ATOM 3535 C CA . LEU B 1 205 ? -1.642 9.484 11.312 1 97.94 205 LEU B CA 1
ATOM 3536 C C . LEU B 1 205 ? -1.51 10.938 11.766 1 97.94 205 LEU B C 1
ATOM 3538 O O . LEU B 1 205 ? -2.117 11.836 11.172 1 97.94 205 LEU B O 1
ATOM 3542 N N . GLU B 1 206 ? -0.747 11.148 12.82 1 97.31 206 GLU B N 1
ATOM 3543 C CA . GLU B 1 206 ? -0.509 12.508 13.281 1 97.31 206 GLU B CA 1
ATOM 3544 C C . GLU B 1 206 ? 0.166 13.352 12.195 1 97.31 206 GLU B C 1
ATOM 3546 O O . GLU B 1 206 ? -0.168 14.523 12.016 1 97.31 206 GLU B O 1
ATOM 3551 N N . LEU B 1 207 ? 1.074 12.688 11.555 1 97 207 LEU B N 1
ATOM 3552 C CA . LEU B 1 207 ? 1.756 13.367 10.461 1 97 207 LEU B CA 1
ATOM 3553 C C . LEU B 1 207 ? 0.773 13.742 9.359 1 97 207 LEU B C 1
ATOM 3555 O O . LEU B 1 207 ? 0.734 14.891 8.914 1 97 207 LEU B O 1
ATOM 3559 N N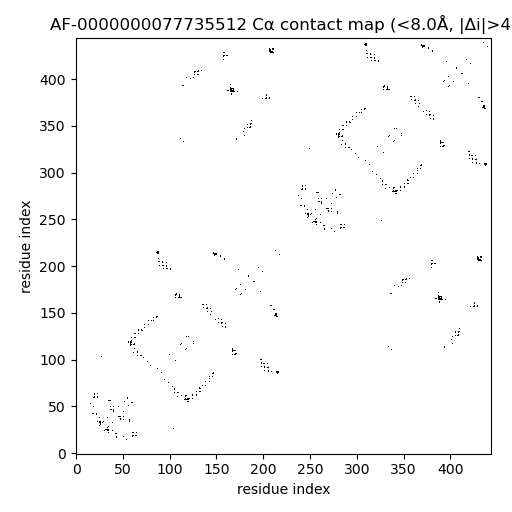 . MET B 1 208 ? -0.104 12.883 8.961 1 97.19 208 MET B N 1
ATOM 3560 C CA . MET B 1 208 ? -1.013 13.07 7.832 1 97.19 208 MET B CA 1
ATOM 3561 C C . MET B 1 208 ? -2.133 14.039 8.195 1 97.19 208 MET B C 1
ATOM 3563 O O . MET B 1 208 ? -2.754 14.633 7.309 1 97.19 208 MET B O 1
ATOM 3567 N N . THR B 1 209 ? -2.404 14.195 9.461 1 97.25 209 THR B N 1
ATOM 3568 C CA . THR B 1 209 ? -3.502 15.062 9.867 1 97.25 209 THR B CA 1
ATOM 3569 C C . THR B 1 209 ? -2.979 16.422 10.305 1 97.25 209 THR B C 1
ATOM 3571 O O . THR B 1 209 ? -3.736 17.25 10.82 1 97.25 209 THR B O 1
ATOM 3574 N N . SER B 1 210 ? -1.732 16.672 10.148 1 94.81 210 SER B N 1
ATOM 3575 C CA . SER B 1 210 ? -1.116 17.906 10.625 1 94.81 210 SER B CA 1
ATOM 3576 C C . SER B 1 210 ? -1.671 19.109 9.883 1 94.81 210 SER B C 1
ATOM 3578 O O . SER B 1 210 ? -1.613 20.234 10.391 1 94.81 210 SER B O 1
ATOM 3580 N N . ALA B 1 211 ? -2.195 18.875 8.672 1 93.12 211 ALA B N 1
ATOM 3581 C CA . ALA B 1 211 ? -2.744 19.953 7.859 1 93.12 211 ALA B CA 1
ATOM 3582 C C . ALA B 1 211 ? -4.141 20.344 8.328 1 93.12 211 ALA B C 1
ATOM 3584 O O . ALA B 1 211 ? -4.688 21.359 7.906 1 93.12 211 ALA B O 1
ATOM 3585 N N . LEU B 1 212 ? -4.734 19.562 9.164 1 95.25 212 LEU B N 1
ATOM 3586 C CA . LEU B 1 212 ? -6.09 19.812 9.633 1 95.25 212 LEU B CA 1
ATOM 3587 C C . LEU B 1 212 ? -6.074 20.641 10.914 1 95.25 212 LEU B C 1
ATOM 3589 O O . LEU B 1 212 ? -5.105 20.609 11.672 1 95.25 212 LEU B O 1
ATOM 3593 N N . THR B 1 213 ? -7.105 21.391 11.094 1 95 213 THR B N 1
ATOM 3594 C CA . THR B 1 213 ? -7.297 22.172 12.312 1 95 213 THR B CA 1
ATOM 3595 C C . THR B 1 213 ? -8.375 21.547 13.195 1 95 213 THR B C 1
ATOM 3597 O O . THR B 1 213 ? -9.57 21.719 12.938 1 95 213 THR B O 1
ATOM 3600 N N . PHE B 1 214 ? -7.961 20.891 14.172 1 95.12 214 PHE B N 1
ATOM 3601 C CA . PHE B 1 214 ? -8.891 20.266 15.102 1 95.12 214 PHE B CA 1
ATOM 3602 C C . PHE B 1 214 ? -9.5 21.297 16.047 1 95.12 214 PHE B C 1
ATOM 3604 O O . PHE B 1 214 ? -8.781 22.078 16.672 1 95.12 214 PHE B O 1
ATOM 3611 N N . ALA B 1 215 ? -10.773 21.266 16.188 1 93.25 215 ALA B N 1
ATOM 3612 C CA . ALA B 1 215 ? -11.5 22.234 17 1 93.25 215 ALA B CA 1
ATOM 3613 C C . ALA B 1 215 ? -11.031 22.188 18.453 1 93.25 215 ALA B C 1
ATOM 3615 O O . ALA B 1 215 ? -10.883 23.219 19.109 1 93.25 215 ALA B O 1
ATOM 3616 N N . ALA B 1 216 ? -10.773 20.969 18.953 1 91.62 216 ALA B N 1
ATOM 3617 C CA . ALA B 1 216 ? -10.398 20.766 20.344 1 91.62 216 ALA B CA 1
ATOM 3618 C C . ALA B 1 216 ? -8.969 21.25 20.609 1 91.62 216 ALA B C 1
ATOM 3620 O O . ALA B 1 216 ? -8.578 21.453 21.75 1 91.62 216 ALA B O 1
ATOM 3621 N N . ASP B 1 217 ? -8.172 21.312 19.562 1 90.12 217 ASP B N 1
ATOM 3622 C CA . ASP B 1 217 ? -6.805 21.797 19.703 1 90.12 217 ASP B CA 1
ATOM 3623 C C . ASP B 1 217 ? -6.766 23.328 19.766 1 90.12 217 ASP B C 1
ATOM 3625 O O . ASP B 1 217 ? -5.82 23.906 20.297 1 90.12 217 ASP B O 1
ATOM 3629 N N . THR B 1 218 ? -7.633 24.094 19.172 1 82.38 218 THR B N 1
ATOM 3630 C CA . THR B 1 218 ? -7.691 25.547 19.125 1 82.38 218 THR B CA 1
ATOM 3631 C C . THR B 1 218 ? -8.289 26.109 20.422 1 82.38 218 THR B C 1
ATOM 3633 O O . THR B 1 218 ? -7.961 27.219 20.828 1 82.38 218 THR B O 1
ATOM 3636 N N . ASP B 1 219 ? -9.203 25.484 21.062 1 69.06 219 ASP B N 1
ATOM 3637 C CA . ASP B 1 219 ? -9.82 25.969 22.297 1 69.06 219 ASP B CA 1
ATOM 3638 C C . ASP B 1 219 ? -8.789 26.094 23.422 1 69.06 219 ASP B C 1
ATOM 3640 O O . ASP B 1 219 ? -8.93 26.953 24.297 1 69.06 219 ASP B O 1
ATOM 3644 N N . GLU B 1 220 ? -7.75 25.281 23.453 1 52.62 220 GLU B N 1
ATOM 3645 C CA . GLU B 1 220 ? -6.828 25.422 24.578 1 52.62 220 GLU B CA 1
ATOM 3646 C C . GLU B 1 220 ? -5.898 26.625 24.375 1 52.62 220 GLU B C 1
ATOM 3648 O O . GLU B 1 220 ? -5.277 27.094 25.328 1 52.62 220 GLU B O 1
ATOM 3653 N N . LYS B 1 221 ? -5.402 27.141 23.344 1 50.44 221 LYS B N 1
ATOM 3654 C CA . LYS B 1 221 ? -4.566 28.344 23.281 1 50.44 221 LYS B CA 1
ATOM 3655 C C . LYS B 1 221 ? -5.371 29.594 23.609 1 50.44 221 LYS B C 1
ATOM 3657 O O . LYS B 1 221 ? -4.84 30.703 23.594 1 50.44 221 LYS B O 1
ATOM 3662 N N . LYS B 1 222 ? -6.648 29.625 23.938 1 42.09 222 LYS B N 1
ATOM 3663 C CA . LYS B 1 222 ? -7.309 30.781 24.547 1 42.09 222 LYS B CA 1
ATOM 3664 C C . LYS B 1 222 ? -7.309 30.672 26.062 1 42.09 222 LYS B C 1
ATOM 3666 O O . LYS B 1 222 ? -7.555 29.594 26.625 1 42.09 222 LYS B O 1
#

Radius of gyration: 24.05 Å; Cα contacts (8 Å, |Δi|>4): 477; chains: 2; bounding box: 91×67×49 Å

Solvent-accessible surface area (backbone atoms only — not comparable to full-atom values): 23644 Å² total; per-residue (Å²): 109,69,63,59,51,49,52,49,51,49,50,51,51,51,51,51,49,46,52,41,53,35,40,49,52,31,32,72,75,55,33,72,86,44,41,37,64,70,58,34,30,73,68,42,99,54,59,54,71,59,49,50,77,78,34,91,36,60,32,39,48,51,45,52,43,47,42,54,51,46,54,51,48,53,53,51,52,53,65,71,54,49,92,90,61,70,41,37,61,67,58,47,26,46,52,51,30,50,52,48,61,74,39,42,68,57,30,49,56,45,46,36,38,78,80,50,29,61,75,55,45,57,66,68,57,48,23,55,40,38,48,55,59,54,48,51,54,63,53,50,41,57,50,42,47,68,32,17,63,85,44,54,70,67,56,44,49,43,45,52,62,43,47,48,26,24,49,31,35,37,39,58,71,64,58,48,53,70,70,54,47,52,23,44,42,58,45,65,64,71,75,81,78,73,78,50,60,57,57,52,43,24,51,34,43,48,36,48,47,51,71,52,46,33,52,50,57,59,60,65,83,104,108,68,63,58,49,48,51,48,50,50,49,49,50,51,51,53,48,43,51,42,53,32,41,49,51,31,31,72,74,54,33,71,85,45,40,38,64,71,57,37,30,73,67,41,97,54,57,55,70,60,50,51,76,78,34,91,36,60,31,38,47,51,45,51,42,49,42,54,49,47,55,51,47,53,54,50,50,52,64,73,52,47,92,87,61,68,42,37,61,67,58,46,26,45,52,52,30,50,52,49,62,75,38,42,69,56,29,48,55,45,46,34,37,78,82,50,30,62,75,56,46,58,67,68,58,51,23,55,40,37,46,56,59,56,48,51,54,62,53,49,41,59,50,43,47,69,33,18,63,85,44,54,72,65,57,44,51,42,45,51,62,44,47,49,26,24,49,30,36,36,38,58,72,63,57,48,54,70,70,54,48,52,22,45,42,59,46,64,62,70,73,81,77,75,78,52,57,57,56,53,42,24,50,34,43,48,34,49,47,49,70,52,46,34,54,48,56,58,59,64,83,103

Organism: NCBI:txid416586

Foldseek 3Di:
DVVVVVVVVVVVVVQLVLLLVQQLVQCVVPRDVSQDLVSSQVRGPDHSVVVCVVAVGSLLSLLVSLLVLLLVLLVVLCVLQDLVDADDQLVNQLSVLVSCVVVLSSLVSLLCVPPHNVPPGDPVSVVVSVVSVVVQLVSQLVRQCRFFVVDDSVLSNVLSVVVSVVSSNCSCVLPPDPVVVVVVCVVVVDDDPDDHSSVVSSVVSSVSCVPTDTPVVVVVVD/DVVVVVVVVVVVVVQLVLLLVQQLVQCVVPRDVSQDLVSSQVRGPDHSVVVCVVAVGSLLSLLVSLLVLLLVLLVVLCVLQDLVDADDQLVNQLSVLVSCVVVLSSLVSLLCVPPHSVPPGDPVSVVVSVVSVVVQLVSQLVRQCRFFVVDDSVLSNVLSVVVSVCSSNCSCVLPPDPVVVVVVCVVVVDDDPDDHSSVVSSVVSSVSCVPTDTPVVVVVVD

Nearest PDB structures (foldseek):
  2zcx-assembly1_A-2  TM=8.323E-01  e=2.471E-07  Streptomyces coelicolor
  5wm9-assembly1_A  TM=6.889E-01  e=5.283E-04  Mycobacterium tuberculosis H37Rv
  5d1r-assembly1_B  TM=6.104E-01  e=3.638E-03  Mycobacterium tuberculosis CDC1551
  6mj1-assembly1_A-2  TM=5.191E-01  e=2.081E-03  Bacillus subtilis subsp. subtilis str. 168
  3gzi-assembly1_A-2  TM=5.378E-01  e=5.461E-03  Shewanella loihica PV-4

pLDDT: mean 91.87, std 8.42, range [42.09, 98.5]

Secondary structure (DSSP, 8-state):
-HHHHHHHHHHHHHHHHHHHHHHHHHHHHH-GGG--HHHHHTTSSS-HHHHHHH-SSHHHHHHHHHHHHHHHHHHHHHHHS-TT----HHHHHHHHHHHHHHTHHHHHHHTTTTTTGGGGS-HHHHHHHHHHHTTHHHHHHHHHHHH-TTS-HHHHHHHHHHHHHHHHHSHHHHS--HHHHHHHHHHHS---SPPPHHHHHHHHHHHHTTTS--HHHHGGG-/-HHHHHHHHHHHHHHHHHHHHHHHHHHHHH-GGG--HHHHHTTSSS-HHHHHHH-SSHHHHHHHHHHHHHHHHHHHHHHHS-TT----HHHHHHHHHHHHHHTHHHHHHHTTTTTTGGGGS-HHHHHHHHHHHTTHHHHHHHHHHHH-TTS-HHHHHHHHHHHHHHHHHSHHHHS--HHHHHHHHHHHS---SPPPHHHHHHHHHHHHTTTS--HHHHGGG-

InterPro domains:
  IPR001647 DNA-binding HTH domain, TetR-type [PF00440] (19-64)
  IPR001647 DNA-binding HTH domain, TetR-type [PR00455] (19-32)
  IPR001647 DNA-binding HTH domain, TetR-type [PR00455] (40-63)
  IPR001647 DNA-binding HTH domain, TetR-type [PS50977] (13-73)
  IPR009057 Homedomain-like superfamily [SSF46689] (7-81)
  IPR041483 Tetracyclin repressor-like, C-terminal domain 34 [PF17929] (69-184)
  IPR050109 HTH-type, TetR-like transcriptional regulator [PTHR30055] (4-216)